Protein 2CUY (pdb70)

Solvent-accessible surface area: 22358 Å² total; per-residue (Å²): 114,1,0,0,1,0,1,5,55,38,8,23,41,2,12,4,6,62,36,2,43,130,67,5,98,17,0,95,100,0,0,46,78,0,44,82,23,14,106,36,0,19,91,34,0,47,63,1,18,34,54,5,0,36,14,10,35,14,5,0,0,0,2,0,0,2,0,26,0,0,5,80,0,0,53,84,36,41,10,106,41,5,39,9,0,0,0,21,11,0,0,2,0,0,0,1,4,11,3,38,3,6,113,3,40,27,0,0,108,6,0,58,49,2,0,86,17,1,54,97,25,14,72,14,1,87,0,0,8,0,0,0,7,132,6,45,62,113,66,0,90,131,4,16,118,76,27,157,27,15,61,27,0,16,21,14,3,58,78,8,3,5,0,0,0,128,19,108,11,0,34,80,0,1,114,94,0,79,157,74,206,9,115,14,12,26,29,77,32,10,1,0,17,4,0,66,22,0,24,66,3,70,133,92,1,35,128,40,0,71,156,16,94,20,177,140,8,164,8,29,0,0,2,1,21,28,7,163,29,25,76,68,25,98,111,3,42,44,1,1,29,79,0,1,24,15,51,0,76,0,20,75,0,0,114,42,0,92,89,136,44,2,138,39,1,0,2,0,1,2,6,2,32,3,43,6,5,0,60,50,8,6,151,174,17,64,10,20,8,0,16,47,31,97,16,8,125,98,0,19,99,39,40,145,142,105,1,0,0,1,0,2,4,57,44,6,32,54,4,2,1,9,65,36,3,38,126,58,12,110,16,0,80,95,5,1,42,102,0,53,78,23,13,105,26,0,17,134,35,0,54,86,2,28,45,18,10,0,40,33,12,41,18,6,0,0,0,1,0,0,3,0,30,2,0,3,67,2,0,43,110,42,32,8,69,84,6,38,13,0,0,0,24,7,0,0,2,0,0,0,2,7,9,0,19,1,7,111,4,47,28,0,0,110,6,0,39,41,2,0,84,21,1,74,89,19,20,80,69,7,97,2,0,31,0,11,0,4,108,11,35,58,101,48,0,89,119,9,17,121,88,21,152,14,12,55,33,1,15,23,18,2,55,74,14,2,15,0,0,0,84,34,81,2,0,26,94,0,0,83,100,0,91,132,82,210,8,78,24,20,4,30,2,14,20,18,0,22,10,0,66,59,0,19,61,2,73,144,105,0,36,123,34,0,71,141,16,61,10,140,141,7,195,15,32,0,0,1,0,19,30,0,114,32,20,71,66,32,140,109,2,63,53,4,1,28,84,0,1,20,15,55,0,78,0,27,69,0,0,115,19,0,89,82,110,45,4,111,30,1,0,3,0,1,3,14,11,33,2,19,2,9,0,53,118,10,8,197,172,21,80,19,24,4,0,17,39,38,78,18,19,115,93,0,12,111,65,12,114,120

Organism: Thermus thermophilus (strain ATCC 27634 / DSM 579 / HB8) (NCBI:txid300852)

InterPro domains:
  IPR001227 Acyl transferase domain superfamily [G3DSA:3.40.366.10] (5-278)
  IPR004410 Malonyl CoA-acyl carrier protein transacylase, FabD-type [TIGR00128] (1-284)
  IPR014043 Acyl transferase domain [PF00698] (5-289)
  IPR014043 Acyl transferase domain [SM00827] (5-300)
  IPR016035 Acyl transferase/acyl hydrolase/lysophospholipase [SSF52151] (1-302)
  IPR016036 Malonyl-CoA ACP transacylase, ACP-binding [SSF55048] (125-190)
  IPR024925 Malonyl CoA-acyl carrier protein transacylase [PIRSF000446] (1-302)
  IPR050858 Malonyl CoA-ACP Transacylase/Polyketide Synthase FabD [PTHR42681] (1-300)

B-factor: mean 34.72, std 13.05, range [11.51, 81.96]

CATH classification: 3.40.366.10 (+1 more: 3.30.70.250)

Foldseek 3Di:
DAEEEFEDAPQADAQFLVQLCVVAPQLVVLVVVLCVLPPPLNVCRHPNVVVNCNQQLNVLLQRLSLQLSLVRRLVVVPHDDHQEYEYFLSRLLSRQCNQVFFPSSLSSVLSSLLSVLQQPLDDQPQKWKKWKAPDAPVVLVVLLPPQPQKDWAEPQAGRTTMMMGTPVSVVSSVVSSVVVVIDMGIDPDRGRWQAVSSVRSLVVSLVSLVPGGTAFGNHFYAQQAVLDTDGDSVVVSVRSSVSRNHHRNNLSVLVVVVVVPHQEYEYTTGHCRSVVSNCRRPPSHYYFYRGHDVSSVVVCVVRDD/DAEEEAEDQPQADAQWLVQCLVVAPQLVVLVVVLCVLPPCLNCCRHVNPPVNCNQQLNVLLQSLSLQLSLLRSLVVVFFDDDQEYEYFLSRLLSRQCNQVFFDSSLSSVLRSLLRVLLVPLDPWQQKWKKKKFPDAPVVLVVLLPPQDFKAWAEDLARGITMMMGTLVRVVSSVVSRVVVVIDMDIGNTDRRWQAQSSLRSLVVSLVSLVPGGTAFGNHFYAQQQVLDTDGDSVVVSVSSSVRRNHHRHNLSNLVVCVVVVHAEYEYGIGHCSSVVSNCNRPPNHYYFYRGHDVSSVVSCVVGGD

Structure (mmCIF, N/CA/C/O backbone):
data_2CUY
#
_entry.id   2CUY
#
_cell.length_a   121.907
_cell.length_b   121.907
_cell.length_c   114.916
_cell.angle_alpha   90.00
_cell.angle_beta   90.00
_cell.angle_gamma   120.00
#
_symmetry.space_group_name_H-M   'P 32 2 1'
#
loop_
_entity.id
_entity.type
_entity.pdbx_description
1 polymer 'Malonyl CoA-[acyl carrier protein] transacylase'
2 water water
#
loop_
_atom_site.group_PDB
_atom_site.id
_atom_site.type_symbol
_atom_site.label_atom_id
_atom_site.label_alt_id
_atom_site.label_comp_id
_atom_site.label_asym_id
_atom_site.label_entity_id
_atom_site.label_seq_id
_atom_site.pdbx_PDB_ins_code
_atom_site.Cartn_x
_atom_site.Cartn_y
_atom_site.Cartn_z
_atom_site.occupancy
_atom_site.B_iso_or_equiv
_atom_site.auth_seq_id
_atom_site.auth_comp_id
_atom_site.auth_asym_id
_atom_site.auth_atom_id
_atom_site.pdbx_PDB_model_num
ATOM 1 N N . MET A 1 1 ? -45.705 27.944 4.589 1.00 31.04 1 MET A N 1
ATOM 2 C CA . MET A 1 1 ? -46.040 27.946 3.142 1.00 29.52 1 MET A CA 1
ATOM 3 C C . MET A 1 1 ? -46.626 26.604 2.721 1.00 27.19 1 MET A C 1
ATOM 4 O O . MET A 1 1 ? -46.369 25.572 3.341 1.00 28.05 1 MET A O 1
ATOM 9 N N . TYR A 1 2 ? -47.404 26.628 1.650 1.00 23.82 2 TYR A N 1
ATOM 10 C CA . TYR A 1 2 ? -48.039 25.421 1.146 1.00 21.61 2 TYR A CA 1
ATOM 11 C C . TYR A 1 2 ? -48.292 25.618 -0.334 1.00 21.51 2 TYR A C 1
ATOM 12 O O . TYR A 1 2 ? -48.184 26.743 -0.850 1.00 17.70 2 TYR A O 1
ATOM 21 N N . ALA A 1 3 ? -48.616 24.518 -1.008 1.00 18.94 3 ALA A N 1
ATOM 22 C CA . ALA A 1 3 ? -48.941 24.534 -2.429 1.00 18.29 3 ALA A CA 1
ATOM 23 C C . ALA A 1 3 ? -50.437 24.297 -2.500 1.00 18.02 3 ALA A C 1
ATOM 24 O O . ALA A 1 3 ? -50.966 23.436 -1.778 1.00 17.47 3 ALA A O 1
ATOM 26 N N . ALA A 1 4 ? -51.126 25.062 -3.340 1.00 16.13 4 ALA A N 1
ATOM 27 C CA . ALA A 1 4 ? -52.572 24.889 -3.492 1.00 17.58 4 ALA A CA 1
ATOM 28 C C . ALA A 1 4 ? -52.835 23.893 -4.630 1.00 17.83 4 ALA A C 1
ATOM 29 O O . ALA A 1 4 ? -52.252 24.020 -5.711 1.00 18.54 4 ALA A O 1
ATOM 31 N N . LEU A 1 5 ? -53.703 22.910 -4.384 1.00 16.80 5 LEU A N 1
ATOM 32 C CA . LEU A 1 5 ? -54.032 21.883 -5.382 1.00 17.63 5 LEU A CA 1
ATOM 33 C C . LEU A 1 5 ? -55.528 21.863 -5.645 1.00 18.23 5 LEU A C 1
ATOM 34 O O . LEU A 1 5 ? -56.321 21.921 -4.704 1.00 17.94 5 LEU A O 1
ATOM 39 N N . PHE A 1 6 ? -55.919 21.774 -6.916 1.00 16.68 6 PHE A N 1
ATOM 40 C CA . PHE A 1 6 ? -57.336 21.757 -7.254 1.00 16.48 6 PHE A CA 1
ATOM 41 C C . PHE A 1 6 ? -57.709 20.489 -8.010 1.00 16.77 6 PHE A C 1
ATOM 42 O O . PHE A 1 6 ? -57.105 20.145 -9.030 1.00 15.99 6 PHE A O 1
ATOM 50 N N . PRO A 1 7 ? -58.725 19.779 -7.508 1.00 18.13 7 PRO A N 1
ATOM 51 C CA . PRO A 1 7 ? -59.222 18.527 -8.079 1.00 19.22 7 PRO A CA 1
ATOM 52 C C . PRO A 1 7 ? -59.814 18.590 -9.482 1.00 21.02 7 PRO A C 1
ATOM 53 O O . PRO A 1 7 ? -60.205 19.659 -9.983 1.00 20.01 7 PRO A O 1
ATOM 57 N N . GLY A 1 8 ? -59.884 17.407 -10.086 1.00 19.35 8 GLY A N 1
ATOM 58 C CA . GLY A 1 8 ? -60.423 17.247 -11.419 1.00 22.68 8 GLY A CA 1
ATOM 59 C C . GLY A 1 8 ? -61.611 16.300 -11.415 1.00 24.34 8 GLY A C 1
ATOM 60 O O . GLY A 1 8 ? -62.222 16.034 -10.371 1.00 22.40 8 GLY A O 1
ATOM 61 N N . GLN A 1 9 ? -61.923 15.762 -12.584 1.00 25.48 9 GLN A N 1
ATOM 62 C CA . GLN A 1 9 ? -63.064 14.877 -12.716 1.00 27.36 9 GLN A CA 1
ATOM 63 C C . GLN A 1 9 ? -63.139 13.702 -11.750 1.00 25.21 9 GLN A C 1
ATOM 64 O O . GLN A 1 9 ? -62.151 13.011 -11.494 1.00 22.42 9 GLN A O 1
ATOM 70 N N . GLY A 1 10 ? -64.335 13.508 -11.209 1.00 25.80 10 GLY A N 1
ATOM 71 C CA . GLY A 1 10 ? -64.575 12.428 -10.268 1.00 27.61 10 GLY A CA 1
ATOM 72 C C . GLY A 1 10 ? -64.600 12.902 -8.823 1.00 28.85 10 GLY A C 1
ATOM 73 O O . GLY A 1 10 ? -65.092 12.196 -7.940 1.00 28.53 10 GLY A O 1
ATOM 74 N N . SER A 1 11 ? -64.081 14.102 -8.575 1.00 26.48 11 SER A N 1
ATOM 75 C CA . SER A 1 11 ? -64.045 14.630 -7.221 1.00 26.84 11 SER A CA 1
ATOM 76 C C . SER A 1 11 ? -65.318 15.361 -6.840 1.00 25.88 11 SER A C 1
ATOM 77 O O . SER A 1 11 ? -65.461 15.803 -5.707 1.00 27.29 11 SER A O 1
ATOM 80 N N . HIS A 1 12 ? -66.240 15.487 -7.788 1.00 26.15 12 HIS A N 1
ATOM 81 C CA . HIS A 1 12 ? -67.505 16.166 -7.535 1.00 26.53 12 HIS A CA 1
ATOM 82 C C . HIS A 1 12 ? -68.412 15.277 -6.674 1.00 27.89 12 HIS A C 1
ATOM 83 O O . HIS A 1 12 ? -68.178 14.070 -6.540 1.00 25.22 12 HIS A O 1
ATOM 90 N N . ARG A 1 13 ? -69.454 15.885 -6.115 1.00 28.58 13 ARG A N 1
ATOM 91 C CA . ARG A 1 13 ? -70.423 15.182 -5.270 1.00 31.52 13 ARG A CA 1
ATOM 92 C C . ARG A 1 13 ? -71.556 16.157 -4.995 1.00 29.93 13 ARG A C 1
ATOM 93 O O . ARG A 1 13 ? -71.323 17.364 -4.882 1.00 28.07 13 ARG A O 1
ATOM 101 N N . VAL A 1 14 ? -72.781 15.651 -4.906 1.00 28.96 14 VAL A N 1
ATOM 102 C CA . VAL A 1 14 ? -73.910 16.528 -4.624 1.00 27.63 14 VAL A CA 1
ATOM 103 C C . VAL A 1 14 ? -73.703 17.071 -3.214 1.00 26.42 14 VAL A C 1
ATOM 104 O O . VAL A 1 14 ? -73.373 16.323 -2.303 1.00 26.60 14 VAL A O 1
ATOM 108 N N . GLY A 1 15 ? -73.887 18.376 -3.055 1.00 26.24 15 GLY A N 1
ATOM 109 C CA . GLY A 1 15 ? -73.685 19.008 -1.768 1.00 26.07 15 GLY A CA 1
ATOM 110 C C . GLY A 1 15 ? -72.371 19.775 -1.746 1.00 26.53 15 GLY A C 1
ATOM 111 O O . GLY A 1 15 ? -72.123 20.571 -0.846 1.00 26.81 15 GLY A O 1
ATOM 112 N N . MET A 1 16 ? -71.524 19.543 -2.745 1.00 24.33 16 MET A N 1
ATOM 113 C CA . MET A 1 16 ? -70.234 20.215 -2.814 1.00 25.31 16 MET A CA 1
ATOM 114 C C . MET A 1 16 ? -70.338 21.738 -2.685 1.00 24.62 16 MET A C 1
ATOM 115 O O . MET A 1 16 ? -71.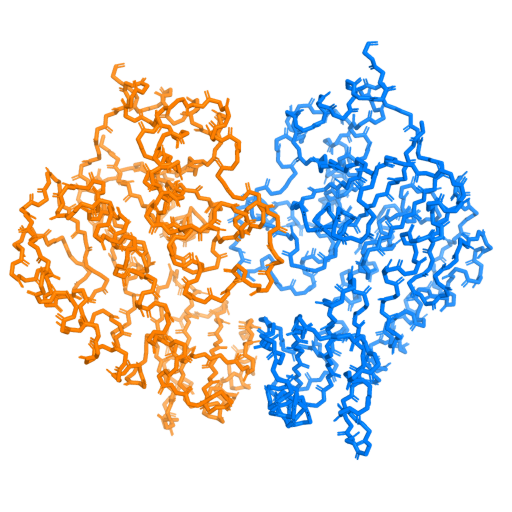151 22.379 -3.352 1.00 25.54 16 MET A O 1
ATOM 120 N N . GLY A 1 17 ? -69.527 22.301 -1.794 1.00 24.38 17 GLY A N 1
ATOM 121 C CA . GLY A 1 17 ? -69.503 23.739 -1.595 1.00 25.45 17 GLY A CA 1
ATOM 122 C C . GLY A 1 17 ? -70.614 24.381 -0.778 1.00 27.02 17 GLY A C 1
ATOM 123 O O . GLY A 1 17 ? -70.514 25.555 -0.414 1.00 28.08 17 GLY A O 1
ATOM 124 N N . ARG A 1 18 ? -71.670 23.635 -0.475 1.00 27.46 18 ARG A N 1
ATOM 125 C CA . ARG A 1 18 ? -72.786 24.200 0.280 1.00 27.60 18 ARG A CA 1
ATOM 126 C C . ARG A 1 18 ? -72.427 24.676 1.695 1.00 26.42 18 ARG A C 1
ATOM 127 O O . ARG A 1 18 ? -72.817 25.768 2.104 1.00 25.98 18 ARG A O 1
ATOM 135 N N . ALA A 1 19 ? -71.701 23.854 2.443 1.00 25.83 19 ALA A N 1
ATOM 136 C CA . ALA A 1 19 ? -71.328 24.211 3.809 1.00 26.42 19 ALA A CA 1
ATOM 137 C C . ALA A 1 19 ? -70.514 25.503 3.818 1.00 25.95 19 ALA A C 1
ATOM 138 O O . ALA A 1 19 ? -70.805 26.415 4.591 1.00 26.28 19 ALA A O 1
ATOM 140 N N . LEU A 1 20 ? -69.499 25.584 2.959 1.00 25.53 20 LEU A N 1
ATOM 141 C CA . LEU A 1 20 ? -68.679 26.794 2.874 1.00 24.94 20 LEU A CA 1
ATOM 142 C C . LEU A 1 20 ? -69.521 27.987 2.446 1.00 24.08 20 LEU A C 1
ATOM 143 O O . LEU A 1 20 ? -69.344 29.101 2.944 1.00 23.76 20 LEU A O 1
ATOM 148 N N . TYR A 1 21 ? -70.437 27.750 1.516 1.00 24.99 21 TYR A N 1
ATOM 149 C CA . TYR A 1 21 ? -71.321 28.800 1.027 1.00 25.49 21 TYR A CA 1
ATOM 150 C C . TYR A 1 21 ? -72.068 29.448 2.196 1.00 27.83 21 TYR A C 1
ATOM 151 O O . TYR A 1 21 ? -72.213 30.673 2.260 1.00 26.76 21 TYR A O 1
ATOM 160 N N . GLU A 1 22 ? -72.532 28.620 3.124 1.00 27.10 22 GLU A N 1
ATOM 161 C CA . GLU A 1 22 ? -73.276 29.122 4.271 1.00 29.64 22 GLU A CA 1
ATOM 162 C C . GLU A 1 22 ? -72.396 29.743 5.360 1.00 28.54 22 GLU A C 1
ATOM 163 O O . GLU A 1 22 ? -72.847 30.607 6.113 1.00 29.62 22 GLU A O 1
ATOM 169 N N . ALA A 1 23 ? -71.135 29.338 5.421 1.00 26.77 23 ALA A N 1
ATOM 170 C CA . ALA A 1 23 ? -70.237 29.846 6.453 1.00 26.60 23 ALA A CA 1
ATOM 171 C C . ALA A 1 23 ? -69.206 30.873 5.998 1.00 27.09 23 ALA A C 1
ATOM 172 O O . ALA A 1 23 ? -68.468 31.415 6.823 1.00 27.94 23 ALA A O 1
ATOM 174 N N . SER A 1 24 ? -69.146 31.146 4.700 1.00 24.87 24 SER A N 1
ATOM 175 C CA . SER A 1 24 ? -68.169 32.099 4.203 1.00 25.08 24 SER A CA 1
ATOM 176 C C . SER A 1 24 ? -68.730 33.072 3.184 1.00 25.46 24 SER A C 1
ATOM 177 O O . SER A 1 24 ? -69.203 32.671 2.122 1.00 25.20 24 SER A O 1
ATOM 180 N N . PRO A 1 25 ? -68.690 34.374 3.503 1.00 25.12 25 PRO A N 1
ATOM 181 C CA . PRO A 1 25 ? -69.186 35.431 2.616 1.00 24.34 25 PRO A CA 1
ATOM 182 C C . PRO A 1 25 ? -68.431 35.410 1.286 1.00 24.62 25 PRO A C 1
ATOM 183 O O . PRO A 1 25 ? -69.006 35.698 0.232 1.00 24.98 25 PRO A O 1
ATOM 187 N N . ALA A 1 26 ? -67.141 35.073 1.351 1.00 23.57 26 ALA A N 1
ATOM 188 C CA . ALA A 1 26 ? -66.296 35.000 0.160 1.00 23.72 26 ALA A CA 1
ATOM 189 C C . ALA A 1 26 ? -66.726 33.833 -0.725 1.00 24.24 26 ALA A C 1
ATOM 190 O O . ALA A 1 26 ? -66.859 33.981 -1.937 1.00 24.42 26 ALA A O 1
ATOM 192 N N . ALA A 1 27 ? -66.931 32.665 -0.127 1.00 22.61 27 ALA A N 1
ATOM 193 C CA . ALA A 1 27 ? -67.360 31.509 -0.905 1.00 23.68 27 ALA A CA 1
ATOM 194 C C . ALA A 1 27 ? -68.733 31.819 -1.510 1.00 23.39 27 ALA A C 1
ATOM 195 O O . ALA A 1 27 ? -69.004 31.507 -2.673 1.00 23.36 27 ALA A O 1
ATOM 197 N N . LYS A 1 28 ? -69.595 32.445 -0.719 1.00 23.65 28 LYS A N 1
ATOM 198 C CA . LYS A 1 28 ? -70.927 32.788 -1.193 1.00 25.27 28 LYS A CA 1
ATOM 199 C C . LYS A 1 28 ? -70.878 33.639 -2.460 1.00 26.44 28 LYS A C 1
ATOM 200 O O . LYS A 1 28 ? -71.640 33.403 -3.405 1.00 24.74 28 LYS A O 1
ATOM 206 N N . GLU A 1 29 ? -69.983 34.628 -2.472 1.00 26.63 29 GLU A N 1
ATOM 207 C CA . GLU A 1 29 ? -69.847 35.516 -3.621 1.00 29.28 29 GLU A CA 1
ATOM 208 C C . GLU A 1 29 ? -69.383 34.760 -4.865 1.00 27.60 29 GLU A C 1
ATOM 209 O O . GLU A 1 29 ? -69.943 34.917 -5.943 1.00 27.65 29 GLU A O 1
ATOM 215 N N . VAL A 1 30 ? -68.345 33.948 -4.710 1.00 25.56 30 VAL A N 1
ATOM 216 C CA . VAL A 1 30 ? -67.824 33.166 -5.826 1.00 24.96 30 VAL A CA 1
ATOM 217 C C . VAL A 1 30 ? -68.945 32.325 -6.440 1.00 25.58 30 VAL A C 1
ATOM 218 O O . VAL A 1 30 ? -69.196 32.385 -7.647 1.00 24.50 30 VAL A O 1
ATOM 222 N N . LEU A 1 31 ? -69.616 31.552 -5.591 1.00 24.30 31 LEU A N 1
ATOM 223 C CA . LEU A 1 31 ? -70.683 30.677 -6.040 1.00 25.25 31 LEU A CA 1
ATOM 224 C C . LEU A 1 31 ? -71.858 31.412 -6.674 1.00 25.75 31 LEU A C 1
ATOM 225 O O . LEU A 1 31 ? -72.425 30.930 -7.656 1.00 25.47 31 LEU A O 1
ATOM 230 N N . ASP A 1 32 ? -72.229 32.570 -6.128 1.00 25.28 32 ASP A N 1
ATOM 231 C CA . ASP A 1 32 ? -73.322 33.334 -6.720 1.00 27.87 32 ASP A CA 1
ATOM 232 C C . ASP A 1 32 ? -72.896 33.788 -8.111 1.00 27.20 32 ASP A C 1
ATOM 233 O O . ASP A 1 32 ? -73.666 33.686 -9.065 1.00 28.37 32 ASP A O 1
ATOM 238 N N . ARG A 1 33 ? -71.665 34.279 -8.224 1.00 26.65 33 ARG A N 1
ATOM 239 C CA . ARG A 1 33 ? -71.139 34.716 -9.521 1.00 26.84 33 ARG A CA 1
ATOM 240 C C . ARG A 1 33 ? -71.219 33.541 -10.499 1.00 26.13 33 ARG A C 1
ATOM 241 O O . ARG A 1 33 ? -71.510 33.722 -11.678 1.00 27.38 33 ARG A O 1
ATOM 249 N N . ALA A 1 34 ? -70.963 32.338 -9.992 1.00 26.68 34 ALA A N 1
ATOM 250 C CA . ALA A 1 34 ? -71.008 31.132 -10.811 1.00 27.23 34 ALA A CA 1
ATOM 251 C C . ALA A 1 34 ? -72.428 30.869 -11.297 1.00 28.27 34 ALA A C 1
ATOM 252 O O . ALA A 1 34 ? -72.636 30.482 -12.455 1.00 26.56 34 ALA A O 1
ATOM 254 N N . GLU A 1 35 ? -73.400 31.080 -10.409 1.00 29.50 35 GLU A N 1
ATOM 255 C CA . GLU A 1 35 ? -74.808 30.878 -10.747 1.00 30.82 35 GLU A CA 1
ATOM 256 C C . GLU A 1 35 ? -75.175 31.827 -11.877 1.00 29.89 35 GLU A C 1
ATOM 257 O O . GLU A 1 35 ? -75.716 31.420 -12.898 1.00 31.72 35 GLU A O 1
ATOM 263 N N . ALA A 1 36 ? -74.888 33.103 -11.665 1.00 29.66 36 ALA A N 1
ATOM 264 C CA . ALA A 1 36 ? -75.178 34.131 -12.649 1.00 31.16 36 ALA A CA 1
ATOM 265 C C . ALA A 1 36 ? -74.569 33.773 -14.006 1.00 32.36 36 ALA A C 1
ATOM 266 O O . ALA A 1 36 ? -75.221 33.923 -15.041 1.00 33.03 36 ALA A O 1
ATOM 268 N N . ALA A 1 37 ? -73.325 33.293 -13.992 1.00 31.85 37 ALA A N 1
ATOM 269 C CA . ALA A 1 37 ? -72.627 32.921 -15.219 1.00 32.05 37 ALA A CA 1
ATOM 270 C C . ALA A 1 37 ? -73.260 31.709 -15.902 1.00 32.23 37 ALA A C 1
ATOM 271 O O . ALA A 1 37 ? -73.485 31.721 -17.111 1.00 32.39 37 ALA A O 1
ATOM 273 N N . LEU A 1 38 ? -73.538 30.666 -15.122 1.00 30.62 38 LEU A N 1
ATOM 274 C CA . LEU A 1 38 ? -74.144 29.445 -15.645 1.00 30.51 38 LEU A CA 1
ATOM 275 C C . LEU A 1 38 ? -75.393 29.089 -14.834 1.00 30.20 38 LEU A C 1
ATOM 276 O O . LEU A 1 38 ? -75.342 28.247 -13.939 1.00 29.92 38 LEU A O 1
ATOM 281 N N . PRO A 1 39 ? -76.534 29.721 -15.144 1.00 31.26 39 PRO A N 1
ATOM 282 C CA . PRO A 1 39 ? -77.780 29.447 -14.419 1.00 31.07 39 PRO A CA 1
ATOM 283 C C . PRO A 1 39 ? -78.072 27.956 -14.260 1.00 31.52 39 PRO A C 1
ATOM 284 O O . PRO A 1 39 ? -77.917 27.176 -15.200 1.00 30.96 39 PRO A O 1
ATOM 288 N N . GLY A 1 40 ? -78.483 27.571 -13.055 1.00 32.40 40 GLY A N 1
ATOM 289 C CA . GLY A 1 40 ? -78.795 26.180 -12.780 1.00 31.61 40 GLY A CA 1
ATOM 290 C C . GLY A 1 40 ? -77.628 25.396 -12.205 1.00 31.75 40 GLY A C 1
ATOM 291 O O . GLY A 1 40 ? -77.799 24.262 -11.758 1.00 31.20 40 GLY A O 1
ATOM 292 N N . LEU A 1 41 ? -76.442 25.998 -12.207 1.00 30.30 41 LEU A N 1
ATOM 293 C CA . LEU A 1 41 ? -75.246 25.330 -11.691 1.00 29.31 41 LEU A CA 1
ATOM 294 C C . LEU A 1 41 ? -75.396 24.868 -10.235 1.00 28.20 41 LEU A C 1
ATOM 295 O O . LEU A 1 41 ? -75.145 23.701 -9.916 1.00 26.89 41 LEU A O 1
ATOM 300 N N . LEU A 1 42 ? -75.794 25.786 -9.356 1.00 27.55 42 LEU A N 1
ATOM 301 C CA . LEU A 1 42 ? -75.948 25.469 -7.937 1.00 28.90 42 LEU A CA 1
ATOM 302 C C . LEU A 1 42 ? -76.940 24.344 -7.664 1.00 28.96 42 LEU A C 1
ATOM 303 O O . LEU A 1 42 ? -76.704 23.498 -6.797 1.00 28.15 42 LEU A O 1
ATOM 308 N N . LYS A 1 43 ? -78.049 24.326 -8.398 1.00 30.14 43 LYS A N 1
ATOM 309 C CA . LYS A 1 43 ? -79.034 23.273 -8.192 1.00 30.36 43 LYS A CA 1
ATOM 310 C C . LYS A 1 43 ? -78.377 21.925 -8.457 1.00 28.95 43 LYS A C 1
ATOM 311 O O . LYS A 1 43 ? -78.530 20.985 -7.677 1.00 28.60 43 LYS A O 1
ATOM 317 N N . LEU A 1 44 ? -77.632 21.839 -9.553 1.00 27.94 44 LEU A N 1
ATOM 318 C CA . LEU A 1 44 ? -76.939 20.605 -9.896 1.00 27.41 44 LEU A CA 1
ATOM 319 C C . LEU A 1 44 ? -75.928 20.231 -8.813 1.00 26.63 44 LEU A C 1
ATOM 320 O O . LEU A 1 44 ? -75.812 19.067 -8.426 1.00 25.65 44 LEU A O 1
ATOM 325 N N . MET A 1 45 ? -75.202 21.227 -8.325 1.00 24.74 45 MET A N 1
ATOM 326 C CA . MET A 1 45 ? -74.188 20.998 -7.306 1.00 26.02 45 MET A CA 1
ATOM 327 C C . MET A 1 45 ? -74.732 20.585 -5.950 1.00 25.97 45 MET A C 1
ATOM 328 O O . MET A 1 45 ? -74.144 19.736 -5.287 1.00 25.35 45 MET A O 1
ATOM 333 N N . TRP A 1 46 ? -75.862 21.166 -5.554 1.00 27.81 46 TRP A N 1
ATOM 334 C CA . TRP A 1 46 ? -76.440 20.887 -4.243 1.00 30.50 46 TRP A CA 1
ATOM 335 C C . TRP A 1 46 ? -77.563 19.860 -4.138 1.00 33.61 46 TRP A C 1
ATOM 336 O O . TRP A 1 46 ? -77.805 19.325 -3.057 1.00 32.80 46 TRP A O 1
ATOM 347 N N . GLU A 1 47 ? -78.257 19.587 -5.238 1.00 36.38 47 GLU A N 1
ATOM 348 C CA . GLU A 1 47 ? -79.261 18.540 -5.028 1.00 39.67 47 GLU A CA 1
ATOM 349 C C . GLU A 1 47 ? -79.340 17.551 -6.199 1.00 39.98 47 GLU A C 1
ATOM 350 O O . GLU A 1 47 ? -80.246 16.734 -6.305 1.00 42.54 47 GLU A O 1
ATOM 356 N N . GLY A 1 48 ? -78.355 17.662 -7.114 1.00 39.30 48 GLY A N 1
ATOM 357 C CA . GLY A 1 48 ? -78.281 16.711 -8.218 1.00 37.69 48 GLY A CA 1
ATOM 358 C C . GLY A 1 48 ? -79.350 16.970 -9.270 1.00 36.60 48 GLY A C 1
ATOM 359 O O . GLY A 1 48 ? -79.704 18.104 -9.581 1.00 36.68 48 GLY A O 1
ATOM 360 N N . PRO A 1 49 ? -79.846 15.874 -9.879 1.00 35.93 49 PRO A N 1
ATOM 361 C CA . PRO A 1 49 ? -79.351 14.526 -9.592 1.00 35.01 49 PRO A CA 1
ATOM 362 C C . PRO A 1 49 ? -77.828 14.333 -9.779 1.00 34.69 49 PRO A C 1
ATOM 363 O O . PRO A 1 49 ? -77.149 14.932 -10.609 1.00 34.47 49 PRO A O 1
ATOM 367 N N . GLU A 1 50 ? -77.270 13.451 -8.940 1.00 34.14 50 GLU A N 1
ATOM 368 C CA . GLU A 1 50 ? -75.827 13.247 -9.005 1.00 34.41 50 GLU A CA 1
ATOM 369 C C . GLU A 1 50 ? -75.365 12.732 -10.378 1.00 33.88 50 GLU A C 1
ATOM 370 O O . GLU A 1 50 ? -74.305 13.085 -10.877 1.00 30.39 50 GLU A O 1
ATOM 376 N N . GLU A 1 51 ? -76.235 12.013 -11.082 1.00 32.55 51 GLU A N 1
ATOM 377 C CA . GLU A 1 51 ? -75.968 11.604 -12.457 1.00 32.77 51 GLU A CA 1
ATOM 378 C C . GLU A 1 51 ? -75.867 12.818 -13.374 1.00 30.31 51 GLU A C 1
ATOM 379 O O . GLU A 1 51 ? -74.977 12.903 -14.218 1.00 30.45 51 GLU A O 1
ATOM 385 N N . ALA A 1 52 ? -76.789 13.756 -13.206 1.00 28.25 52 ALA A N 1
ATOM 386 C CA . ALA A 1 52 ? -76.794 14.960 -14.017 1.00 27.96 52 ALA A CA 1
ATOM 387 C C . ALA A 1 52 ? -75.547 15.809 -13.723 1.00 28.96 52 ALA A C 1
ATOM 388 O O . ALA A 1 52 ? -74.968 16.415 -14.630 1.00 27.70 52 ALA A O 1
ATOM 390 N N . LEU A 1 53 ? -75.144 15.841 -12.455 1.00 27.89 53 LEU A N 1
ATOM 391 C CA . LEU A 1 53 ? -73.973 16.609 -12.041 1.00 27.46 53 LEU A CA 1
ATOM 392 C C . LEU A 1 53 ? -72.734 15.965 -12.638 1.00 26.49 53 LEU A C 1
ATOM 393 O O . LEU A 1 53 ? -71.794 16.653 -13.038 1.00 25.51 53 LEU A O 1
ATOM 398 N N . THR A 1 54 ? -72.757 14.637 -12.697 1.00 25.31 54 THR A N 1
ATOM 399 C CA . THR A 1 54 ? -71.658 13.853 -13.232 1.00 26.36 54 THR A CA 1
ATOM 400 C C . THR A 1 54 ? -71.438 14.079 -14.727 1.00 26.19 54 THR A C 1
ATOM 401 O O . THR A 1 54 ? -70.370 13.759 -15.242 1.00 26.41 54 THR A O 1
ATOM 405 N N . LEU A 1 55 ? -72.437 14.614 -15.428 1.00 26.74 55 LEU A N 1
ATOM 406 C CA . LEU A 1 55 ? -72.205 14.919 -16.838 1.00 27.10 55 LEU A CA 1
ATOM 407 C C . LEU A 1 55 ? -70.979 15.824 -16.950 1.00 28.36 55 LEU A C 1
ATOM 408 O O . LEU A 1 55 ? -70.848 16.829 -16.263 1.00 26.14 55 LEU A O 1
ATOM 413 N N . THR A 1 56 ? -70.044 15.414 -17.828 1.00 28.73 56 THR A N 1
ATOM 414 C CA . THR A 1 56 ? -68.769 16.119 -17.919 1.00 30.02 56 THR A CA 1
ATOM 415 C C . THR A 1 56 ? -68.969 17.636 -17.978 1.00 28.38 56 THR A C 1
ATOM 416 O O . THR A 1 56 ? -68.232 18.410 -17.383 1.00 27.68 56 THR A O 1
ATOM 420 N N . GLU A 1 57 ? -69.972 18.060 -18.770 1.00 28.60 57 GLU A N 1
ATOM 421 C CA . GLU A 1 57 ? -70.145 19.495 -18.988 1.00 29.25 57 GLU A CA 1
ATOM 422 C C . GLU A 1 57 ? -70.703 20.223 -17.760 1.00 28.87 57 GLU A C 1
ATOM 423 O O . GLU A 1 57 ? -70.775 21.445 -17.722 1.00 28.78 57 GLU A O 1
ATOM 429 N N . ASN A 1 58 ? -71.128 19.489 -16.738 1.00 26.03 58 ASN A N 1
ATOM 430 C CA . ASN A 1 58 ? -71.645 20.131 -15.533 1.00 26.90 58 ASN A CA 1
ATOM 431 C C . ASN A 1 58 ? -70.592 19.997 -14.451 1.00 26.00 58 ASN A C 1
ATOM 432 O O . ASN A 1 58 ? -70.278 20.950 -13.732 1.00 25.67 58 ASN A O 1
ATOM 437 N N . GLN A 1 59 ? -70.050 18.791 -14.365 1.00 24.55 59 GLN A N 1
ATOM 438 C CA . GLN A 1 59 ? -69.021 18.440 -13.406 1.00 26.74 59 GLN A CA 1
ATOM 439 C C . GLN A 1 59 ? -67.832 19.409 -13.424 1.00 25.70 59 GLN A C 1
ATOM 440 O O . GLN A 1 59 ? -67.388 19.879 -12.375 1.00 24.27 59 GLN A O 1
ATOM 446 N N . GLN A 1 60 ? -67.316 19.700 -14.613 1.00 25.33 60 GLN A N 1
ATOM 447 C CA . GLN A 1 60 ? -66.155 20.580 -14.721 1.00 24.61 60 GLN A CA 1
ATOM 448 C C . GLN A 1 60 ? -66.373 21.981 -14.157 1.00 22.33 60 GLN A C 1
ATOM 449 O O . GLN A 1 60 ? -65.577 22.448 -13.343 1.00 22.52 60 GLN A O 1
ATOM 455 N N . PRO A 1 61 ? -67.447 22.668 -14.571 1.00 20.48 61 PRO A N 1
ATOM 456 C CA . PRO A 1 61 ? -67.637 24.006 -14.009 1.00 20.52 61 PRO A CA 1
ATOM 457 C C . PRO A 1 61 ? -67.946 23.951 -12.516 1.00 21.85 61 PRO A C 1
ATOM 458 O O . PRO A 1 61 ? -67.588 24.860 -11.765 1.00 19.09 61 PRO A O 1
ATOM 462 N N . ALA A 1 62 ? -68.601 22.874 -12.091 1.00 20.18 62 ALA A N 1
ATOM 463 C CA . ALA A 1 62 ? -68.953 22.704 -10.687 1.00 20.62 62 ALA A CA 1
ATOM 464 C C . ALA A 1 62 ? -67.689 22.643 -9.843 1.00 19.49 62 ALA A C 1
ATOM 465 O O . ALA A 1 62 ? -67.564 23.348 -8.836 1.00 19.92 62 ALA A O 1
ATOM 467 N N . LEU A 1 63 ? -66.747 21.810 -10.268 1.00 18.01 63 LEU A N 1
ATOM 468 C CA . LEU A 1 63 ? -65.485 21.636 -9.544 1.00 18.18 63 LEU A CA 1
ATOM 469 C C . LEU A 1 63 ? -64.656 22.914 -9.494 1.00 17.40 63 LEU A C 1
ATOM 470 O O . LEU A 1 63 ? -64.017 23.216 -8.483 1.00 16.71 63 LEU A O 1
ATOM 475 N N . LEU A 1 64 ? -64.656 23.666 -10.586 1.00 15.36 64 LEU A N 1
ATOM 476 C CA . LEU A 1 64 ? -63.890 24.893 -10.616 1.00 16.75 64 LEU A CA 1
ATOM 477 C C . LEU A 1 64 ? -64.505 25.913 -9.672 1.00 16.60 64 LEU A C 1
ATOM 478 O O . LEU A 1 64 ? -63.790 26.537 -8.886 1.00 18.56 64 LEU A O 1
ATOM 483 N N . ALA A 1 65 ? -65.826 26.075 -9.734 1.00 17.82 65 ALA A N 1
ATOM 484 C CA . ALA A 1 65 ? -66.506 27.029 -8.864 1.00 18.89 65 ALA A CA 1
ATOM 485 C C . ALA A 1 65 ? -66.300 26.675 -7.392 1.00 20.65 65 ALA A C 1
ATOM 486 O O . ALA A 1 65 ? -66.083 27.561 -6.569 1.00 22.48 65 ALA A O 1
ATOM 488 N N . ALA A 1 66 ? -66.367 25.384 -7.068 1.00 20.79 66 ALA A N 1
ATOM 489 C CA . ALA A 1 66 ? -66.185 24.922 -5.692 1.00 21.51 66 ALA A CA 1
ATOM 490 C C . ALA A 1 66 ? -64.742 25.125 -5.240 1.00 20.77 66 ALA A C 1
ATOM 491 O O . ALA A 1 66 ? -64.486 25.563 -4.116 1.00 20.75 66 ALA A O 1
ATOM 493 N N . GLY A 1 67 ? -63.800 24.795 -6.118 1.00 20.01 67 GLY A N 1
ATOM 494 C CA . GLY A 1 67 ? -62.398 24.976 -5.785 1.00 19.01 67 GLY A CA 1
ATOM 495 C C . GLY A 1 67 ? -62.101 26.440 -5.483 1.00 18.79 67 GLY A C 1
ATOM 496 O O . GLY A 1 67 ? -61.560 26.773 -4.429 1.00 18.96 67 GLY A O 1
ATOM 497 N N . TYR A 1 68 ? -62.465 27.330 -6.400 1.00 17.08 68 TYR A N 1
ATOM 498 C CA . TYR A 1 68 ? -62.210 28.755 -6.179 1.00 18.01 68 TYR A CA 1
ATOM 499 C C . TYR A 1 68 ? -62.942 29.275 -4.937 1.00 17.64 68 TYR A C 1
ATOM 500 O O . TYR A 1 68 ? -62.396 30.093 -4.182 1.00 18.02 68 TYR A O 1
ATOM 509 N N . ALA A 1 69 ? -64.169 28.797 -4.721 1.00 18.00 69 ALA A N 1
ATOM 510 C CA . ALA A 1 69 ? -64.945 29.222 -3.561 1.00 18.85 69 ALA A CA 1
ATOM 511 C C . ALA A 1 69 ? -64.214 28.859 -2.274 1.00 19.36 69 ALA A C 1
ATOM 512 O O . ALA A 1 69 ? -64.028 29.703 -1.392 1.00 21.39 69 ALA A O 1
ATOM 514 N N . ALA A 1 70 ? -63.790 27.601 -2.174 1.00 18.16 70 ALA A N 1
ATOM 515 C CA . ALA A 1 70 ? -63.090 27.140 -0.988 1.00 19.72 70 ALA A CA 1
ATOM 516 C C . ALA A 1 70 ? -61.796 27.937 -0.776 1.00 20.65 70 ALA A C 1
ATOM 517 O O . ALA A 1 70 ? -61.441 28.276 0.356 1.00 19.73 70 ALA A O 1
ATOM 519 N N . TYR A 1 71 ? -61.091 28.233 -1.865 1.00 18.27 71 TYR A N 1
ATOM 520 C CA . TYR A 1 71 ? -59.846 28.990 -1.778 1.00 18.74 71 TYR A CA 1
ATOM 521 C C . TYR A 1 71 ? -60.091 30.399 -1.219 1.00 18.68 71 TYR A C 1
ATOM 522 O O . TYR A 1 71 ? -59.395 30.837 -0.307 1.00 19.63 71 TYR A O 1
ATOM 531 N N . ARG A 1 72 ? -61.086 31.095 -1.767 1.00 19.34 72 ARG A N 1
ATOM 532 C CA . ARG A 1 72 ? -61.412 32.439 -1.314 1.00 20.16 72 ARG A CA 1
ATOM 533 C C . ARG A 1 72 ? -61.873 32.412 0.145 1.00 21.12 72 ARG A C 1
ATOM 534 O O . ARG A 1 72 ? -61.563 33.316 0.915 1.00 19.16 72 ARG A O 1
ATOM 542 N N . ALA A 1 73 ? -62.606 31.371 0.525 1.00 19.00 73 ALA A N 1
ATOM 543 C CA . ALA A 1 73 ? -63.070 31.248 1.906 1.00 20.22 73 ALA A CA 1
ATOM 544 C C . ALA A 1 73 ? -61.842 31.168 2.818 1.00 18.95 73 ALA A C 1
ATOM 545 O O . ALA A 1 73 ? -61.805 31.785 3.880 1.00 21.02 73 ALA A O 1
ATOM 547 N N . PHE A 1 74 ? -60.839 30.417 2.377 1.00 19.48 74 PHE A N 1
ATOM 548 C CA . PHE A 1 74 ? -59.588 30.231 3.117 1.00 18.81 74 PHE A CA 1
ATOM 549 C C . PHE A 1 74 ? -58.846 31.569 3.289 1.00 20.20 74 PHE A C 1
ATOM 550 O O . PHE A 1 74 ? -58.372 31.903 4.378 1.00 20.28 74 PHE A O 1
ATOM 558 N N . LEU A 1 75 ? -58.749 32.329 2.204 1.00 20.12 75 LEU A N 1
ATOM 559 C CA . LEU A 1 75 ? -58.087 33.628 2.278 1.00 21.84 75 LEU A CA 1
ATOM 560 C C . LEU A 1 75 ? -58.867 34.542 3.203 1.00 23.36 75 LEU A C 1
ATOM 561 O O . LEU A 1 75 ? -58.316 35.217 4.062 1.00 21.03 75 LEU A O 1
ATOM 566 N N . GLU A 1 76 ? -60.188 34.569 3.049 1.00 22.62 76 GLU A N 1
ATOM 567 C CA . GLU A 1 76 ? -61.052 35.389 3.894 1.00 23.79 76 GLU A CA 1
ATOM 568 C C . GLU A 1 76 ? -60.884 35.084 5.384 1.00 23.87 76 GLU A C 1
ATOM 569 O O . GLU A 1 76 ? -60.892 35.993 6.209 1.00 23.33 76 GLU A O 1
ATOM 575 N N . ALA A 1 77 ? -60.728 33.809 5.728 1.00 23.93 77 ALA A N 1
ATOM 576 C CA . ALA A 1 77 ? -60.549 33.428 7.122 1.00 22.68 77 ALA A CA 1
ATOM 577 C C . ALA A 1 77 ? -59.140 33.750 7.631 1.00 22.97 77 ALA A C 1
ATOM 578 O O . ALA A 1 77 ? -58.802 33.432 8.766 1.00 22.74 77 ALA A O 1
ATOM 580 N N . GLY A 1 78 ? -58.320 34.381 6.794 1.00 24.02 78 GLY A N 1
ATOM 581 C CA . GLY A 1 78 ? -56.974 34.734 7.222 1.00 23.60 78 GLY A CA 1
ATOM 582 C C . GLY A 1 78 ? -55.858 33.867 6.660 1.00 25.11 78 GLY A C 1
ATOM 583 O O . GLY A 1 78 ? -54.689 34.042 7.020 1.00 25.13 78 GLY A O 1
ATOM 584 N N . GLY A 1 79 ? -56.201 32.918 5.792 1.00 24.34 79 GLY A N 1
ATOM 585 C CA . GLY A 1 79 ? -55.165 32.080 5.211 1.00 23.60 79 GLY A CA 1
ATOM 586 C C . GLY A 1 79 ? -54.384 32.893 4.191 1.00 24.19 79 GLY A C 1
ATOM 587 O O . GLY A 1 79 ? -54.902 33.863 3.648 1.00 24.20 79 GLY A O 1
ATOM 588 N N . LYS A 1 80 ? -53.137 32.516 3.938 1.00 25.05 80 LYS A N 1
ATOM 589 C CA . LYS A 1 80 ? -52.312 33.217 2.960 1.00 27.31 80 LYS A CA 1
ATOM 590 C C . LYS A 1 80 ? -52.325 32.499 1.605 1.00 26.49 80 LYS A C 1
ATOM 591 O O . LYS A 1 80 ? -52.626 31.305 1.524 1.00 24.69 80 LYS A O 1
ATOM 597 N N . PRO A 1 81 ? -52.008 33.224 0.521 1.00 26.36 81 PRO A N 1
ATOM 598 C CA . PRO A 1 81 ? -51.994 32.575 -0.789 1.00 24.47 81 PRO A CA 1
ATOM 599 C C . PRO A 1 81 ? -50.894 31.517 -0.801 1.00 22.79 81 PRO A C 1
ATOM 600 O O . PRO A 1 81 ? -50.021 31.506 0.069 1.00 18.82 81 PRO A O 1
ATOM 604 N N . PRO A 1 82 ? -50.929 30.609 -1.787 1.00 19.46 82 PRO A N 1
ATOM 605 C CA . PRO A 1 82 ? -49.927 29.551 -1.887 1.00 19.58 82 PRO A CA 1
ATOM 606 C C . PRO A 1 82 ? -48.628 30.035 -2.516 1.00 20.30 82 PRO A C 1
ATOM 607 O O . PRO A 1 82 ? -48.597 31.045 -3.232 1.00 17.59 82 PRO A O 1
ATOM 611 N N . ALA A 1 83 ? -47.557 29.308 -2.238 1.00 19.60 83 ALA A N 1
ATOM 612 C CA . ALA A 1 83 ? -46.255 29.626 -2.805 1.00 20.21 83 ALA A CA 1
ATOM 613 C C . ALA A 1 83 ? -46.306 29.198 -4.274 1.00 20.32 83 ALA A C 1
ATOM 614 O O . ALA A 1 83 ? -45.750 29.857 -5.153 1.00 19.25 83 ALA A O 1
ATOM 616 N N . LEU A 1 84 ? -46.998 28.087 -4.514 1.00 18.26 84 LEU A N 1
ATOM 617 C CA . LEU A 1 84 ? -47.162 27.504 -5.848 1.00 17.88 84 LEU A CA 1
ATOM 618 C C . LEU A 1 84 ? -48.543 26.845 -5.946 1.00 18.22 84 LEU A C 1
ATOM 619 O O . LEU A 1 84 ? -49.142 26.494 -4.926 1.00 16.85 84 LEU A O 1
ATOM 624 N N . ALA A 1 85 ? -49.026 26.646 -7.173 1.00 17.21 85 ALA A N 1
ATOM 625 C CA . ALA A 1 85 ? -50.327 26.014 -7.381 1.00 16.37 85 ALA A CA 1
ATOM 626 C C . ALA A 1 85 ? -50.333 25.050 -8.570 1.00 17.14 85 ALA A C 1
ATOM 627 O O . ALA A 1 85 ? -49.511 25.155 -9.486 1.00 15.94 85 ALA A O 1
ATOM 629 N N . ALA A 1 86 ? -51.267 24.107 -8.529 1.00 15.72 86 ALA A N 1
ATOM 630 C CA . ALA A 1 86 ? -51.428 23.122 -9.588 1.00 17.45 86 ALA A CA 1
ATOM 631 C C . ALA A 1 86 ? -52.842 22.574 -9.513 1.00 17.39 86 ALA A C 1
ATOM 632 O O . ALA A 1 86 ? -53.526 22.726 -8.495 1.00 16.43 86 ALA A O 1
ATOM 634 N N . GLY A 1 87 ? -53.270 21.943 -10.599 1.00 17.94 87 GLY A N 1
ATOM 635 C CA . GLY A 1 87 ? -54.597 21.369 -10.665 1.00 16.75 87 GLY A CA 1
ATOM 636 C C . GLY A 1 87 ? -54.565 20.159 -11.585 1.00 18.26 87 GLY A C 1
ATOM 637 O O . GLY A 1 87 ? -53.841 20.143 -12.582 1.00 15.23 87 GLY A O 1
ATOM 638 N N . HIS A 1 88 ? -55.352 19.145 -11.240 1.00 18.25 88 HIS A N 1
ATOM 639 C CA . HIS A 1 88 ? -55.413 17.917 -12.012 1.00 19.52 88 HIS A CA 1
ATOM 640 C C . HIS A 1 88 ? -56.427 18.063 -13.157 1.00 20.10 88 HIS A C 1
ATOM 641 O O . HIS A 1 88 ? -57.636 18.120 -12.922 1.00 19.90 88 HIS A O 1
ATOM 648 N N . SER A 1 89 ? -55.916 18.131 -14.392 1.00 20.18 89 SER A N 1
ATOM 649 C CA . SER A 1 89 ? -56.745 18.273 -15.602 1.00 19.34 89 SER A CA 1
ATOM 650 C C . SER A 1 89 ? -57.608 19.538 -15.503 1.00 19.85 89 SER A C 1
ATOM 651 O O . SER A 1 89 ? -57.092 20.652 -15.645 1.00 19.17 89 SER A O 1
ATOM 654 N N . LEU A 1 90 ? -58.911 19.378 -15.273 1.00 17.13 90 LEU A N 1
ATOM 655 C CA . LEU A 1 90 ? -59.797 20.529 -15.119 1.00 17.52 90 LEU A CA 1
ATOM 656 C C . LEU A 1 90 ? -59.252 21.453 -14.015 1.00 18.29 90 LEU A C 1
ATOM 657 O O . LEU A 1 90 ? -59.375 22.679 -14.086 1.00 18.13 90 LEU A O 1
ATOM 662 N N . GLY A 1 91 ? -58.649 20.839 -13.001 1.00 17.08 91 GLY A N 1
ATOM 663 C CA . GLY A 1 91 ? -58.112 21.583 -11.876 1.00 19.40 91 GLY A CA 1
ATOM 664 C C . GLY A 1 91 ? -57.073 22.632 -12.213 1.00 19.96 91 GLY A C 1
ATOM 665 O O . GLY A 1 91 ? -56.901 23.591 -11.455 1.00 17.95 91 GLY A O 1
ATOM 666 N N . GLU A 1 92 ? -56.376 22.456 -13.335 1.00 18.31 92 GLU A N 1
ATOM 667 C CA . GLU A 1 92 ? -55.362 23.419 -13.736 1.00 17.59 92 GLU A CA 1
ATOM 668 C C . GLU A 1 92 ? -56.038 24.756 -14.031 1.00 16.36 92 GLU A C 1
ATOM 669 O O . GLU A 1 92 ? -55.480 25.820 -13.758 1.00 17.04 92 GLU A O 1
ATOM 675 N N . TRP A 1 93 ? -57.239 24.702 -14.587 1.00 15.06 93 TRP A N 1
ATOM 676 C CA . TRP A 1 93 ? -57.974 25.923 -14.883 1.00 16.12 93 TRP A CA 1
ATOM 677 C C . TRP A 1 93 ? -58.339 26.623 -13.585 1.00 16.65 93 TRP A C 1
ATOM 678 O O . TRP A 1 93 ? -58.250 27.842 -13.484 1.00 15.97 93 TRP A O 1
ATOM 689 N N . THR A 1 94 ? -58.738 25.834 -12.590 1.00 17.69 94 THR A N 1
ATOM 690 C CA . THR A 1 94 ? -59.124 26.384 -11.295 1.00 17.64 94 THR A CA 1
ATOM 691 C C . THR A 1 94 ? -57.929 27.085 -10.661 1.00 16.69 94 THR A C 1
ATOM 692 O O . THR A 1 94 ? -58.058 28.161 -10.097 1.00 17.29 94 THR A O 1
ATOM 696 N N . ALA A 1 95 ? -56.766 26.463 -10.757 1.00 16.04 95 ALA A N 1
ATOM 697 C CA . ALA A 1 95 ? -55.557 27.040 -10.201 1.00 16.68 95 ALA A CA 1
ATOM 698 C C . ALA A 1 95 ? -55.331 28.399 -10.870 1.00 17.80 95 ALA A C 1
ATOM 699 O O . ALA A 1 95 ? -54.990 29.384 -10.205 1.00 17.98 95 ALA A O 1
ATOM 701 N N . HIS A 1 96 ? -55.546 28.453 -12.184 1.00 16.91 96 HIS A N 1
ATOM 702 C CA . HIS A 1 96 ? -55.346 29.702 -12.899 1.00 18.01 96 HIS A CA 1
ATOM 703 C C . HIS A 1 96 ? -56.325 30.785 -12.487 1.00 19.18 96 HIS A C 1
ATOM 704 O O . HIS A 1 96 ? -55.960 31.966 -12.465 1.00 17.44 96 HIS A O 1
ATOM 711 N N . VAL A 1 97 ? -57.559 30.398 -12.153 1.00 18.27 97 VAL A N 1
ATOM 712 C CA . VAL A 1 97 ? -58.532 31.381 -11.693 1.00 18.22 97 VAL A CA 1
ATOM 713 C C . VAL A 1 97 ? -58.037 31.880 -10.338 1.00 18.84 97 VAL A C 1
ATOM 714 O O . VAL A 1 97 ? -58.031 33.087 -10.066 1.00 19.90 97 VAL A O 1
ATOM 718 N N . ALA A 1 98 ? -57.602 30.951 -9.490 1.00 17.57 98 ALA A N 1
ATOM 719 C CA . ALA A 1 98 ? -57.085 31.319 -8.172 1.00 18.08 98 ALA A CA 1
ATOM 720 C C . ALA A 1 98 ? -55.923 32.312 -8.267 1.00 19.31 98 ALA A C 1
ATOM 721 O O . ALA A 1 98 ? -55.833 33.264 -7.475 1.00 19.93 98 ALA A O 1
ATOM 723 N N . ALA A 1 99 ? -55.035 32.082 -9.232 1.00 17.90 99 ALA A N 1
ATOM 724 C CA . ALA A 1 99 ? -53.865 32.930 -9.432 1.00 18.25 99 ALA A CA 1
ATOM 725 C C . ALA A 1 99 ? -54.166 34.227 -10.175 1.00 19.92 99 ALA A C 1
ATOM 726 O O . ALA A 1 99 ? -53.278 35.074 -10.324 1.00 21.90 99 ALA A O 1
ATOM 728 N N . GLY A 1 100 ? -55.404 34.376 -10.641 1.00 20.05 100 GLY A N 1
ATOM 729 C CA . GLY A 1 100 ? -55.792 35.583 -11.355 1.00 22.13 100 GLY A CA 1
ATOM 730 C C . GLY A 1 100 ? -55.402 35.604 -12.824 1.00 23.37 100 GLY A C 1
ATOM 731 O O . GLY A 1 100 ? -55.437 36.658 -13.472 1.00 22.89 100 GLY A O 1
ATOM 732 N N . THR A 1 101 ? -55.038 34.447 -13.368 1.00 22.52 101 THR A N 1
ATOM 733 C CA . THR A 1 101 ? -54.720 34.409 -14.797 1.00 23.36 101 THR A CA 1
ATOM 734 C C . THR A 1 101 ? -55.983 34.545 -15.662 1.00 25.14 101 THR A C 1
ATOM 735 O O . THR A 1 101 ? -55.995 35.178 -16.702 1.00 24.10 101 THR A O 1
ATOM 739 N N . LEU A 1 102 ? -57.043 33.868 -15.198 1.00 25.89 102 LEU A N 1
ATOM 740 C CA . LEU A 1 102 ? -58.327 33.857 -15.897 1.00 28.30 102 LEU A CA 1
ATOM 741 C C . LEU A 1 102 ? -59.400 34.473 -15.000 1.00 26.92 102 LEU A C 1
ATOM 742 O O . LEU A 1 102 ? -59.374 34.333 -13.784 1.00 27.03 102 LEU A O 1
ATOM 747 N N . GLU A 1 103 ? -60.369 35.186 -15.609 1.00 25.31 103 GLU A N 1
ATOM 748 C CA . GLU A 1 103 ? -61.502 35.594 -14.787 1.00 26.93 103 GLU A CA 1
ATOM 749 C C . GLU A 1 103 ? -62.387 34.378 -14.487 1.00 25.17 103 GLU A C 1
ATOM 750 O O . GLU A 1 103 ? -62.509 33.459 -15.286 1.00 21.96 103 GLU A O 1
ATOM 756 N N . LEU A 1 104 ? -63.032 34.348 -13.324 1.00 23.49 104 LEU A N 1
ATOM 757 C CA . LEU A 1 104 ? -63.892 33.228 -12.950 1.00 22.84 104 LEU A CA 1
ATOM 758 C C . LEU A 1 104 ? -64.939 32.927 -14.028 1.00 23.10 104 LEU A C 1
ATOM 759 O O . LEU A 1 104 ? -65.029 31.825 -14.553 1.00 21.50 104 LEU A O 1
ATOM 764 N N . GLU A 1 105 ? -65.745 33.926 -14.382 1.00 23.87 105 GLU A N 1
ATOM 765 C CA . GLU A 1 105 ? -66.793 33.766 -15.391 1.00 23.00 105 GLU A CA 1
ATOM 766 C C . GLU A 1 105 ? -66.305 33.193 -16.730 1.00 23.04 105 GLU A C 1
ATOM 767 O O . GLU A 1 105 ? -66.953 32.318 -17.316 1.00 21.02 105 GLU A O 1
ATOM 773 N N . ASP A 1 106 ? -65.175 33.688 -17.222 1.00 22.27 106 ASP A N 1
ATOM 774 C CA . ASP A 1 106 ? -64.640 33.180 -18.478 1.00 23.01 106 ASP A CA 1
ATOM 775 C C . ASP A 1 106 ? -64.231 31.722 -18.311 1.00 22.16 106 ASP A C 1
ATOM 776 O O . ASP A 1 106 ? -64.477 30.893 -19.179 1.00 20.87 106 ASP A O 1
ATOM 781 N N . ALA A 1 107 ? -63.617 31.424 -17.174 1.00 21.19 107 ALA A N 1
ATOM 782 C CA . ALA A 1 107 ? -63.163 30.079 -16.882 1.00 22.27 107 ALA A CA 1
ATOM 783 C C . ALA A 1 107 ? -64.346 29.117 -16.884 1.00 21.28 107 ALA A C 1
ATOM 784 O O . ALA A 1 107 ? -64.309 28.085 -17.554 1.00 21.16 107 ALA A O 1
ATOM 786 N N . LEU A 1 108 ? -65.399 29.461 -16.144 1.00 19.90 108 LEU A N 1
ATOM 787 C CA . LEU A 1 108 ? -66.578 28.609 -16.076 1.00 20.84 108 LEU A CA 1
ATOM 788 C C . LEU A 1 108 ? -67.149 28.354 -17.470 1.00 21.80 108 LEU A C 1
ATOM 789 O O . LEU A 1 108 ? -67.421 27.207 -17.826 1.00 23.11 108 LEU A O 1
ATOM 794 N N . ARG A 1 109 ? -67.320 29.409 -18.267 1.00 22.38 109 ARG A N 1
ATOM 795 C CA . ARG A 1 109 ? -67.854 29.226 -19.619 1.00 23.10 109 ARG A CA 1
ATOM 796 C C . ARG A 1 109 ? -66.956 28.295 -20.436 1.00 22.37 109 ARG A C 1
ATOM 797 O O . ARG A 1 109 ? -67.440 27.395 -21.130 1.00 20.70 109 ARG A O 1
ATOM 805 N N . LEU A 1 110 ? -65.647 28.514 -20.339 1.00 20.86 110 LEU A N 1
ATOM 806 C CA . LEU A 1 110 ? -64.680 27.701 -21.066 1.00 22.48 110 LEU A CA 1
ATOM 807 C C . LEU A 1 110 ? -64.653 26.226 -20.672 1.00 21.92 110 LEU A C 1
ATOM 808 O O . LEU A 1 110 ? -64.550 25.360 -21.542 1.00 22.59 110 LEU A O 1
ATOM 813 N N . VAL A 1 111 ? -64.733 25.926 -19.376 1.00 21.19 111 VAL A N 1
ATOM 814 C CA . VAL A 1 111 ? -64.667 24.523 -18.978 1.00 21.25 111 VAL A CA 1
ATOM 815 C C . VAL A 1 111 ? -65.974 23.793 -19.259 1.00 21.94 111 VAL A C 1
ATOM 816 O O . VAL A 1 111 ? -65.976 22.583 -19.484 1.00 22.00 111 VAL A O 1
ATOM 820 N N . ARG A 1 112 ? -67.089 24.519 -19.265 1.00 22.72 112 ARG A N 1
ATOM 821 C CA . ARG A 1 112 ? -68.348 23.872 -19.608 1.00 22.90 112 ARG A CA 1
ATOM 822 C C . ARG A 1 112 ? -68.185 23.416 -21.062 1.00 23.70 112 ARG A C 1
ATOM 823 O O . ARG A 1 112 ? -68.563 22.300 -21.426 1.00 22.80 112 ARG A O 1
ATOM 831 N N . LEU A 1 113 ? -67.595 24.285 -21.881 1.00 22.70 113 LEU A N 1
ATOM 832 C CA . LEU A 1 113 ? -67.360 23.969 -23.284 1.00 23.11 113 LEU A CA 1
ATOM 833 C C . LEU A 1 113 ? -66.357 22.818 -23.383 1.00 22.86 113 LEU A C 1
ATOM 834 O O . LEU A 1 113 ? -66.585 21.861 -24.122 1.00 22.14 113 LEU A O 1
ATOM 839 N N . ARG A 1 114 ? -65.258 22.910 -22.628 1.00 21.30 114 ARG A N 1
ATOM 840 C CA . ARG A 1 114 ? -64.233 21.863 -22.606 1.00 21.79 114 ARG A CA 1
ATOM 841 C C . ARG A 1 114 ? -64.886 20.504 -22.320 1.00 22.58 114 ARG A C 1
ATOM 842 O O . ARG A 1 114 ? -64.632 19.522 -23.015 1.00 23.04 114 ARG A O 1
ATOM 850 N N . GLY A 1 115 ? -65.726 20.457 -21.292 1.00 23.23 115 GLY A N 1
ATOM 851 C CA . GLY A 1 115 ? -66.395 19.215 -20.942 1.00 24.38 115 GLY A CA 1
ATOM 852 C C . GLY A 1 115 ? -67.275 18.714 -22.077 1.00 23.79 115 GLY A C 1
ATOM 853 O O . GLY A 1 115 ? -67.216 17.540 -22.442 1.00 23.14 115 GLY A O 1
ATOM 854 N N . ARG A 1 116 ? -68.090 19.599 -22.643 1.00 24.06 116 ARG A N 1
ATOM 855 C CA . ARG A 1 116 ? -68.961 19.207 -23.745 1.00 26.53 116 ARG A CA 1
ATOM 856 C C . ARG A 1 116 ? -68.173 18.691 -24.959 1.00 26.98 116 ARG A C 1
ATOM 857 O O . ARG A 1 116 ? -68.487 17.630 -25.494 1.00 27.34 116 ARG A O 1
ATOM 865 N N . TYR A 1 117 ? -67.151 19.426 -25.388 1.00 26.47 117 TYR A N 1
ATOM 866 C CA . TYR A 1 117 ? -66.267 19.048 -26.479 1.00 26.07 117 TYR A CA 1
ATOM 867 C C . TYR A 1 117 ? -65.691 17.653 -26.256 1.00 26.79 117 TYR A C 1
ATOM 868 O O . TYR A 1 117 ? -65.684 16.807 -27.141 1.00 24.87 117 TYR A O 1
ATOM 877 N N . MET A 1 118 ? -65.158 17.513 -25.048 1.00 27.57 118 MET A N 1
ATOM 878 C CA . MET A 1 118 ? -64.500 16.277 -24.658 1.00 28.21 118 MET A CA 1
ATOM 879 C C . MET A 1 118 ? -65.445 15.078 -24.715 1.00 28.53 118 MET A C 1
ATOM 880 O O . MET A 1 118 ? -65.079 14.012 -25.206 1.00 27.37 118 MET A O 1
ATOM 885 N N . GLN A 1 119 ? -66.663 15.258 -24.219 1.00 30.08 119 GLN A N 1
ATOM 886 C CA . GLN A 1 119 ? -67.627 14.168 -24.199 1.00 33.31 119 GLN A CA 1
ATOM 887 C C . GLN A 1 119 ? -68.062 13.733 -25.589 1.00 34.65 119 GLN A C 1
ATOM 888 O O . GLN A 1 119 ? -68.120 12.539 -25.874 1.00 35.43 119 GLN A O 1
ATOM 894 N N . GLU A 1 120 ? -68.354 14.695 -26.460 1.00 35.74 120 GLU A N 1
ATOM 895 C CA . GLU A 1 120 ? -68.793 14.351 -27.805 1.00 37.11 120 GLU A CA 1
ATOM 896 C C . GLU A 1 120 ? -67.671 14.121 -28.811 1.00 36.56 120 GLU A C 1
ATOM 897 O O . GLU A 1 120 ? -67.917 14.086 -30.015 1.00 39.47 120 GLU A O 1
ATOM 903 N N . ALA A 1 121 ? -66.447 13.932 -28.320 1.00 34.85 121 ALA A N 1
ATOM 904 C CA . ALA A 1 121 ? -65.304 13.696 -29.200 1.00 34.78 121 ALA A CA 1
ATOM 905 C C . ALA A 1 121 ? -65.279 12.260 -29.730 1.00 35.47 121 ALA A C 1
ATOM 906 O O . ALA A 1 121 ? -65.019 12.027 -30.909 1.00 35.31 121 ALA A O 1
ATOM 908 N N . VAL A 1 122 ? -65.547 11.304 -28.847 1.00 35.02 122 VAL A N 1
ATOM 909 C CA . VAL A 1 122 ? -65.543 9.892 -29.211 1.00 35.77 122 VAL A CA 1
ATOM 910 C C . VAL A 1 122 ? -66.928 9.269 -29.054 1.00 35.84 122 VAL A C 1
ATOM 911 O O . VAL A 1 122 ? -67.650 9.568 -28.102 1.00 34.77 122 VAL A O 1
ATOM 915 N N . PRO A 1 123 ? -67.319 8.399 -30.001 1.00 36.26 123 PRO A N 1
ATOM 916 C CA . PRO A 1 123 ? -68.627 7.739 -29.946 1.00 36.15 123 PRO A CA 1
ATOM 917 C C . PRO A 1 123 ? -68.719 6.846 -28.712 1.00 36.12 123 PRO A C 1
ATOM 918 O O . PRO A 1 123 ? -67.794 6.087 -28.408 1.00 33.80 123 PRO A O 1
ATOM 922 N N . VAL A 1 124 ? -69.837 6.942 -28.005 1.00 38.36 124 VAL A N 1
ATOM 923 C CA . VAL A 1 124 ? -70.049 6.141 -26.809 1.00 40.30 124 VAL A CA 1
ATOM 924 C C . VAL A 1 124 ? -69.750 4.667 -27.085 1.00 41.16 124 VAL A C 1
ATOM 925 O O . VAL A 1 124 ? -70.313 4.072 -28.005 1.00 41.37 124 VAL A O 1
ATOM 929 N N . GLY A 1 125 ? -68.851 4.087 -26.294 1.00 40.54 125 GLY A N 1
ATOM 930 C CA . GLY A 1 125 ? -68.500 2.689 -26.471 1.00 40.00 125 GLY A CA 1
ATOM 931 C C . GLY A 1 125 ? -67.173 2.468 -27.173 1.00 40.26 125 GLY A C 1
ATOM 932 O O . GLY A 1 125 ? -66.576 1.396 -27.059 1.00 40.51 125 GLY A O 1
ATOM 933 N N . GLU A 1 126 ? -66.697 3.475 -27.896 1.00 38.40 126 GLU A N 1
ATOM 934 C CA . GLU A 1 126 ? -65.435 3.344 -28.612 1.00 37.98 126 GLU A CA 1
ATOM 935 C C . GLU A 1 126 ? -64.223 3.742 -27.777 1.00 36.25 126 GLU A C 1
ATOM 936 O O . GLU A 1 126 ? -63.083 3.573 -28.203 1.00 35.03 126 GLU A O 1
ATOM 942 N N . GLY A 1 127 ? -64.466 4.265 -26.581 1.00 34.90 127 GLY A N 1
ATOM 943 C CA . GLY A 1 127 ? -63.357 4.668 -25.735 1.00 33.01 127 GLY A CA 1
ATOM 944 C C . GLY A 1 127 ? -63.438 4.130 -24.321 1.00 32.49 127 GLY A C 1
ATOM 945 O O . GLY A 1 127 ? -64.495 3.687 -23.867 1.00 31.25 127 GLY A O 1
ATOM 946 N N . ALA A 1 128 ? -62.309 4.166 -23.623 1.00 30.93 128 ALA A N 1
ATOM 947 C CA . ALA A 1 128 ? -62.260 3.697 -22.249 1.00 30.98 128 ALA A CA 1
ATOM 948 C C . ALA A 1 128 ? -60.995 4.172 -21.543 1.00 30.10 128 ALA A C 1
ATOM 949 O O . ALA A 1 128 ? -60.000 4.535 -22.181 1.00 30.42 128 ALA A O 1
ATOM 951 N N . MET A 1 129 ? -61.054 4.171 -20.215 1.00 28.50 129 MET A N 1
ATOM 952 C CA . MET A 1 129 ? -59.930 4.559 -19.376 1.00 27.41 129 MET A CA 1
ATOM 953 C C . MET A 1 129 ? -59.838 3.529 -18.264 1.00 27.14 129 MET A C 1
ATOM 954 O O . MET A 1 129 ? -60.848 2.989 -17.829 1.00 28.47 129 MET A O 1
ATOM 959 N N . ALA A 1 130 ? -58.633 3.261 -17.790 1.00 26.57 130 ALA A N 1
ATOM 960 C CA . ALA A 1 130 ? -58.478 2.282 -16.736 1.00 25.52 130 ALA A CA 1
ATOM 961 C C . ALA A 1 130 ? -57.280 2.616 -15.862 1.00 26.01 130 ALA A C 1
ATOM 962 O O . ALA A 1 130 ? -56.245 3.078 -16.355 1.00 23.86 130 ALA A O 1
ATOM 964 N N . ALA A 1 131 ? -57.436 2.392 -14.561 1.00 24.07 131 ALA A N 1
ATOM 965 C CA . ALA A 1 131 ? -56.368 2.607 -13.605 1.00 24.57 131 ALA A CA 1
ATOM 966 C C . ALA A 1 131 ? -55.576 1.320 -13.338 1.00 24.36 131 ALA A C 1
ATOM 967 O O . ALA A 1 131 ? -56.107 0.244 -13.104 1.00 23.95 131 ALA A O 1
ATOM 969 N N . VAL A 1 132 ? -54.248 1.477 -13.427 1.00 25.06 132 VAL A N 1
ATOM 970 C CA . VAL A 1 132 ? -53.315 0.381 -13.230 1.00 27.80 132 VAL A CA 1
ATOM 971 C C . VAL A 1 132 ? -52.568 0.539 -11.911 1.00 30.12 132 VAL A C 1
ATOM 972 O O . VAL A 1 132 ? -51.824 1.487 -11.698 1.00 31.63 132 VAL A O 1
ATOM 976 N N . LEU A 1 133 ? -52.781 -0.392 -10.949 1.00 30.35 133 LEU A N 1
ATOM 977 C CA . LEU A 1 133 ? -52.102 -0.239 -9.652 1.00 31.34 133 LEU A CA 1
ATOM 978 C C . LEU A 1 133 ? -51.123 -1.379 -9.361 1.00 33.90 133 LEU A C 1
ATOM 979 O O . LEU A 1 133 ? -51.184 -2.467 -9.922 1.00 32.73 133 LEU A O 1
ATOM 984 N N . LYS A 1 134 ? -50.192 -1.127 -8.449 1.00 36.10 134 LYS A N 1
ATOM 985 C CA . LYS A 1 134 ? -49.205 -2.113 -8.033 1.00 38.99 134 LYS A CA 1
ATOM 986 C C . LYS A 1 134 ? -48.206 -2.479 -9.123 1.00 39.06 134 LYS A C 1
ATOM 987 O O . LYS A 1 134 ? -47.591 -3.535 -9.068 1.00 40.62 134 LYS A O 1
ATOM 993 N N . LEU A 1 135 ? -48.034 -1.602 -10.106 1.00 38.75 135 LEU A N 1
ATOM 994 C CA . LEU A 1 135 ? -47.098 -1.869 -11.194 1.00 39.46 135 LEU A CA 1
ATOM 995 C C . LEU A 1 135 ? -46.308 -0.616 -11.561 1.00 39.62 135 LEU A C 1
ATOM 996 O O . LEU A 1 135 ? -46.889 0.403 -11.931 1.00 39.12 135 LEU A O 1
ATOM 1001 N N . PRO A 1 136 ? -44.969 -0.682 -11.473 1.00 40.12 136 PRO A N 1
ATOM 1002 C CA . PRO A 1 136 ? -44.095 0.450 -11.801 1.00 39.83 136 PRO A CA 1
ATOM 1003 C C . PRO A 1 136 ? -44.337 0.945 -13.227 1.00 39.37 136 PRO A C 1
ATOM 1004 O O . PRO A 1 136 ? -44.561 0.148 -14.138 1.00 38.50 136 PRO A O 1
ATOM 1008 N N . LEU A 1 137 ? -44.287 2.261 -13.411 1.00 39.21 137 LEU A N 1
ATOM 1009 C CA . LEU A 1 137 ? -44.507 2.873 -14.719 1.00 39.65 137 LEU A CA 1
ATOM 1010 C C . LEU A 1 137 ? -43.795 2.152 -15.862 1.00 40.69 137 LEU A C 1
ATOM 1011 O O . LEU A 1 137 ? -44.412 1.836 -16.877 1.00 40.82 137 LEU A O 1
ATOM 1016 N N . GLU A 1 138 ? -42.498 1.902 -15.693 1.00 42.20 138 GLU A N 1
ATOM 1017 C CA . GLU A 1 138 ? -41.696 1.235 -16.715 1.00 44.52 138 GLU A CA 1
ATOM 1018 C C . GLU A 1 138 ? -42.288 -0.083 -17.215 1.00 44.43 138 GLU A C 1
ATOM 1019 O O . GLU A 1 138 ? -42.290 -0.350 -18.419 1.00 43.74 138 GLU A O 1
ATOM 1025 N N . GLU A 1 139 ? -42.788 -0.911 -16.304 1.00 44.00 139 GLU A N 1
ATOM 1026 C CA . GLU A 1 139 ? -43.377 -2.173 -16.723 1.00 44.10 139 GLU A CA 1
ATOM 1027 C C . GLU A 1 139 ? -44.650 -1.912 -17.515 1.00 43.20 139 GLU A C 1
ATOM 1028 O O . GLU A 1 139 ? -44.951 -2.622 -18.473 1.00 43.37 139 GLU A O 1
ATOM 1034 N N . ILE A 1 140 ? -45.398 -0.888 -17.118 1.00 42.17 140 ILE A N 1
ATOM 1035 C CA . ILE A 1 140 ? -46.637 -0.553 -17.816 1.00 41.08 140 ILE A CA 1
ATOM 1036 C C . ILE A 1 140 ? -46.323 -0.129 -19.246 1.00 42.32 140 ILE A C 1
ATOM 1037 O O . ILE A 1 140 ? -47.005 -0.529 -20.192 1.00 41.41 140 ILE A O 1
ATOM 1042 N N . GLN A 1 141 ? -45.286 0.685 -19.399 1.00 43.54 141 GLN A N 1
ATOM 1043 C CA . GLN A 1 141 ? -44.889 1.152 -20.717 1.00 46.13 141 GLN A CA 1
ATOM 1044 C C . GLN A 1 141 ? -44.434 -0.018 -21.583 1.00 46.96 141 GLN A C 1
ATOM 1045 O O . GLN A 1 141 ? -44.772 -0.097 -22.763 1.00 47.10 141 GLN A O 1
ATOM 1051 N N . LYS A 1 142 ? -43.680 -0.931 -20.983 1.00 48.73 142 LYS A N 1
ATOM 1052 C CA . LYS A 1 142 ? -43.186 -2.106 -21.691 1.00 51.38 142 LYS A CA 1
ATOM 1053 C C . LYS A 1 142 ? -44.352 -2.954 -22.193 1.00 51.41 142 LYS A C 1
ATOM 1054 O O . LYS A 1 142 ? -44.346 -3.430 -23.329 1.00 51.25 142 LYS A O 1
ATOM 1060 N N . ALA A 1 143 ? -45.358 -3.122 -21.340 1.00 51.57 143 ALA A N 1
ATOM 1061 C CA . ALA A 1 143 ? -46.534 -3.919 -21.668 1.00 51.67 143 ALA A CA 1
ATOM 1062 C C . ALA A 1 143 ? -47.456 -3.270 -22.693 1.00 52.36 143 ALA A C 1
ATOM 1063 O O . ALA A 1 143 ? -48.283 -3.945 -23.303 1.00 52.16 143 ALA A O 1
ATOM 1065 N N . LEU A 1 144 ? -47.323 -1.963 -22.885 1.00 53.04 144 LEU A N 1
ATOM 1066 C CA . LEU A 1 144 ? -48.171 -1.262 -23.842 1.00 54.14 144 LEU A CA 1
ATOM 1067 C C . LEU A 1 144 ? -47.504 -1.103 -25.209 1.00 55.41 144 LEU A C 1
ATOM 1068 O O . LEU A 1 144 ? -48.138 -0.669 -26.174 1.00 54.82 144 LEU A O 1
ATOM 1073 N N . GLU A 1 145 ? -46.227 -1.468 -25.288 1.00 56.72 145 GLU A N 1
ATOM 1074 C CA . GLU A 1 145 ? -45.475 -1.365 -26.534 1.00 58.60 145 GLU A CA 1
ATOM 1075 C C . GLU A 1 145 ? -46.090 -2.226 -27.628 1.00 59.00 145 GLU A C 1
ATOM 1076 O O . GLU A 1 145 ? -46.450 -3.380 -27.397 1.00 58.73 145 GLU A O 1
ATOM 1082 N N . GLY A 1 146 ? -46.199 -1.659 -28.823 1.00 59.65 146 GLY A N 1
ATOM 1083 C CA . GLY A 1 146 ? -46.767 -2.399 -29.933 1.00 59.94 146 GLY A CA 1
ATOM 1084 C C . GLY A 1 146 ? -48.274 -2.281 -29.976 1.00 59.82 146 GLY A C 1
ATOM 1085 O O . GLY A 1 146 ? -48.893 -2.502 -31.016 1.00 60.30 146 GLY A O 1
ATOM 1086 N N . LEU A 1 147 ? -48.871 -1.930 -28.843 1.00 59.56 147 LEU A N 1
ATOM 1087 C CA . LEU A 1 147 ? -50.317 -1.784 -28.774 1.00 58.42 147 LEU A CA 1
ATOM 1088 C C . LEU A 1 147 ? -50.714 -0.446 -29.391 1.00 57.77 147 LEU A C 1
ATOM 1089 O O . LEU A 1 147 ? -50.106 0.585 -29.108 1.00 58.57 147 LEU A O 1
ATOM 1094 N N . GLU A 1 148 ? -51.732 -0.468 -30.242 1.00 56.09 148 GLU A N 1
ATOM 1095 C CA . GLU A 1 148 ? -52.188 0.747 -30.904 1.00 55.35 148 GLU A CA 1
ATOM 1096 C C . GLU A 1 148 ? -53.511 1.251 -30.342 1.00 52.84 148 GLU A C 1
ATOM 1097 O O . GLU A 1 148 ? -54.436 0.473 -30.097 1.00 53.82 148 GLU A O 1
ATOM 1103 N N . GLY A 1 149 ? -53.594 2.560 -30.138 1.00 48.76 149 GLY A N 1
ATOM 1104 C CA . GLY A 1 149 ? -54.814 3.148 -29.623 1.00 44.42 149 GLY A CA 1
ATOM 1105 C C . GLY A 1 149 ? -54.871 3.252 -28.114 1.00 40.49 149 GLY A C 1
ATOM 1106 O O . GLY A 1 149 ? -55.904 3.631 -27.567 1.00 39.75 149 GLY A O 1
ATOM 1107 N N . VAL A 1 150 ? -53.771 2.917 -27.444 1.00 37.94 150 VAL A N 1
ATOM 1108 C CA . VAL A 1 150 ? -53.710 2.987 -25.986 1.00 36.59 150 VAL A CA 1
ATOM 1109 C C . VAL A 1 150 ? -52.488 3.770 -25.508 1.00 35.39 150 VAL A C 1
ATOM 1110 O O . VAL A 1 150 ? -51.373 3.548 -25.981 1.00 33.89 150 VAL A O 1
ATOM 1114 N N . GLU A 1 151 ? -52.703 4.689 -24.572 1.00 34.46 151 GLU A N 1
ATOM 1115 C CA . GLU A 1 151 ? -51.602 5.488 -24.041 1.00 33.38 151 GLU A CA 1
ATOM 1116 C C . GLU A 1 151 ? -51.801 5.942 -22.592 1.00 31.18 151 GLU A C 1
ATOM 1117 O O . GLU A 1 151 ? -52.904 5.870 -22.046 1.00 28.38 151 GLU A O 1
ATOM 1123 N N . ILE A 1 152 ? -50.712 6.388 -21.972 1.00 30.54 152 ILE A N 1
ATOM 1124 C CA . ILE A 1 152 ? -50.738 6.858 -20.592 1.00 30.18 152 ILE A CA 1
ATOM 1125 C C . ILE A 1 152 ? -51.505 8.175 -20.552 1.00 29.13 152 ILE A C 1
ATOM 1126 O O . ILE A 1 152 ? -51.187 9.105 -21.297 1.00 30.46 152 ILE A O 1
ATOM 1131 N N . ALA A 1 153 ? -52.518 8.243 -19.693 1.00 27.38 153 ALA A N 1
ATOM 1132 C CA . ALA A 1 153 ? -53.349 9.431 -19.557 1.00 26.00 153 ALA A CA 1
ATOM 1133 C C . ALA A 1 153 ? -53.061 10.189 -18.257 1.00 26.48 153 ALA A C 1
ATOM 1134 O O . ALA A 1 153 ? -53.055 11.415 -18.209 1.00 26.52 153 ALA A O 1
ATOM 1136 N N . ASN A 1 154 ? -52.873 9.430 -17.156 1.00 25.84 154 ASN A N 1
ATOM 1137 C CA . ASN A 1 154 ? -52.596 10.090 -15.878 1.00 26.61 154 ASN A CA 1
ATOM 1138 C C . ASN A 1 154 ? -51.340 9.471 -15.237 1.00 27.59 154 ASN A C 1
ATOM 1139 O O . ASN A 1 154 ? -51.144 8.257 -15.222 1.00 26.04 154 ASN A O 1
ATOM 1144 N N . LEU A 1 155 ? -50.444 10.347 -14.740 1.00 26.58 155 LEU A N 1
ATOM 1145 C CA . LEU A 1 155 ? -49.392 9.883 -13.847 1.00 25.59 155 LEU A CA 1
ATOM 1146 C C . LEU A 1 155 ? -49.674 10.306 -12.399 1.00 26.24 155 LEU A C 1
ATOM 1147 O O . LEU A 1 155 ? -49.196 11.329 -11.927 1.00 23.21 155 LEU A O 1
ATOM 1152 N N . ASN A 1 156 ? -50.599 9.647 -11.705 1.00 24.18 156 ASN A N 1
ATOM 1153 C CA . ASN A 1 156 ? -51.114 10.128 -10.424 1.00 24.82 156 ASN A CA 1
ATOM 1154 C C . ASN A 1 156 ? -50.302 9.884 -9.161 1.00 26.43 156 ASN A C 1
ATOM 1155 O O . ASN A 1 156 ? -50.316 10.715 -8.251 1.00 25.99 156 ASN A O 1
ATOM 1160 N N . ALA A 1 157 ? -49.608 8.750 -9.102 1.00 27.46 157 ALA A N 1
ATOM 1161 C CA . ALA A 1 157 ? -48.774 8.409 -7.953 1.00 29.14 157 ALA A CA 1
ATOM 1162 C C . ALA A 1 157 ? -47.917 7.214 -8.353 1.00 31.05 157 ALA A C 1
ATOM 1163 O O . ALA A 1 157 ? -48.259 6.489 -9.285 1.00 32.59 157 ALA A O 1
ATOM 1165 N N . PRO A 1 158 ? -46.785 6.998 -7.672 1.00 31.75 158 PRO A N 1
ATOM 1166 C CA . PRO A 1 158 ? -45.998 5.834 -8.089 1.00 33.17 158 PRO A CA 1
ATOM 1167 C C . PRO A 1 158 ? -46.869 4.583 -7.962 1.00 32.69 158 PRO A C 1
ATOM 1168 O O . PRO A 1 158 ? -47.456 4.328 -6.919 1.00 34.20 158 PRO A O 1
ATOM 1172 N N . GLU A 1 159 ? -46.970 3.827 -9.044 1.00 32.24 159 GLU A N 1
ATOM 1173 C CA . GLU A 1 159 ? -47.781 2.619 -9.079 1.00 32.43 159 GLU A CA 1
ATOM 1174 C C . GLU A 1 159 ? -49.272 2.915 -9.002 1.00 30.88 159 GLU A C 1
ATOM 1175 O O . GLU A 1 159 ? -50.058 2.170 -8.412 1.00 30.03 159 GLU A O 1
ATOM 1181 N N . GLN A 1 160 ? -49.641 4.027 -9.627 1.00 29.08 160 GLN A N 1
ATOM 1182 C CA . GLN A 1 160 ? -51.018 4.462 -9.743 1.00 27.66 160 GLN A CA 1
ATOM 1183 C C . GLN A 1 160 ? -51.027 5.247 -11.057 1.00 28.51 160 GLN A C 1
ATOM 1184 O O . GLN A 1 160 ? -50.811 6.469 -11.097 1.00 24.99 160 GLN A O 1
ATOM 1190 N N . THR A 1 161 ? -51.255 4.508 -12.137 1.00 26.51 161 THR A N 1
ATOM 1191 C CA . THR A 1 161 ? -51.241 5.056 -13.482 1.00 25.52 161 THR A CA 1
ATOM 1192 C C . THR A 1 161 ? -52.532 4.789 -14.240 1.00 25.95 161 THR A C 1
ATOM 1193 O O . THR A 1 161 ? -53.081 3.678 -14.190 1.00 25.95 161 THR A O 1
ATOM 1197 N N . VAL A 1 162 ? -53.016 5.802 -14.947 1.00 22.44 162 VAL A N 1
ATOM 1198 C CA . VAL A 1 162 ? -54.233 5.650 -15.720 1.00 22.50 162 VAL A CA 1
ATOM 1199 C C . VAL A 1 162 ? -53.895 5.614 -17.209 1.00 24.20 162 VAL A C 1
ATOM 1200 O O . VAL A 1 162 ? -53.077 6.408 -17.695 1.00 22.48 162 VAL A O 1
ATOM 1204 N N . ILE A 1 163 ? -54.515 4.681 -17.928 1.00 23.78 163 ILE A N 1
ATOM 1205 C CA . ILE A 1 163 ? -54.310 4.569 -19.369 1.00 24.16 163 ILE A CA 1
ATOM 1206 C C . ILE A 1 163 ? -55.653 4.809 -20.036 1.00 24.90 163 ILE A C 1
ATOM 1207 O O . ILE A 1 163 ? -56.690 4.735 -19.380 1.00 24.24 163 ILE A O 1
ATOM 1212 N N . SER A 1 164 ? -55.643 5.107 -21.331 1.00 26.64 164 SER A N 1
ATOM 1213 C CA . SER A 1 164 ? -56.890 5.346 -22.035 1.00 27.69 164 SER A CA 1
ATOM 1214 C C . SER A 1 164 ? -56.724 5.486 -23.544 1.00 27.98 164 SER A C 1
ATOM 1215 O O . SER A 1 164 ? -55.629 5.731 -24.044 1.00 30.31 164 SER A O 1
ATOM 1218 N N . GLY A 1 165 ? -57.835 5.330 -24.255 1.00 28.08 165 GLY A N 1
ATOM 1219 C CA . GLY A 1 165 ? -57.830 5.416 -25.705 1.00 30.21 165 GLY A CA 1
ATOM 1220 C C . GLY A 1 165 ? -58.953 4.548 -26.251 1.00 31.02 165 GLY A C 1
ATOM 1221 O O . GLY A 1 165 ? -60.059 4.561 -25.708 1.00 29.45 165 GLY A O 1
ATOM 1222 N N . ARG A 1 166 ? -58.683 3.794 -27.314 1.00 32.07 166 ARG A N 1
ATOM 1223 C CA . ARG A 1 166 ? -59.695 2.926 -27.881 1.00 33.82 166 ARG A CA 1
ATOM 1224 C C . ARG A 1 166 ? -60.032 1.807 -26.907 1.00 32.51 166 ARG A C 1
ATOM 1225 O O . ARG A 1 166 ? -59.163 1.137 -26.364 1.00 32.15 166 ARG A O 1
ATOM 1233 N N . ARG A 1 167 ? -61.321 1.597 -26.654 1.00 33.43 167 ARG A N 1
ATOM 1234 C CA . ARG A 1 167 ? -61.759 0.570 -25.702 1.00 34.85 167 ARG A CA 1
ATOM 1235 C C . ARG A 1 167 ? -61.061 -0.774 -25.869 1.00 35.50 167 ARG A C 1
ATOM 1236 O O . ARG A 1 167 ? -60.494 -1.311 -24.915 1.00 35.77 167 ARG A O 1
ATOM 1244 N N . GLN A 1 168 ? -61.111 -1.321 -27.079 1.00 36.69 168 GLN A N 1
ATOM 1245 C CA . GLN A 1 168 ? -60.490 -2.611 -27.349 1.00 36.68 168 GLN A CA 1
ATOM 1246 C C . GLN A 1 168 ? -59.005 -2.592 -27.022 1.00 35.46 168 GLN A C 1
ATOM 1247 O O . GLN A 1 168 ? -58.467 -3.557 -26.482 1.00 34.58 168 GLN A O 1
ATOM 1253 N N . ALA A 1 169 ? -58.343 -1.487 -27.345 1.00 33.74 169 ALA A N 1
ATOM 1254 C CA . ALA A 1 169 ? -56.914 -1.359 -27.077 1.00 32.60 169 ALA A CA 1
ATOM 1255 C C . ALA A 1 169 ? -56.655 -1.366 -25.573 1.00 31.61 169 ALA A C 1
ATOM 1256 O O . ALA A 1 169 ? -55.691 -1.974 -25.098 1.00 31.48 169 ALA A O 1
ATOM 1258 N N . VAL A 1 170 ? -57.528 -0.686 -24.834 1.00 30.90 170 VAL A N 1
ATOM 1259 C CA . VAL A 1 170 ? -57.407 -0.600 -23.384 1.00 30.59 170 VAL A CA 1
ATOM 1260 C C . VAL A 1 170 ? -57.682 -1.962 -22.753 1.00 31.39 170 VAL A C 1
ATOM 1261 O O . VAL A 1 170 ? -56.988 -2.377 -21.824 1.00 30.27 170 VAL A O 1
ATOM 1265 N N . GLU A 1 171 ? -58.700 -2.653 -23.255 1.00 32.11 171 GLU A N 1
ATOM 1266 C CA . GLU A 1 171 ? -59.026 -3.977 -22.735 1.00 34.55 171 GLU A CA 1
ATOM 1267 C C . GLU A 1 171 ? -57.818 -4.895 -22.884 1.00 34.20 171 GLU A C 1
ATOM 1268 O O . GLU A 1 171 ? -57.427 -5.593 -21.941 1.00 33.57 171 GLU A O 1
ATOM 1274 N N . GLU A 1 172 ? -57.216 -4.877 -24.070 1.00 35.36 172 GLU A N 1
ATOM 1275 C CA . GLU A 1 172 ? -56.065 -5.729 -24.338 1.00 35.52 172 GLU A CA 1
ATOM 1276 C C . GLU A 1 172 ? -54.885 -5.382 -23.446 1.00 35.02 172 GLU A C 1
ATOM 1277 O O . GLU A 1 172 ? -54.132 -6.264 -23.029 1.00 34.54 172 GLU A O 1
ATOM 1283 N N . ALA A 1 173 ? -54.713 -4.094 -23.158 1.00 34.02 173 ALA A N 1
ATOM 1284 C CA . ALA A 1 173 ? -53.625 -3.678 -22.285 1.00 32.05 173 ALA A CA 1
ATOM 1285 C C . ALA A 1 173 ? -53.933 -4.232 -20.898 1.00 29.94 173 ALA A C 1
ATOM 1286 O O . ALA A 1 173 ? -53.057 -4.764 -20.220 1.00 29.85 173 ALA A O 1
ATOM 1288 N N . ALA A 1 174 ? -55.193 -4.107 -20.492 1.00 31.25 174 ALA A N 1
ATOM 1289 C CA . ALA A 1 174 ? -55.647 -4.594 -19.194 1.00 33.60 174 ALA A CA 1
ATOM 1290 C C . ALA A 1 174 ? -55.270 -6.061 -19.010 1.00 35.04 174 ALA A C 1
ATOM 1291 O O . ALA A 1 174 ? -54.832 -6.470 -17.933 1.00 35.77 174 ALA A O 1
ATOM 1293 N N . GLU A 1 175 ? -55.448 -6.849 -20.068 1.00 37.95 175 GLU A N 1
ATOM 1294 C CA . GLU A 1 175 ? -55.114 -8.270 -20.027 1.00 40.05 175 GLU A CA 1
ATOM 1295 C C . GLU A 1 175 ? -53.618 -8.465 -19.791 1.00 39.64 175 GLU A C 1
ATOM 1296 O O . GLU A 1 175 ? -53.214 -9.265 -18.945 1.00 39.20 175 GLU A O 1
ATOM 1302 N N . ARG A 1 176 ? -52.796 -7.732 -20.536 1.00 40.14 176 ARG A N 1
ATOM 1303 C CA . ARG A 1 176 ? -51.347 -7.837 -20.388 1.00 40.14 176 ARG A CA 1
ATOM 1304 C C . ARG A 1 176 ? -50.882 -7.432 -18.995 1.00 39.28 176 ARG A C 1
ATOM 1305 O O . ARG A 1 176 ? -50.101 -8.137 -18.363 1.00 39.58 176 ARG A O 1
ATOM 1313 N N . LEU A 1 177 ? -51.359 -6.281 -18.528 1.00 38.78 177 LEU A N 1
ATOM 1314 C CA . LEU A 1 177 ? -50.983 -5.762 -17.216 1.00 38.61 177 LEU A CA 1
ATOM 1315 C C . LEU A 1 177 ? -51.445 -6.705 -16.112 1.00 38.70 177 LEU A C 1
ATOM 1316 O O . LEU A 1 177 ? -50.743 -6.915 -15.121 1.00 37.56 177 LEU A O 1
ATOM 1321 N N . LYS A 1 178 ? -52.633 -7.269 -16.296 1.00 40.26 178 LYS A N 1
ATOM 1322 C CA . LYS A 1 178 ? -53.199 -8.203 -15.334 1.00 43.10 178 LYS A CA 1
ATOM 1323 C C . LYS A 1 178 ? -52.226 -9.371 -15.182 1.00 44.22 178 LYS A C 1
ATOM 1324 O O . LYS A 1 178 ? -51.846 -9.742 -14.070 1.00 44.15 178 LYS A O 1
ATOM 1330 N N . GLU A 1 179 ? -51.815 -9.939 -16.313 1.00 46.09 179 GLU A N 1
ATOM 1331 C CA . GLU A 1 179 ? -50.880 -11.056 -16.307 1.00 48.35 179 GLU A CA 1
ATOM 1332 C C . GLU A 1 179 ? -49.582 -10.666 -15.612 1.00 48.11 179 GLU A C 1
ATOM 1333 O O . GLU A 1 179 ? -48.852 -11.523 -15.113 1.00 48.04 179 GLU A O 1
ATOM 1339 N N . ARG A 1 180 ? -49.302 -9.366 -15.578 1.00 47.62 180 ARG A N 1
ATOM 1340 C CA . ARG A 1 180 ? -48.092 -8.863 -14.938 1.00 47.31 180 ARG A CA 1
ATOM 1341 C C . ARG A 1 180 ? -48.284 -8.643 -13.440 1.00 45.95 180 ARG A C 1
ATOM 1342 O O . ARG A 1 180 ? -47.425 -8.065 -12.774 1.00 45.75 180 ARG A O 1
ATOM 1350 N N . ARG A 1 181 ? -49.418 -9.113 -12.924 1.00 45.13 181 ARG A N 1
ATOM 1351 C CA . ARG A 1 181 ? -49.753 -9.004 -11.507 1.00 44.83 181 ARG A CA 1
ATOM 1352 C C . ARG A 1 181 ? -50.217 -7.616 -11.090 1.00 43.23 181 ARG A C 1
ATOM 1353 O O . ARG A 1 181 ? -50.178 -7.271 -9.910 1.00 41.58 181 ARG A O 1
ATOM 1361 N N . ALA A 1 182 ? -50.659 -6.821 -12.055 1.00 42.30 182 ALA A N 1
ATOM 1362 C CA . ALA A 1 182 ? -51.133 -5.479 -11.753 1.00 41.60 182 ALA A CA 1
ATOM 1363 C C . ALA A 1 182 ? -52.625 -5.517 -11.480 1.00 41.16 182 ALA A C 1
ATOM 1364 O O . ALA A 1 182 ? -53.330 -6.392 -11.976 1.00 41.83 182 ALA A O 1
ATOM 1366 N N . ARG A 1 183 ? -53.100 -4.576 -10.673 1.00 40.59 183 ARG A N 1
ATOM 1367 C CA . ARG A 1 183 ? -54.522 -4.487 -10.367 1.00 39.91 183 ARG A CA 1
ATOM 1368 C C . ARG A 1 183 ? -55.090 -3.474 -11.349 1.00 38.53 183 ARG A C 1
ATOM 1369 O O . ARG A 1 183 ? -54.774 -2.289 -11.280 1.00 38.39 183 ARG A O 1
ATOM 1377 N N . VAL A 1 184 ? -55.921 -3.941 -12.270 1.00 35.76 184 VAL A N 1
ATOM 1378 C CA . VAL A 1 184 ? -56.514 -3.051 -13.266 1.00 33.79 184 VAL A CA 1
ATOM 1379 C C . VAL A 1 184 ? -58.017 -2.829 -13.034 1.00 33.47 184 VAL A C 1
ATOM 1380 O O . VAL A 1 184 ? -58.795 -3.752 -12.830 1.00 34.11 184 VAL A O 1
ATOM 1384 N N . VAL A 1 185 ? -58.405 -1.533 -13.035 1.00 31.56 185 VAL A N 1
ATOM 1385 C CA . VAL A 1 185 ? -59.788 -1.152 -12.786 1.00 30.28 185 VAL A CA 1
ATOM 1386 C C . VAL A 1 185 ? -60.277 -0.130 -13.812 1.00 31.54 185 VAL A C 1
ATOM 1387 O O . VAL A 1 185 ? -59.769 0.979 -13.912 1.00 31.00 185 VAL A O 1
ATOM 1391 N N . PHE A 1 186 ? -61.271 -0.514 -14.639 1.00 31.15 186 PHE A N 1
ATOM 1392 C CA . PHE A 1 186 ? -61.815 0.465 -15.573 1.00 31.92 186 PHE A CA 1
ATOM 1393 C C . PHE A 1 186 ? -62.573 1.591 -14.851 1.00 33.77 186 PHE A C 1
ATOM 1394 O O . PHE A 1 186 ? -63.331 1.375 -13.914 1.00 32.14 186 PHE A O 1
ATOM 1402 N N . LEU A 1 187 ? -62.371 2.818 -15.332 1.00 32.68 187 LEU A N 1
ATOM 1403 C CA . LEU A 1 187 ? -63.023 4.005 -14.788 1.00 32.63 187 LEU A CA 1
ATOM 1404 C C . LEU A 1 187 ? -64.433 4.162 -15.368 1.00 32.42 187 LEU A C 1
ATOM 1405 O O . LEU A 1 187 ? -64.696 3.765 -16.498 1.00 30.79 187 LEU A O 1
ATOM 1410 N N . PRO A 1 188 ? -65.352 4.765 -14.598 1.00 32.58 188 PRO 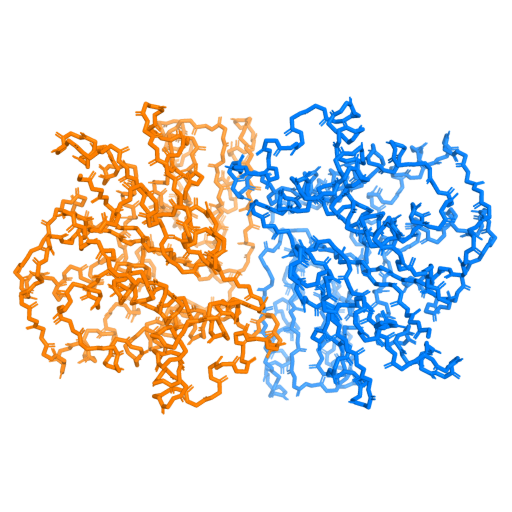A N 1
ATOM 1411 C CA . PRO A 1 188 ? -66.739 4.976 -15.025 1.00 33.03 188 PRO A CA 1
ATOM 1412 C C . PRO A 1 188 ? -66.900 6.063 -16.084 1.00 32.24 188 PRO A C 1
ATOM 1413 O O . PRO A 1 188 ? -67.858 6.829 -16.043 1.00 33.89 188 PRO A O 1
ATOM 1417 N N . VAL A 1 189 ? -65.975 6.133 -17.034 1.00 31.71 189 VAL A N 1
ATOM 1418 C CA . VAL A 1 189 ? -66.068 7.158 -18.063 1.00 30.99 189 VAL A CA 1
ATOM 1419 C C . VAL A 1 189 ? -66.149 6.599 -19.476 1.00 31.21 189 VAL A C 1
ATOM 1420 O O . VAL A 1 189 ? -65.556 5.568 -19.792 1.00 30.02 189 VAL A O 1
ATOM 1424 N N . SER A 1 190 ? -66.887 7.306 -20.324 1.00 32.96 190 SER A N 1
ATOM 1425 C CA . SER A 1 190 ? -67.072 6.920 -21.715 1.00 34.25 190 SER A CA 1
ATOM 1426 C C . SER A 1 190 ? -66.060 7.620 -22.620 1.00 33.87 190 SER A C 1
ATOM 1427 O O . SER A 1 190 ? -65.768 7.181 -23.725 1.00 33.24 190 SER A O 1
ATOM 1430 N N . ALA A 1 191 ? -65.514 8.730 -22.132 1.00 30.93 191 ALA A N 1
ATOM 1431 C CA . ALA A 1 191 ? -64.552 9.502 -22.912 1.00 29.10 191 ALA A CA 1
ATOM 1432 C C . ALA A 1 191 ? -63.111 9.188 -22.533 1.00 27.44 191 ALA A C 1
ATOM 1433 O O . ALA A 1 191 ? -62.750 9.218 -21.357 1.00 28.59 191 ALA A O 1
ATOM 1435 N N . PRO A 1 192 ? -62.272 8.856 -23.527 1.00 25.54 192 PRO A N 1
ATOM 1436 C CA . PRO A 1 192 ? -60.865 8.543 -23.266 1.00 25.63 192 PRO A CA 1
ATOM 1437 C C . PRO A 1 192 ? -60.082 9.840 -23.061 1.00 26.53 192 PRO A C 1
ATOM 1438 O O . PRO A 1 192 ? -59.333 10.276 -23.941 1.00 24.85 192 PRO A O 1
ATOM 1442 N N . PHE A 1 193 ? -60.266 10.448 -21.892 1.00 25.87 193 PHE A N 1
ATOM 1443 C CA . PHE A 1 193 ? -59.597 11.705 -21.563 1.00 25.61 193 PHE A CA 1
ATOM 1444 C C . PHE A 1 193 ? -58.077 11.597 -21.654 1.00 24.15 193 PHE A C 1
ATOM 1445 O O . PHE A 1 193 ? -57.499 10.528 -21.445 1.00 23.25 193 PHE A O 1
ATOM 1453 N N . HIS A 1 194 ? -57.441 12.720 -21.967 1.00 24.24 194 HIS A N 1
ATOM 1454 C CA . HIS A 1 194 ? -55.987 12.799 -22.083 1.00 24.91 194 HIS A CA 1
ATOM 1455 C C . HIS A 1 194 ? -55.354 11.736 -22.972 1.00 26.43 194 HIS A C 1
ATOM 1456 O O . HIS A 1 194 ? -54.388 11.063 -22.594 1.00 27.10 194 HIS A O 1
ATOM 1463 N N . SER A 1 195 ? -55.921 11.602 -24.166 1.00 26.46 195 SER A N 1
ATOM 1464 C CA . SER A 1 195 ? -55.425 10.673 -25.178 1.00 28.23 195 SER A CA 1
ATOM 1465 C C . SER A 1 195 ? -55.580 11.394 -26.512 1.00 27.91 195 SER A C 1
ATOM 1466 O O . SER A 1 195 ? -56.363 12.346 -26.622 1.00 26.87 195 SER A O 1
ATOM 1469 N N . SER A 1 196 ? -54.839 10.945 -27.521 1.00 29.74 196 SER A N 1
ATOM 1470 C CA . SER A 1 196 ? -54.893 11.560 -28.842 1.00 29.68 196 SER A CA 1
ATOM 1471 C C . SER A 1 196 ? -56.303 11.588 -29.415 1.00 29.99 196 SER A C 1
ATOM 1472 O O . SER A 1 196 ? -56.565 12.300 -30.383 1.00 31.01 196 SER A O 1
ATOM 1475 N N . LEU A 1 197 ? -57.216 10.820 -28.826 1.00 29.85 197 LEU A N 1
ATOM 1476 C CA . LEU A 1 197 ? -58.595 10.800 -29.305 1.00 29.57 197 LEU A CA 1
ATOM 1477 C C . LEU A 1 197 ? -59.347 12.063 -28.893 1.00 29.64 197 LEU A C 1
ATOM 1478 O O . LEU A 1 197 ? -60.458 12.317 -29.363 1.00 28.33 197 LEU A O 1
ATOM 1483 N N . MET A 1 198 ? -58.738 12.857 -28.019 1.00 29.02 198 MET A N 1
ATOM 1484 C CA . MET A 1 198 ? -59.354 14.099 -27.562 1.00 28.96 198 MET A CA 1
ATOM 1485 C C . MET A 1 198 ? -59.009 15.261 -28.500 1.00 28.62 198 MET A C 1
ATOM 1486 O O . MET A 1 198 ? -59.510 16.379 -28.338 1.00 28.15 198 MET A O 1
ATOM 1491 N N . ALA A 1 199 ? -58.152 14.982 -29.480 1.00 28.30 199 ALA A N 1
ATOM 1492 C CA . ALA A 1 199 ? -57.723 15.990 -30.449 1.00 29.41 199 ALA A CA 1
ATOM 1493 C C . ALA A 1 199 ? -58.884 16.844 -30.950 1.00 29.05 199 ALA A C 1
ATOM 1494 O O . ALA A 1 199 ? -58.784 18.062 -30.996 1.00 30.08 199 ALA A O 1
ATOM 1496 N N . PRO A 1 200 ? -60.007 16.219 -31.329 1.00 30.18 200 PRO A N 1
ATOM 1497 C CA . PRO A 1 200 ? -61.140 17.014 -31.812 1.00 29.18 200 PRO A CA 1
ATOM 1498 C C . PRO A 1 200 ? -61.570 18.091 -30.810 1.00 28.45 200 PRO A C 1
ATOM 1499 O O . PRO A 1 200 ? -61.871 19.224 -31.183 1.00 26.70 200 PRO A O 1
ATOM 1503 N N . ALA A 1 201 ? -61.593 17.725 -29.533 1.00 27.21 201 ALA A N 1
ATOM 1504 C CA . ALA A 1 201 ? -61.999 18.650 -28.490 1.00 27.30 201 ALA A CA 1
ATOM 1505 C C . ALA A 1 201 ? -61.028 19.819 -28.377 1.00 26.64 201 ALA A C 1
ATOM 1506 O O . ALA A 1 201 ? -61.449 20.962 -28.241 1.00 26.64 201 ALA A O 1
ATOM 1508 N N . ARG A 1 202 ? -59.732 19.525 -28.425 1.00 27.70 202 ARG A N 1
ATOM 1509 C CA . ARG A 1 202 ? -58.716 20.561 -28.312 1.00 29.41 202 ARG A CA 1
ATOM 1510 C C . ARG A 1 202 ? -58.905 21.602 -29.407 1.00 29.51 202 ARG A C 1
ATOM 1511 O O . ARG A 1 202 ? -59.044 22.788 -29.125 1.00 29.10 202 ARG A O 1
ATOM 1519 N N . LYS A 1 203 ? -58.920 21.147 -30.656 1.00 29.30 203 LYS A N 1
ATOM 1520 C CA . LYS A 1 203 ? -59.097 22.045 -31.789 1.00 29.90 203 LYS A CA 1
ATOM 1521 C C . LYS A 1 203 ? -60.283 22.978 -31.589 1.00 28.01 203 LYS A C 1
ATOM 1522 O O . LYS A 1 203 ? -60.177 24.178 -31.815 1.00 27.63 203 LYS A O 1
ATOM 1528 N N . ARG A 1 204 ? -61.412 22.436 -31.151 1.00 27.40 204 ARG A N 1
ATOM 1529 C CA . ARG A 1 204 ? -62.581 23.270 -30.935 1.00 26.57 204 ARG A CA 1
ATOM 1530 C C . ARG A 1 204 ? -62.423 24.243 -29.769 1.00 26.43 204 ARG A C 1
ATOM 1531 O O . ARG A 1 204 ? -62.850 25.399 -29.860 1.00 25.99 204 ARG A O 1
ATOM 1539 N N . LEU A 1 205 ? -61.805 23.798 -28.680 1.00 23.57 205 LEU A N 1
ATOM 1540 C CA . LEU A 1 205 ? -61.644 24.697 -27.544 1.00 24.09 205 LEU A CA 1
ATOM 1541 C C . LEU A 1 205 ? -60.723 25.862 -27.916 1.00 23.00 205 LEU A C 1
ATOM 1542 O O . LEU A 1 205 ? -60.905 26.978 -27.437 1.00 23.67 205 LEU A O 1
ATOM 1547 N N . ALA A 1 206 ? -59.747 25.596 -28.785 1.00 23.43 206 ALA A N 1
ATOM 1548 C CA . ALA A 1 206 ? -58.806 26.619 -29.237 1.00 23.82 206 ALA A CA 1
ATOM 1549 C C . ALA A 1 206 ? -59.528 27.857 -29.778 1.00 23.81 206 ALA A C 1
ATOM 1550 O O . ALA A 1 206 ? -59.088 28.990 -29.561 1.00 25.62 206 ALA A O 1
ATOM 1552 N N . GLU A 1 207 ? -60.631 27.641 -30.484 1.00 23.92 207 GLU A N 1
ATOM 1553 C CA . GLU A 1 207 ? -61.395 28.751 -31.050 1.00 26.66 207 GLU A CA 1
ATOM 1554 C C . GLU A 1 207 ? -62.050 29.610 -29.966 1.00 24.79 207 GLU A C 1
ATOM 1555 O O . GLU A 1 207 ? -62.062 30.834 -30.063 1.00 25.06 207 GLU A O 1
ATOM 1561 N N . ASP A 1 208 ? -62.582 28.966 -28.931 1.00 23.48 208 ASP A N 1
ATOM 1562 C CA . ASP A 1 208 ? -63.211 29.683 -27.823 1.00 23.21 208 ASP A CA 1
ATOM 1563 C C . ASP A 1 208 ? -62.172 30.365 -26.928 1.00 22.82 208 ASP A C 1
ATOM 1564 O O . ASP A 1 208 ? -62.343 31.511 -26.521 1.00 24.77 208 ASP A O 1
ATOM 1569 N N . LEU A 1 209 ? -61.098 29.651 -26.620 1.00 22.17 209 LEU A N 1
ATOM 1570 C CA . LEU A 1 209 ? -60.038 30.177 -25.762 1.00 21.86 209 LEU A CA 1
ATOM 1571 C C . LEU A 1 209 ? -59.374 31.401 -26.390 1.00 21.68 209 LEU A C 1
ATOM 1572 O O . LEU A 1 209 ? -58.894 32.280 -25.678 1.00 21.84 209 LEU A O 1
ATOM 1577 N N . ALA A 1 210 ? -59.342 31.446 -27.720 1.00 21.48 210 ALA A N 1
ATOM 1578 C CA . ALA A 1 210 ? -58.722 32.558 -28.447 1.00 23.72 210 ALA A CA 1
ATOM 1579 C C . ALA A 1 210 ? -59.297 33.932 -28.098 1.00 24.75 210 ALA A C 1
ATOM 1580 O O . ALA A 1 210 ? -58.580 34.932 -28.118 1.00 24.22 210 ALA A O 1
ATOM 1582 N N . GLN A 1 211 ? -60.586 33.985 -27.779 1.00 25.40 211 GLN A N 1
ATOM 1583 C CA . GLN A 1 211 ? -61.226 35.260 -27.457 1.00 26.93 211 GLN A CA 1
ATOM 1584 C C . GLN A 1 211 ? -61.042 35.670 -26.003 1.00 26.95 211 GLN A C 1
ATOM 1585 O O . GLN A 1 211 ? -61.517 36.723 -25.596 1.00 26.45 211 GLN A O 1
ATOM 1591 N N . VAL A 1 212 ? -60.357 34.848 -25.218 1.00 26.01 212 VAL A N 1
ATOM 1592 C CA . VAL A 1 212 ? -60.201 35.158 -23.802 1.00 27.42 212 VAL A CA 1
ATOM 1593 C C . VAL A 1 212 ? -58.877 35.792 -23.400 1.00 27.18 212 VAL A C 1
ATOM 1594 O O . VAL A 1 212 ? -57.804 35.306 -23.751 1.00 26.14 212 VAL A O 1
ATOM 1598 N N . PRO A 1 213 ? -58.945 36.897 -22.648 1.00 27.38 213 PRO A N 1
ATOM 1599 C CA . PRO A 1 213 ? -57.741 37.594 -22.193 1.00 28.68 213 PRO A CA 1
ATOM 1600 C C . PRO A 1 213 ? -57.116 36.874 -20.999 1.00 28.81 213 PRO A C 1
ATOM 1601 O O . PRO A 1 213 ? -57.809 36.523 -20.052 1.00 29.45 213 PRO A O 1
ATOM 1605 N N . LEU A 1 214 ? -55.809 36.643 -21.063 1.00 27.36 214 LEU A N 1
ATOM 1606 C CA . LEU A 1 214 ? -55.086 35.976 -19.986 1.00 27.49 214 LEU A CA 1
ATOM 1607 C C . LEU A 1 214 ? -54.062 36.945 -19.405 1.00 29.20 214 LEU A C 1
ATOM 1608 O O . LEU A 1 214 ? -53.449 37.725 -20.144 1.00 30.34 214 LEU A O 1
ATOM 1613 N N . ARG A 1 215 ? -53.880 36.889 -18.088 1.00 28.37 215 ARG A N 1
ATOM 1614 C CA . ARG A 1 215 ? -52.925 37.748 -17.394 1.00 29.33 215 ARG A CA 1
ATOM 1615 C C . ARG A 1 215 ? -51.863 36.891 -16.723 1.00 27.92 215 ARG A C 1
ATOM 1616 O O . ARG A 1 215 ? -52.002 35.676 -16.620 1.00 26.57 215 ARG A O 1
ATOM 1624 N N . ARG A 1 216 ? -50.801 37.527 -16.257 1.00 27.05 216 ARG A N 1
ATOM 1625 C CA . ARG A 1 216 ? -49.740 36.800 -15.580 1.00 28.64 216 ARG A CA 1
ATOM 1626 C C . ARG A 1 216 ? -50.269 36.359 -14.210 1.00 27.04 216 ARG A C 1
ATOM 1627 O O . ARG A 1 216 ? -50.876 37.148 -13.482 1.00 24.99 216 ARG A O 1
ATOM 1635 N N . PRO A 1 217 ? -50.071 35.082 -13.850 1.00 26.03 217 PRO A N 1
ATOM 1636 C CA . PRO A 1 217 ? -50.567 34.630 -12.544 1.00 24.62 217 PRO A CA 1
ATOM 1637 C C . PRO A 1 217 ? -49.845 35.286 -11.368 1.00 23.85 217 PRO A C 1
ATOM 1638 O O . PRO A 1 217 ? -48.664 35.585 -11.452 1.00 22.60 217 PRO A O 1
ATOM 1642 N N . ARG A 1 218 ? -50.580 35.508 -10.281 1.00 24.56 218 ARG A N 1
ATOM 1643 C CA . ARG A 1 218 ? -50.039 36.103 -9.061 1.00 26.12 218 ARG A CA 1
ATOM 1644 C C . ARG A 1 218 ? -48.936 35.218 -8.475 1.00 25.13 218 ARG A C 1
ATOM 1645 O O . ARG A 1 218 ? -47.995 35.709 -7.858 1.00 24.99 218 ARG A O 1
ATOM 1653 N N . PHE A 1 219 ? -49.075 33.905 -8.642 1.00 21.89 219 PHE A N 1
ATOM 1654 C CA . PHE A 1 219 ? -48.067 32.955 -8.168 1.00 19.80 219 PHE A CA 1
ATOM 1655 C C . PHE A 1 219 ? -47.891 31.897 -9.249 1.00 18.79 219 PHE A C 1
ATOM 1656 O O . PHE A 1 219 ? -48.778 31.689 -10.057 1.00 17.49 219 PHE A O 1
ATOM 1664 N N . PRO A 1 220 ? -46.735 31.225 -9.287 1.00 18.41 220 PRO A N 1
ATOM 1665 C CA . PRO A 1 220 ? -46.518 30.204 -10.317 1.00 19.30 220 PRO A CA 1
ATOM 1666 C C . PRO A 1 220 ? -47.566 29.086 -10.308 1.00 19.92 220 PRO A C 1
ATOM 1667 O O . PRO A 1 220 ? -47.936 28.574 -9.253 1.00 17.28 220 PRO A O 1
ATOM 1671 N N . VAL A 1 221 ? -48.045 28.729 -11.496 1.00 19.37 221 VAL A N 1
ATOM 1672 C CA . VAL A 1 221 ? -49.031 27.670 -11.658 1.00 20.23 221 VAL A CA 1
ATOM 1673 C C . VAL A 1 221 ? -48.431 26.595 -12.566 1.00 19.66 221 VAL A C 1
ATOM 1674 O O . VAL A 1 221 ? -48.006 26.883 -13.688 1.00 18.05 221 VAL A O 1
ATOM 1678 N N . TYR A 1 222 ? -48.389 25.360 -12.079 1.00 17.49 222 TYR A N 1
ATOM 1679 C CA . TYR A 1 222 ? -47.827 24.255 -12.858 1.00 18.77 222 TYR A CA 1
ATOM 1680 C C . TYR A 1 222 ? -48.680 23.832 -14.042 1.00 18.67 222 TYR A C 1
ATOM 1681 O O . TYR A 1 222 ? -49.900 24.018 -14.042 1.00 20.04 222 TYR A O 1
ATOM 1690 N N . SER A 1 223 ? -48.019 23.265 -15.049 1.00 18.58 223 SER A N 1
ATOM 1691 C CA . SER A 1 223 ? -48.691 22.754 -16.241 1.00 19.42 223 SER A CA 1
ATOM 1692 C C . SER A 1 223 ? -48.631 21.227 -16.192 1.00 20.03 223 SER A C 1
ATOM 1693 O O . SER A 1 223 ? -47.568 20.655 -15.944 1.00 18.60 223 SER A O 1
ATOM 1696 N N . ASN A 1 224 ? -49.771 20.579 -16.407 1.00 19.99 224 ASN A N 1
ATOM 1697 C CA . ASN A 1 224 ? -49.829 19.117 -16.404 1.00 19.57 224 ASN A CA 1
ATOM 1698 C C . ASN A 1 224 ? -48.965 18.581 -17.558 1.00 20.73 224 ASN A C 1
ATOM 1699 O O . ASN A 1 224 ? -48.522 17.435 -17.531 1.00 20.53 224 ASN A O 1
ATOM 1704 N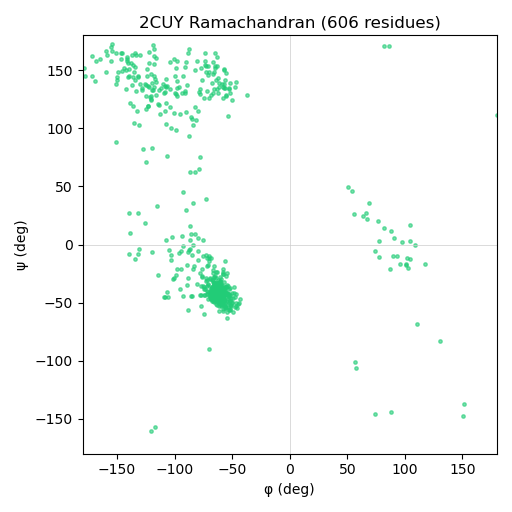 N . VAL A 1 225 ? -48.752 19.413 -18.577 1.00 20.26 225 VAL A N 1
ATOM 1705 C CA . VAL A 1 225 ? -47.958 19.016 -19.742 1.00 20.66 225 VAL A CA 1
ATOM 1706 C C . VAL A 1 225 ? -46.461 19.035 -19.460 1.00 21.52 225 VAL A C 1
ATOM 1707 O O . VAL A 1 225 ? -45.766 18.051 -19.691 1.00 22.26 225 VAL A O 1
ATOM 1711 N N . THR A 1 226 ? -45.963 20.163 -18.959 1.00 21.45 226 THR A N 1
ATOM 1712 C CA . THR A 1 226 ? -44.535 20.294 -18.689 1.00 20.00 226 THR A CA 1
ATOM 1713 C C . THR A 1 226 ? -44.098 19.854 -17.292 1.00 21.23 226 THR A C 1
ATOM 1714 O O . THR A 1 226 ? -42.915 19.626 -17.065 1.00 21.64 226 THR A O 1
ATOM 1718 N N . ALA A 1 227 ? -45.044 19.741 -16.362 1.00 19.12 227 ALA A N 1
ATOM 1719 C CA . ALA A 1 227 ? -44.725 19.380 -14.978 1.00 18.70 227 ALA A CA 1
ATOM 1720 C C . ALA A 1 227 ? -43.853 20.486 -14.376 1.00 18.96 227 ALA A C 1
ATOM 1721 O O . ALA A 1 227 ? -43.099 20.258 -13.435 1.00 18.22 227 ALA A O 1
ATOM 1723 N N . ARG A 1 228 ? -43.969 21.690 -14.927 1.00 20.51 228 ARG A N 1
ATOM 1724 C CA . ARG A 1 228 ? -43.188 22.826 -14.436 1.00 22.69 228 ARG A CA 1
ATOM 1725 C C . ARG A 1 228 ? -44.041 24.078 -14.285 1.00 22.51 228 ARG A C 1
ATOM 1726 O O . ARG A 1 228 ? -45.048 24.247 -14.972 1.00 21.16 228 ARG A O 1
ATOM 1734 N N . PRO A 1 229 ? -43.650 24.977 -13.373 1.00 21.76 229 PRO A N 1
ATOM 1735 C CA . PRO A 1 229 ? -44.435 26.200 -13.195 1.00 22.90 229 PRO A CA 1
ATOM 1736 C C . PRO A 1 229 ? -44.425 27.024 -14.480 1.00 22.91 229 PRO A C 1
ATOM 1737 O O . PRO A 1 229 ? -43.426 27.060 -15.195 1.00 23.69 229 PRO A O 1
ATOM 1741 N N . GLU A 1 230 ? -45.554 27.653 -14.775 1.00 21.92 230 GLU A N 1
ATOM 1742 C CA . GLU A 1 230 ? -45.708 28.474 -15.962 1.00 24.24 230 GLU A CA 1
ATOM 1743 C C . GLU A 1 230 ? -46.290 29.817 -15.540 1.00 26.95 230 GLU A C 1
ATOM 1744 O O . GLU A 1 230 ? -47.194 29.876 -14.696 1.00 27.39 230 GLU A O 1
ATOM 1750 N N . GLU A 1 231 ? -45.769 30.894 -16.117 1.00 26.07 231 GLU A N 1
ATOM 1751 C CA . GLU A 1 231 ? -46.237 32.232 -15.784 1.00 28.70 231 GLU A CA 1
ATOM 1752 C C . GLU A 1 231 ? -46.483 33.122 -17.003 1.00 27.30 231 GLU A C 1
ATOM 1753 O O . GLU A 1 231 ? -47.084 34.188 -16.885 1.00 27.80 231 GLU A O 1
ATOM 1759 N N . ASP A 1 232 ? -46.018 32.700 -18.172 1.00 26.53 232 ASP A N 1
ATOM 1760 C CA . ASP A 1 232 ? -46.236 33.501 -19.379 1.00 26.33 232 ASP A CA 1
ATOM 1761 C C . ASP A 1 232 ? -47.634 33.217 -19.935 1.00 26.52 232 ASP A C 1
ATOM 1762 O O . ASP A 1 232 ? -47.935 32.093 -20.331 1.00 25.39 232 ASP A O 1
ATOM 1767 N N . PRO A 1 233 ? -48.495 34.247 -19.989 1.00 26.27 233 PRO A N 1
ATOM 1768 C CA . PRO A 1 233 ? -49.875 34.150 -20.485 1.00 27.55 233 PRO A CA 1
ATOM 1769 C C . PRO A 1 233 ? -50.116 33.419 -21.804 1.00 26.76 233 PRO A C 1
ATOM 1770 O O . PRO A 1 233 ? -50.978 32.547 -21.869 1.00 26.10 233 PRO A O 1
ATOM 1774 N N . GLU A 1 234 ? -49.378 33.756 -22.855 1.00 26.59 234 GLU A N 1
ATOM 1775 C CA . GLU A 1 234 ? -49.599 33.072 -24.126 1.00 27.36 234 GLU A CA 1
ATOM 1776 C C . GLU A 1 234 ? -49.071 31.641 -24.106 1.00 27.04 234 GLU A C 1
ATOM 1777 O O . GLU A 1 234 ? -49.595 30.769 -24.796 1.00 27.44 234 GLU A O 1
ATOM 1783 N N . ARG A 1 235 ? -48.039 31.391 -23.312 1.00 24.55 235 ARG A N 1
ATOM 1784 C CA . ARG A 1 235 ? -47.513 30.036 -23.218 1.00 24.77 235 ARG A CA 1
ATOM 1785 C C . ARG A 1 235 ? -48.576 29.254 -22.435 1.00 24.29 235 ARG A C 1
ATOM 1786 O O . ARG A 1 235 ? -48.841 28.088 -22.717 1.00 24.02 235 ARG A O 1
ATOM 1794 N N . ILE A 1 236 ? -49.198 29.924 -21.468 1.00 22.66 236 ILE A N 1
ATOM 1795 C CA . ILE A 1 236 ? -50.262 29.321 -20.665 1.00 24.53 236 ILE A CA 1
ATOM 1796 C C . ILE A 1 236 ? -51.423 28.919 -21.576 1.00 23.27 236 ILE A C 1
ATOM 1797 O O . ILE A 1 236 ? -51.981 27.821 -21.457 1.00 22.26 236 ILE A O 1
ATOM 1802 N N . ARG A 1 237 ? -51.791 29.822 -22.482 1.00 21.90 237 ARG A N 1
ATOM 1803 C CA . ARG A 1 237 ? -52.875 29.548 -23.406 1.00 21.38 237 ARG A CA 1
ATOM 1804 C C . ARG A 1 237 ? -52.573 28.301 -24.225 1.00 21.77 237 ARG A C 1
ATOM 1805 O O . ARG A 1 237 ? -53.412 27.428 -24.408 1.00 22.31 237 ARG A O 1
ATOM 1813 N N . ALA A 1 238 ? -51.342 28.210 -24.718 1.00 21.81 238 ALA A N 1
ATOM 1814 C CA . ALA A 1 238 ? -50.934 27.058 -25.515 1.00 20.70 238 ALA A CA 1
ATOM 1815 C C . ALA A 1 238 ? -50.997 25.755 -24.718 1.00 20.58 238 ALA A C 1
ATOM 1816 O O . ALA A 1 238 ? -51.534 24.762 -25.195 1.00 21.52 238 ALA A O 1
ATOM 1818 N N . LEU A 1 239 ? -50.456 25.767 -23.502 1.00 20.58 239 LEU A N 1
ATOM 1819 C CA . LEU A 1 239 ? -50.421 24.580 -22.647 1.00 21.71 239 LEU A CA 1
ATOM 1820 C C . LEU A 1 239 ? -51.790 24.111 -22.156 1.00 21.25 239 LEU A C 1
ATOM 1821 O O . LEU A 1 239 ? -51.999 22.920 -21.925 1.00 24.22 239 LEU A O 1
ATOM 1826 N N . LEU A 1 240 ? -52.718 25.040 -21.984 1.00 22.28 240 LEU A N 1
ATOM 1827 C CA . LEU A 1 240 ? -54.060 24.669 -21.548 1.00 21.75 240 LEU A CA 1
ATOM 1828 C C . LEU A 1 240 ? -54.715 23.847 -22.655 1.00 22.07 240 LEU A C 1
ATOM 1829 O O . LEU A 1 240 ? -55.571 23.006 -22.389 1.00 22.16 240 LEU A O 1
ATOM 1834 N N . LEU A 1 241 ? -54.308 24.087 -23.899 1.00 20.16 241 LEU A N 1
ATOM 1835 C CA . LEU A 1 241 ? -54.878 23.339 -25.019 1.00 20.93 241 LEU A CA 1
ATOM 1836 C C . LEU A 1 241 ? -54.135 22.023 -25.199 1.00 20.65 241 LEU A C 1
ATOM 1837 O O . LEU A 1 241 ? -54.757 20.970 -25.386 1.00 19.44 241 LEU A O 1
ATOM 1842 N N . GLU A 1 242 ? -52.806 22.076 -25.133 1.00 20.65 242 GLU A N 1
ATOM 1843 C CA . GLU A 1 242 ? -52.009 20.869 -25.288 1.00 23.85 242 GLU A CA 1
ATOM 1844 C C . GLU A 1 242 ? -52.331 19.847 -24.189 1.00 23.94 242 GLU A C 1
ATOM 1845 O O . GLU A 1 242 ? -52.293 18.627 -24.420 1.00 23.06 242 GLU A O 1
ATOM 1851 N N . GLN A 1 243 ? -52.645 20.352 -22.998 1.00 22.40 243 GLN A N 1
ATOM 1852 C CA . GLN A 1 243 ? -53.004 19.503 -21.857 1.00 21.37 243 GLN A CA 1
ATOM 1853 C C . GLN A 1 243 ? -54.080 18.471 -22.231 1.00 21.88 243 GLN A C 1
ATOM 1854 O O . GLN A 1 243 ? -54.003 17.303 -21.834 1.00 21.05 243 GLN A O 1
ATOM 1860 N N . ILE A 1 244 ? -55.074 18.916 -22.997 1.00 23.48 244 ILE A N 1
ATOM 1861 C CA . ILE A 1 244 ? -56.196 18.074 -23.409 1.00 25.16 244 ILE A CA 1
ATOM 1862 C C . ILE A 1 244 ? -55.800 16.715 -23.97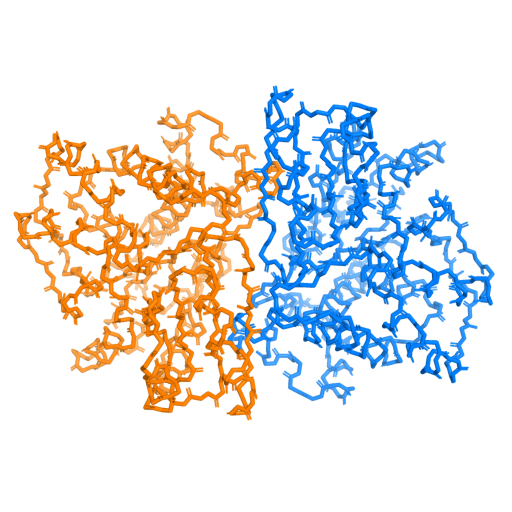9 1.00 26.93 244 ILE A C 1
ATOM 1863 O O . ILE A 1 244 ? -56.438 15.706 -23.672 1.00 27.14 244 ILE A O 1
ATOM 1868 N N . THR A 1 245 ? -54.753 16.680 -24.802 1.00 27.58 245 THR A N 1
ATOM 1869 C CA . THR A 1 245 ? -54.315 15.417 -25.399 1.00 27.67 245 THR A CA 1
ATOM 1870 C C . THR A 1 245 ? -53.009 14.865 -24.833 1.00 27.81 245 THR A C 1
ATOM 1871 O O . THR A 1 245 ? -52.514 13.837 -25.299 1.00 30.25 245 THR A O 1
ATOM 1875 N N . ALA A 1 246 ? -52.459 15.532 -23.826 1.00 25.04 246 ALA A N 1
ATOM 1876 C CA . ALA A 1 246 ? -51.216 15.084 -23.205 1.00 23.52 246 ALA A CA 1
ATOM 1877 C C . ALA A 1 246 ? -51.462 14.415 -21.856 1.00 23.34 246 ALA A C 1
ATOM 1878 O O . ALA A 1 246 ? -52.487 14.645 -21.207 1.00 24.13 246 ALA A O 1
ATOM 1880 N N . PRO A 1 247 ? -50.521 13.569 -21.414 1.00 22.73 247 PRO A N 1
ATOM 1881 C CA . PRO A 1 247 ? -50.715 12.910 -20.122 1.00 23.00 247 PRO A CA 1
ATOM 1882 C C . PRO A 1 247 ? -50.580 13.889 -18.953 1.00 23.54 247 PRO A C 1
ATOM 1883 O O . PRO A 1 247 ? -49.830 14.871 -19.028 1.00 22.69 247 PRO A O 1
ATOM 1887 N N . VAL A 1 248 ? -51.324 13.628 -17.886 1.00 21.01 248 VAL A N 1
ATOM 1888 C CA . VAL A 1 248 ? -51.282 14.478 -16.702 1.00 20.18 248 VAL A CA 1
ATOM 1889 C C . VAL A 1 248 ? -50.099 14.045 -15.833 1.00 20.36 248 VAL A C 1
ATOM 1890 O O . VAL A 1 248 ? -50.164 13.029 -15.149 1.00 21.58 248 VAL A O 1
ATOM 1894 N N . ARG A 1 249 ? -49.014 14.814 -15.870 1.00 20.49 249 ARG A N 1
ATOM 1895 C CA . ARG A 1 249 ? -47.823 14.472 -15.093 1.00 20.98 249 ARG A CA 1
ATOM 1896 C C . ARG A 1 249 ? -47.914 14.912 -13.642 1.00 20.58 249 ARG A C 1
ATOM 1897 O O . ARG A 1 249 ? -47.093 15.709 -13.164 1.00 21.26 249 ARG A O 1
ATOM 1905 N N . TRP A 1 250 ? -48.892 14.359 -12.935 1.00 18.22 250 TRP A N 1
ATOM 1906 C CA . TRP A 1 250 ? -49.117 14.724 -11.547 1.00 18.71 250 TRP A CA 1
ATOM 1907 C C . TRP A 1 250 ? -47.939 14.411 -10.633 1.00 21.00 250 TRP A C 1
ATOM 1908 O O . TRP A 1 250 ? -47.485 15.282 -9.871 1.00 18.63 250 TRP A O 1
ATOM 1919 N N . VAL A 1 251 ? -47.432 13.177 -10.704 1.00 21.35 251 VAL A N 1
ATOM 1920 C CA . VAL A 1 251 ? -46.292 12.786 -9.873 1.00 22.08 251 VAL A CA 1
ATOM 1921 C C . VAL A 1 251 ? -45.092 13.741 -9.980 1.00 21.34 2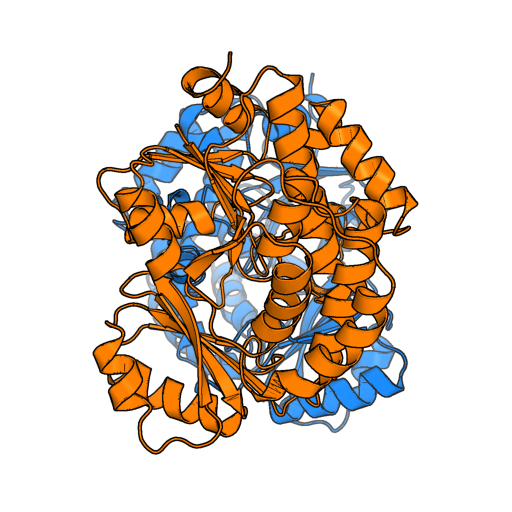51 VAL A C 1
ATOM 1922 O O . VAL A 1 251 ? -44.498 14.120 -8.967 1.00 20.89 251 VAL A O 1
ATOM 1926 N N . GLU A 1 252 ? -44.726 14.118 -11.201 1.00 22.48 252 GLU A N 1
ATOM 1927 C CA . GLU A 1 252 ? -43.587 15.010 -11.400 1.00 23.91 252 GLU A CA 1
ATOM 1928 C C . GLU A 1 252 ? -43.815 16.418 -10.858 1.00 23.90 252 GLU A C 1
ATOM 1929 O O . GLU A 1 252 ? -42.874 17.077 -10.412 1.00 24.17 252 GLU A O 1
ATOM 1935 N N . ILE A 1 253 ? -45.060 16.878 -10.894 1.00 23.75 253 ILE A N 1
ATOM 1936 C CA . ILE A 1 253 ? -45.393 18.198 -10.373 1.00 22.41 253 ILE A CA 1
ATOM 1937 C C . ILE A 1 253 ? -45.172 18.165 -8.857 1.00 22.31 253 ILE A C 1
ATOM 1938 O O . ILE A 1 253 ? -44.507 19.037 -8.293 1.00 20.42 253 ILE A O 1
ATOM 1943 N N . LEU A 1 254 ? -45.718 17.136 -8.211 1.00 19.67 254 LEU A N 1
ATOM 1944 C CA . LEU A 1 254 ? -45.582 16.963 -6.769 1.00 20.54 254 LEU A CA 1
ATOM 1945 C C . LEU A 1 254 ? -44.099 16.931 -6.392 1.00 22.60 254 LEU A C 1
ATOM 1946 O O . LEU A 1 254 ? -43.654 17.683 -5.521 1.00 22.51 254 LEU A O 1
ATOM 1951 N N . ARG A 1 255 ? -43.333 16.072 -7.057 1.00 23.08 255 ARG A N 1
ATOM 1952 C CA . ARG A 1 255 ? -41.907 15.968 -6.788 1.00 26.63 255 ARG A CA 1
ATOM 1953 C C . ARG A 1 255 ? -41.215 17.317 -6.969 1.00 25.70 255 ARG A C 1
ATOM 1954 O O . ARG A 1 255 ? -40.402 17.741 -6.158 1.00 25.86 255 ARG A O 1
ATOM 1962 N N . ASP A 1 256 ? -41.531 18.003 -8.062 1.00 23.54 256 ASP A N 1
ATOM 1963 C CA . ASP A 1 256 ? -40.912 19.301 -8.303 1.00 24.64 256 ASP A CA 1
ATOM 1964 C C . ASP A 1 256 ? -41.252 20.299 -7.195 1.00 24.17 256 ASP A C 1
ATOM 1965 O O . ASP A 1 256 ? -40.391 21.073 -6.761 1.00 23.17 256 ASP A O 1
ATOM 1970 N N . MET A 1 257 ? -42.499 20.284 -6.731 1.00 23.80 257 MET A N 1
ATOM 1971 C CA . MET A 1 257 ? -42.898 21.189 -5.656 1.00 22.80 257 MET A CA 1
ATOM 1972 C C . MET A 1 257 ? -42.077 20.910 -4.396 1.00 25.77 257 MET A C 1
ATOM 1973 O O . MET A 1 257 ? -41.677 21.835 -3.680 1.00 23.95 257 MET A O 1
ATOM 1978 N N . GLU A 1 258 ? -41.824 19.632 -4.129 1.00 26.05 258 GLU A N 1
ATOM 1979 C CA . GLU A 1 258 ? -41.051 19.266 -2.956 1.00 29.45 258 GLU A CA 1
ATOM 1980 C C . GLU A 1 258 ? -39.627 19.796 -3.064 1.00 29.37 258 GLU A C 1
ATOM 1981 O O . GLU A 1 258 ? -39.048 20.256 -2.079 1.00 29.71 258 GLU A O 1
ATOM 1987 N N . ALA A 1 259 ? -39.066 19.717 -4.267 1.00 30.47 259 ALA A N 1
ATOM 1988 C CA . ALA A 1 259 ? -37.713 20.196 -4.519 1.00 31.41 259 ALA A CA 1
ATOM 1989 C C . ALA A 1 259 ? -37.653 21.710 -4.293 1.00 31.24 259 ALA A C 1
ATOM 1990 O O . ALA A 1 259 ? -36.632 22.241 -3.862 1.00 32.97 259 ALA A O 1
ATOM 1992 N N . ARG A 1 260 ? -38.750 22.397 -4.600 1.00 30.98 260 ARG A N 1
ATOM 1993 C CA . ARG A 1 260 ? -38.837 23.843 -4.406 1.00 29.77 260 ARG A CA 1
ATOM 1994 C C . ARG A 1 260 ? -38.927 24.119 -2.900 1.00 29.42 260 ARG A C 1
ATOM 1995 O O . ARG A 1 260 ? -38.802 25.263 -2.461 1.00 31.51 260 ARG A O 1
ATOM 2003 N N . GLY A 1 261 ? -39.154 23.068 -2.114 1.00 28.37 261 GLY A N 1
ATOM 2004 C CA . GLY A 1 261 ? -39.234 23.227 -0.669 1.00 27.48 261 GLY A CA 1
ATOM 2005 C C . GLY A 1 261 ? -40.607 23.075 -0.032 1.00 27.83 261 GLY A C 1
ATOM 2006 O O . GLY A 1 261 ? -40.738 23.173 1.190 1.00 27.45 261 GLY A O 1
ATOM 2007 N N . VAL A 1 262 ? -41.633 22.821 -0.838 1.00 24.51 262 VAL A N 1
ATOM 2008 C CA . VAL A 1 262 ? -42.979 22.687 -0.295 1.00 24.48 262 VAL A CA 1
ATOM 2009 C C . VAL A 1 262 ? -43.176 21.362 0.433 1.00 24.56 262 VAL A C 1
ATOM 2010 O O . VAL A 1 262 ? -42.938 20.299 -0.131 1.00 24.48 262 VAL A O 1
ATOM 2014 N N . LYS A 1 263 ? -43.621 21.437 1.685 1.00 24.99 263 LYS A N 1
ATOM 2015 C CA . LYS A 1 263 ? -43.852 20.239 2.500 1.00 27.21 263 LYS A CA 1
ATOM 2016 C C . LYS A 1 263 ? -45.319 20.139 2.922 1.00 25.93 263 LYS A C 1
ATOM 2017 O O . LYS A 1 263 ? -45.735 19.155 3.532 1.00 24.47 263 LYS A O 1
ATOM 2023 N N . ARG A 1 264 ? -46.099 21.170 2.616 1.00 23.11 264 ARG A N 1
ATOM 2024 C CA . ARG A 1 264 ? -47.511 21.162 2.962 1.00 22.31 264 ARG A CA 1
ATOM 2025 C C . ARG A 1 264 ? -48.355 21.433 1.722 1.00 21.19 264 ARG A C 1
ATOM 2026 O O . ARG A 1 264 ? -48.024 22.301 0.898 1.00 18.70 264 ARG A O 1
ATOM 2034 N N . PHE A 1 265 ? -49.446 20.685 1.593 1.00 18.34 265 PHE A N 1
ATOM 2035 C CA . PHE A 1 265 ? -50.316 20.818 0.438 1.00 19.13 265 PHE A CA 1
ATOM 2036 C C . PHE A 1 265 ? -51.782 20.881 0.837 1.00 20.23 265 PHE A C 1
ATOM 2037 O O . PHE A 1 265 ? -52.247 20.073 1.647 1.00 20.80 265 PHE A O 1
ATOM 2045 N N . LEU A 1 266 ? -52.504 21.855 0.285 1.00 19.09 266 LEU A N 1
ATOM 2046 C CA . LEU A 1 266 ? -53.925 22.008 0.563 1.00 18.38 266 LEU A CA 1
ATOM 2047 C C . LEU A 1 266 ? -54.708 21.785 -0.730 1.00 19.07 266 LEU A C 1
ATOM 2048 O O . LEU A 1 266 ? -54.402 22.388 -1.760 1.00 18.78 266 LEU A O 1
ATOM 2053 N N . GLU A 1 267 ? -55.706 20.904 -0.669 1.00 19.26 267 GLU A N 1
ATOM 2054 C CA . GLU A 1 267 ? -56.558 20.581 -1.817 1.00 20.76 267 GLU A CA 1
ATOM 2055 C C . GLU A 1 267 ? -57.897 21.274 -1.612 1.00 20.84 267 GLU A C 1
ATOM 2056 O O . GLU A 1 267 ? -58.608 20.983 -0.654 1.00 20.88 267 GLU A O 1
ATOM 2062 N N . PHE A 1 268 ? -58.249 22.176 -2.522 1.00 19.63 268 PHE A N 1
ATOM 2063 C CA . PHE A 1 268 ? -59.479 22.952 -2.391 1.00 20.78 268 PHE A CA 1
ATOM 2064 C C . PHE A 1 268 ? -60.696 22.509 -3.193 1.00 22.33 268 PHE A C 1
ATOM 2065 O O . PHE A 1 268 ? -60.569 22.033 -4.318 1.00 22.35 268 PHE A O 1
ATOM 2073 N N . GLY A 1 269 ? -61.883 22.678 -2.614 1.00 22.22 269 GLY A N 1
ATOM 2074 C CA . GLY A 1 269 ? -63.087 22.353 -3.357 1.00 24.83 269 GLY A CA 1
ATOM 2075 C C . GLY A 1 269 ? -63.946 21.169 -2.971 1.00 25.64 269 GLY A C 1
ATOM 2076 O O . GLY A 1 269 ? -65.080 21.351 -2.537 1.00 25.64 269 GLY A O 1
ATOM 2077 N N . SER A 1 270 ? -63.445 19.955 -3.160 1.00 26.38 270 SER A N 1
ATOM 2078 C CA . SER A 1 270 ? -64.249 18.786 -2.809 1.00 27.39 270 SER A CA 1
ATOM 2079 C C . SER A 1 270 ? -63.519 17.492 -3.042 1.00 26.59 270 SER A C 1
ATOM 2080 O O . SER A 1 270 ? -62.753 17.356 -3.995 1.00 26.78 270 SER A O 1
ATOM 2083 N N . GLY A 1 271 ? -63.781 16.527 -2.169 1.00 26.12 271 GLY A N 1
ATOM 2084 C CA . GLY A 1 271 ? -63.115 15.250 -2.275 1.00 24.24 271 GLY A CA 1
ATOM 2085 C C . GLY A 1 271 ? -61.747 15.373 -1.641 1.00 25.68 271 GLY A C 1
ATOM 2086 O O . GLY A 1 271 ? -61.304 16.474 -1.290 1.00 24.93 271 GLY A O 1
ATOM 2087 N N . GLU A 1 272 ? -61.077 14.241 -1.493 1.00 24.21 272 GLU A N 1
ATOM 2088 C CA . GLU A 1 272 ? -59.756 14.194 -0.897 1.00 26.96 272 GLU A CA 1
ATOM 2089 C C . GLU A 1 272 ? -58.842 13.352 -1.782 1.00 25.34 272 GLU A C 1
ATOM 2090 O O . GLU A 1 272 ? -57.867 12.773 -1.315 1.00 28.13 272 GLU A O 1
ATOM 2096 N N . VAL A 1 273 ? -59.153 13.315 -3.074 1.00 23.85 273 VAL A N 1
ATOM 2097 C CA . VAL A 1 273 ? -58.377 12.528 -4.023 1.00 23.79 273 VAL A CA 1
ATOM 2098 C C . VAL A 1 273 ? -56.927 12.965 -4.120 1.00 23.63 273 VAL A C 1
ATOM 2099 O O . VAL A 1 273 ? -56.020 12.164 -3.901 1.00 22.30 273 VAL A O 1
ATOM 2103 N N . LEU A 1 274 ? -56.703 14.235 -4.443 1.00 22.44 274 LEU A N 1
ATOM 2104 C CA . LEU A 1 274 ? -55.348 14.751 -4.561 1.00 22.36 274 LEU A CA 1
ATOM 2105 C C . LEU A 1 274 ? -54.583 14.606 -3.247 1.00 21.48 274 LEU A C 1
ATOM 2106 O O . LEU A 1 274 ? -53.371 14.382 -3.237 1.00 22.48 274 LEU A O 1
ATOM 2111 N N . LYS A 1 275 ? -55.295 14.736 -2.137 1.00 22.52 275 LYS A N 1
ATOM 2112 C CA . LYS A 1 275 ? -54.669 14.593 -0.828 1.00 23.84 275 LYS A CA 1
ATOM 2113 C C . LYS A 1 275 ? -54.059 13.198 -0.736 1.00 23.81 275 LYS A C 1
ATOM 2114 O O . LYS A 1 275 ? -52.935 13.025 -0.245 1.00 23.51 275 LYS A O 1
ATOM 2120 N N . GLY A 1 276 ? -54.817 12.205 -1.205 1.00 24.51 276 GLY A N 1
ATOM 2121 C CA . GLY A 1 276 ? -54.349 10.831 -1.181 1.00 22.94 276 GLY A CA 1
ATOM 2122 C C . GLY A 1 276 ? -53.146 10.638 -2.076 1.00 23.44 276 GLY A C 1
ATOM 2123 O O . GLY A 1 276 ? -52.210 9.913 -1.725 1.00 22.87 276 GLY A O 1
ATOM 2124 N N . LEU A 1 277 ? -53.157 11.283 -3.242 1.00 21.35 277 LEU A N 1
ATOM 2125 C CA . LEU A 1 277 ? -52.028 11.165 -4.158 1.00 21.76 277 LEU A CA 1
ATOM 2126 C C . LEU A 1 277 ? -50.770 11.778 -3.532 1.00 23.16 277 LEU A C 1
ATOM 2127 O O . LEU A 1 277 ? -49.676 11.219 -3.638 1.00 23.06 277 LEU A O 1
ATOM 2132 N N . VAL A 1 278 ? -50.925 12.927 -2.879 1.00 22.87 278 VAL A N 1
ATOM 2133 C CA . VAL A 1 278 ? -49.791 13.589 -2.239 1.00 23.16 278 VAL A CA 1
ATOM 2134 C C . VAL A 1 278 ? -49.074 12.656 -1.244 1.00 24.39 278 VAL A C 1
ATOM 2135 O O . VAL A 1 278 ? -47.874 12.431 -1.346 1.00 24.41 278 VAL A O 1
ATOM 2139 N N . LEU A 1 279 ? -49.827 12.114 -0.295 1.00 25.80 279 LEU A N 1
ATOM 2140 C CA . LEU A 1 279 ? -49.272 11.245 0.737 1.00 29.48 279 LEU A CA 1
ATOM 2141 C C . LEU A 1 279 ? -48.633 9.980 0.180 1.00 32.40 279 LEU A C 1
ATOM 2142 O O . LEU A 1 279 ? -47.596 9.526 0.669 1.00 32.46 279 LEU A O 1
ATOM 2147 N N . ARG A 1 280 ? -49.247 9.427 -0.856 1.00 33.33 280 ARG A N 1
ATOM 2148 C CA . ARG A 1 280 ? -48.750 8.218 -1.487 1.00 36.22 280 ARG A CA 1
ATOM 2149 C C . ARG A 1 280 ? -47.479 8.502 -2.285 1.00 36.26 280 ARG A C 1
ATOM 2150 O O . ARG A 1 280 ? -46.608 7.645 -2.409 1.00 36.34 280 ARG A O 1
ATOM 2158 N N . THR A 1 281 ? -47.372 9.722 -2.803 1.00 35.33 281 THR A N 1
ATOM 2159 C CA . THR A 1 281 ? -46.238 10.172 -3.601 1.00 34.21 281 THR A CA 1
ATOM 2160 C C . THR A 1 281 ? -45.109 10.771 -2.736 1.00 36.07 281 THR A C 1
ATOM 2161 O O . THR A 1 281 ? -43.960 10.360 -2.809 1.00 36.60 281 THR A O 1
ATOM 2165 N N . LEU A 1 282 ? -45.462 11.800 -1.925 1.00 37.16 282 LEU A N 1
ATOM 2166 C CA . LEU A 1 282 ? -44.490 12.358 -0.973 1.00 39.03 282 LEU A CA 1
ATOM 2167 C C . LEU A 1 282 ? -44.922 12.088 0.466 1.00 42.19 282 LEU A C 1
ATOM 2168 O O . LEU A 1 282 ? -45.979 12.507 0.924 1.00 44.59 282 LEU A O 1
ATOM 2173 N N . LYS A 1 283 ? -44.051 11.364 1.190 1.00 44.91 283 LYS A N 1
ATOM 2174 C CA . LYS A 1 283 ? -44.471 10.816 2.473 1.00 48.36 283 LYS A CA 1
ATOM 2175 C C . LYS A 1 283 ? -44.219 11.756 3.653 1.00 48.25 283 LYS A C 1
ATOM 2176 O O . LYS A 1 283 ? -44.959 11.773 4.627 1.00 50.96 283 LYS A O 1
ATOM 2182 N N . GLU A 1 284 ? -43.114 12.527 3.583 1.00 46.41 284 GLU A N 1
ATOM 2183 C CA . GLU A 1 284 ? -42.837 13.443 4.682 1.00 45.38 284 GLU A CA 1
ATOM 2184 C C . GLU A 1 284 ? -43.686 14.717 4.581 1.00 43.07 284 GLU A C 1
ATOM 2185 O O . GLU A 1 284 ? -43.518 15.669 5.331 1.00 44.19 284 GLU A O 1
ATOM 2191 N N . ALA A 1 285 ? -44.595 14.711 3.593 1.00 39.61 285 ALA A N 1
ATOM 2192 C CA . ALA A 1 285 ? -45.455 15.869 3.390 1.00 36.38 285 ALA A CA 1
ATOM 2193 C C . ALA A 1 285 ? -46.730 15.767 4.227 1.00 33.65 285 ALA A C 1
ATOM 2194 O O . ALA A 1 285 ? -47.083 14.717 4.748 1.00 33.58 285 ALA A O 1
ATOM 2196 N N . GLU A 1 286 ? -47.373 16.921 4.326 1.00 30.83 286 GLU A N 1
ATOM 2197 C CA . GLU A 1 286 ? -48.630 17.054 5.043 1.00 30.26 286 GLU A CA 1
ATOM 2198 C C . GLU A 1 286 ? -49.650 17.504 4.003 1.00 28.64 286 GLU A C 1
ATOM 2199 O O . GLU A 1 286 ? -49.376 18.407 3.213 1.00 25.99 286 GLU A O 1
ATOM 2205 N N . ALA A 1 287 ? -50.811 16.859 3.983 1.00 26.92 287 ALA A N 1
ATOM 2206 C CA . ALA A 1 287 ? -51.844 17.202 3.017 1.00 26.13 287 ALA A CA 1
ATOM 2207 C C . ALA A 1 287 ? -53.217 17.242 3.661 1.00 26.87 287 ALA A C 1
ATOM 2208 O O . ALA A 1 287 ? -53.565 16.378 4.474 1.00 26.83 287 ALA A O 1
ATOM 2210 N N . LEU A 1 288 ? -53.993 18.257 3.304 1.00 24.38 288 LEU A N 1
ATOM 2211 C CA . LEU A 1 288 ? -55.335 18.408 3.836 1.00 25.68 288 LEU A CA 1
ATOM 2212 C C . LEU A 1 288 ? -56.271 18.872 2.731 1.00 24.86 288 LEU A C 1
ATOM 2213 O O . LEU A 1 288 ? -55.851 19.542 1.795 1.00 23.30 288 LEU A O 1
ATOM 2218 N N . SER A 1 289 ? -57.540 18.511 2.848 1.00 22.85 289 SER A N 1
ATOM 2219 C CA . SER A 1 289 ? -58.532 18.909 1.866 1.00 24.77 289 SER A CA 1
ATOM 2220 C C . SER A 1 289 ? -59.420 19.976 2.489 1.00 24.33 289 SER A C 1
ATOM 2221 O O . SER A 1 289 ? -60.037 19.741 3.518 1.00 27.06 289 SER A O 1
ATOM 2224 N N . VAL A 1 290 ? -59.479 21.147 1.870 1.00 21.50 290 VAL A N 1
ATOM 2225 C CA . VAL A 1 290 ? -60.312 22.233 2.380 1.00 21.89 290 VAL A CA 1
ATOM 2226 C C . VAL A 1 290 ? -61.606 22.210 1.569 1.00 24.32 290 VAL A C 1
ATOM 2227 O O . VAL A 1 290 ? -61.649 22.717 0.445 1.00 22.00 290 VAL A O 1
ATOM 2231 N N . GLN A 1 291 ? -62.657 21.606 2.129 1.00 25.11 291 GLN A N 1
ATOM 2232 C CA . GLN A 1 291 ? -63.929 21.517 1.419 1.00 26.83 291 GLN A CA 1
ATOM 2233 C C . GLN A 1 291 ? -65.150 21.911 2.232 1.00 26.62 291 GLN A C 1
ATOM 2234 O O . GLN A 1 291 ? -66.248 22.020 1.689 1.00 26.72 291 GLN A O 1
ATOM 2240 N N . ASP A 1 292 ? -64.955 22.133 3.529 1.00 26.75 292 ASP A N 1
ATOM 2241 C CA . ASP A 1 292 ? -66.035 22.548 4.420 1.00 26.99 292 ASP A CA 1
ATOM 2242 C C . ASP A 1 292 ? -65.433 23.296 5.616 1.00 26.15 292 ASP A C 1
ATOM 2243 O O . ASP A 1 292 ? -64.221 23.316 5.787 1.00 25.97 292 ASP A O 1
ATOM 2248 N N . PRO A 1 293 ? -66.273 23.935 6.444 1.00 26.38 293 PRO A N 1
ATOM 2249 C CA . PRO A 1 293 ? -65.784 24.674 7.611 1.00 26.71 293 PRO A CA 1
ATOM 2250 C C . PRO A 1 293 ? -64.763 23.907 8.461 1.00 27.51 293 PRO A C 1
ATOM 2251 O O . PRO A 1 293 ? -63.666 24.399 8.714 1.00 28.66 293 PRO A O 1
ATOM 2255 N N . ASP A 1 294 ? -65.101 22.699 8.891 1.00 27.64 294 ASP A N 1
ATOM 2256 C CA . ASP A 1 294 ? -64.155 21.936 9.702 1.00 28.66 294 ASP A CA 1
ATOM 2257 C C . ASP A 1 294 ? -62.791 21.763 9.037 1.00 27.33 294 ASP A C 1
ATOM 2258 O O . ASP A 1 294 ? -61.758 22.007 9.670 1.00 24.25 294 ASP A O 1
ATOM 2263 N N . SER A 1 295 ? -62.773 21.350 7.769 1.00 25.89 295 SER A N 1
ATOM 2264 C CA . SER A 1 295 ? -61.496 21.170 7.088 1.00 25.22 295 SER A CA 1
ATOM 2265 C C . SER A 1 295 ? -60.811 22.522 6.939 1.00 23.69 295 SER A C 1
ATOM 2266 O O . SER A 1 295 ? -59.597 22.628 7.100 1.00 23.63 295 SER A O 1
ATOM 2269 N N . LEU A 1 296 ? -61.594 23.560 6.654 1.00 25.02 296 LEU A N 1
ATOM 2270 C CA . LEU A 1 296 ? -61.043 24.903 6.513 1.00 23.80 296 LEU A CA 1
ATOM 2271 C C . LEU A 1 296 ? -60.287 25.303 7.783 1.00 24.33 296 LEU A C 1
ATOM 2272 O O . LEU A 1 296 ? -59.115 25.679 7.726 1.00 22.46 296 LEU A O 1
ATOM 2277 N N . ARG A 1 297 ? -60.961 25.220 8.926 1.00 24.69 297 ARG A N 1
ATOM 2278 C CA . ARG A 1 297 ? -60.341 25.589 10.194 1.00 27.22 297 ARG A CA 1
ATOM 2279 C C . ARG A 1 297 ? -59.072 24.777 10.447 1.00 27.55 297 ARG A C 1
ATOM 2280 O O . ARG A 1 297 ? -58.066 25.307 10.903 1.00 27.81 297 ARG A O 1
ATOM 2288 N N . LYS A 1 298 ? -59.120 23.485 10.153 1.00 26.55 298 LYS A N 1
ATOM 2289 C CA . LYS A 1 298 ? -57.957 22.622 10.341 1.00 28.11 298 LYS A CA 1
ATOM 2290 C C . LYS A 1 298 ? -56.762 23.144 9.541 1.00 27.80 298 LYS A C 1
ATOM 2291 O O . LYS A 1 298 ? -55.628 23.173 10.035 1.00 24.16 298 LYS A O 1
ATOM 2297 N N . ALA A 1 299 ? -57.031 23.559 8.305 1.00 27.15 299 ALA A N 1
ATOM 2298 C CA . ALA A 1 299 ? -55.995 24.075 7.422 1.00 29.41 299 ALA A CA 1
ATOM 2299 C C . ALA A 1 299 ? -55.380 25.341 8.002 1.00 30.39 299 ALA A C 1
ATOM 2300 O O . ALA A 1 299 ? -54.167 25.512 7.977 1.00 30.52 299 ALA A O 1
ATOM 2302 N N . LEU A 1 300 ? -56.229 26.227 8.516 1.00 32.42 300 LEU A N 1
ATOM 2303 C CA . LEU A 1 300 ? -55.773 27.477 9.111 1.00 35.52 300 LEU A CA 1
ATOM 2304 C C . LEU A 1 300 ? -54.846 27.197 10.281 1.00 37.73 300 LEU A C 1
ATOM 2305 O O . LEU A 1 300 ? -53.782 27.807 10.401 1.00 37.25 300 LEU A O 1
ATOM 2310 N N . GLU A 1 301 ? -55.254 26.265 11.137 1.00 39.39 301 GLU A N 1
ATOM 2311 C CA . GLU A 1 301 ? -54.466 25.891 12.304 1.00 42.32 301 GLU A CA 1
ATOM 2312 C C . GLU A 1 301 ? -53.041 25.517 11.930 1.00 42.60 301 GLU A C 1
ATOM 2313 O O . GLU A 1 301 ? -52.088 26.065 12.476 1.00 42.23 301 GLU A O 1
ATOM 2319 N N . VAL A 1 302 ? -52.897 24.582 10.998 1.00 44.26 302 VAL A N 1
ATOM 2320 C CA . VAL A 1 302 ? -51.576 24.127 10.580 1.00 46.93 302 VAL A CA 1
ATOM 2321 C C . VAL A 1 302 ? -50.743 25.226 9.921 1.00 49.42 302 VAL A C 1
ATOM 2322 O O . VAL A 1 302 ? -49.514 25.209 9.993 1.00 49.15 302 VAL A O 1
ATOM 2326 N N . GLU A 1 303 ? -51.408 26.181 9.280 1.00 51.85 303 GLU A N 1
ATOM 2327 C CA . GLU A 1 303 ? -50.703 27.275 8.624 1.00 55.80 303 GLU A CA 1
ATOM 2328 C C . GLU A 1 303 ? -50.454 28.442 9.575 1.00 60.38 303 GLU A C 1
ATOM 2329 O O . GLU A 1 303 ? -49.479 29.178 9.423 1.00 61.26 303 GLU A O 1
ATOM 2335 N N . ARG A 1 304 ? -51.332 28.603 10.559 1.00 64.73 304 ARG A N 1
ATOM 2336 C CA . ARG A 1 304 ? -51.201 29.695 11.516 1.00 69.44 304 ARG A CA 1
ATOM 2337 C C . ARG A 1 304 ? -52.323 29.685 12.550 1.00 71.21 304 ARG A C 1
ATOM 2338 O O . ARG A 1 304 ? -53.481 29.951 12.226 1.00 71.74 304 ARG A O 1
ATOM 2346 N N . ALA A 1 305 ? -51.973 29.384 13.796 1.00 73.14 305 ALA A N 1
ATOM 2347 C CA . ALA A 1 305 ? -52.952 29.355 14.874 1.00 74.93 305 ALA A CA 1
ATOM 2348 C C . ALA A 1 305 ? -52.979 30.709 15.591 1.00 75.97 305 ALA A C 1
ATOM 2349 O O . ALA A 1 305 ? -52.216 31.610 15.175 1.00 76.46 305 ALA A O 1
ATOM 2352 N N . MET B 1 1 ? -92.616 10.480 12.047 1.00 47.39 1 MET B N 1
ATOM 2353 C CA . MET B 1 1 ? -92.469 9.298 11.151 1.00 45.96 1 MET B CA 1
ATOM 2354 C C . MET B 1 1 ? -91.540 9.608 9.991 1.00 43.92 1 MET B C 1
ATOM 2355 O O . MET B 1 1 ? -91.837 10.459 9.148 1.00 44.68 1 MET B O 1
ATOM 2360 N N . TYR B 1 2 ? -90.414 8.909 9.948 1.00 39.34 2 TYR B N 1
ATOM 2361 C CA . TYR B 1 2 ? -89.457 9.105 8.878 1.00 34.41 2 TYR B CA 1
ATOM 2362 C C . TYR B 1 2 ? -89.018 7.733 8.384 1.00 32.49 2 TYR B C 1
ATOM 2363 O O . TYR B 1 2 ? -89.261 6.715 9.039 1.00 32.54 2 TYR B O 1
ATOM 2372 N N . ALA B 1 3 ? -88.393 7.708 7.216 1.00 29.69 3 ALA B N 1
ATOM 2373 C CA . ALA B 1 3 ? -87.914 6.466 6.641 1.00 29.03 3 ALA B CA 1
ATOM 2374 C C . ALA B 1 3 ? -86.403 6.537 6.507 1.00 28.25 3 ALA B C 1
ATOM 2375 O O . ALA B 1 3 ? -85.864 7.555 6.077 1.00 28.21 3 ALA B O 1
ATOM 2377 N N . ALA B 1 4 ? -85.719 5.464 6.891 1.00 26.84 4 ALA B N 1
ATOM 2378 C CA . ALA B 1 4 ? -84.273 5.420 6.789 1.00 24.60 4 ALA B CA 1
ATOM 2379 C C . ALA B 1 4 ? -83.921 4.832 5.425 1.00 25.03 4 ALA B C 1
ATOM 2380 O O . ALA B 1 4 ? -84.442 3.788 5.029 1.00 24.71 4 ALA B O 1
ATOM 2382 N N . LEU B 1 5 ? -83.042 5.520 4.713 1.00 23.26 5 LEU B N 1
ATOM 2383 C CA . LEU B 1 5 ? -82.602 5.097 3.397 1.00 22.29 5 LEU B CA 1
ATOM 2384 C C . LEU B 1 5 ? -81.092 4.945 3.447 1.00 22.84 5 LEU B C 1
ATOM 2385 O O . LEU B 1 5 ? -80.396 5.810 3.996 1.00 23.66 5 LEU B O 1
ATOM 2390 N N . PHE B 1 6 ? -80.588 3.855 2.873 1.00 22.29 6 PHE B N 1
ATOM 2391 C CA . PHE B 1 6 ? -79.158 3.593 2.849 1.00 21.34 6 PHE B CA 1
ATOM 2392 C C . PHE B 1 6 ? -78.664 3.485 1.405 1.00 21.59 6 PHE B C 1
ATOM 2393 O O . PHE B 1 6 ? -79.214 2.729 0.606 1.00 22.35 6 PHE B O 1
ATOM 2401 N N . PRO B 1 7 ? -77.612 4.243 1.058 1.00 21.55 7 PRO B N 1
ATOM 2402 C CA . PRO B 1 7 ? -77.026 4.269 -0.286 1.00 22.82 7 PRO B CA 1
ATOM 2403 C C . PRO B 1 7 ? -76.344 2.999 -0.751 1.00 23.39 7 PRO B C 1
ATOM 2404 O O . PRO B 1 7 ? -75.910 2.172 0.055 1.00 23.52 7 PRO B O 1
ATOM 2408 N N . GLY B 1 8 ? -76.255 2.874 -2.069 1.00 24.31 8 GLY B N 1
ATOM 2409 C CA . GLY B 1 8 ? -75.615 1.738 -2.694 1.00 25.21 8 GLY B CA 1
ATOM 2410 C C . GLY B 1 8 ? -74.407 2.200 -3.492 1.00 28.01 8 GLY B C 1
ATOM 2411 O O . GLY B 1 8 ? -73.852 3.274 -3.232 1.00 27.05 8 GLY B O 1
ATOM 2412 N N . GLN B 1 9 ? -74.010 1.399 -4.476 1.00 26.84 9 GLN B N 1
ATOM 2413 C CA . GLN B 1 9 ? -72.854 1.713 -5.309 1.00 28.94 9 GLN B CA 1
ATOM 2414 C C . GLN B 1 9 ? -72.902 3.114 -5.920 1.00 27.85 9 GLN B C 1
ATOM 2415 O O . GLN B 1 9 ? -73.945 3.566 -6.372 1.00 25.02 9 GLN B O 1
ATOM 2421 N N . GLY B 1 10 ? -71.759 3.794 -5.929 1.00 28.60 10 GLY B N 1
ATOM 2422 C CA . GLY B 1 10 ? -71.702 5.133 -6.498 1.00 28.07 10 GLY B CA 1
ATOM 2423 C C . GLY B 1 10 ? -71.734 6.246 -5.464 1.00 28.73 10 GLY B C 1
ATOM 2424 O O . GLY B 1 10 ? -71.368 7.382 -5.755 1.00 28.13 10 GLY B O 1
ATOM 2425 N N . SER B 1 11 ? -72.167 5.930 -4.249 1.00 25.55 11 SER B N 1
ATOM 2426 C CA . SER B 1 11 ? -72.237 6.933 -3.199 1.00 24.44 11 SER B CA 1
ATOM 2427 C C . SER B 1 11 ? -70.976 6.965 -2.339 1.00 22.58 11 SER B C 1
ATOM 2428 O O . SER B 1 11 ? -70.927 7.658 -1.335 1.00 22.81 11 SER B O 1
ATOM 2431 N N . HIS B 1 12 ? -69.964 6.208 -2.740 1.00 21.73 12 HIS B N 1
ATOM 2432 C CA . HIS B 1 12 ? -68.709 6.137 -2.005 1.00 23.87 12 HIS B CA 1
ATOM 2433 C C . HIS B 1 12 ? -67.747 7.239 -2.449 1.00 23.93 12 HIS B C 1
ATOM 2434 O O . HIS B 1 12 ? -67.970 7.901 -3.457 1.00 24.09 12 HIS B O 1
ATOM 2441 N N . ARG B 1 13 ? -66.672 7.416 -1.689 1.00 25.70 13 ARG B N 1
ATOM 2442 C CA . ARG B 1 13 ? -65.653 8.412 -2.025 1.00 26.96 13 ARG B CA 1
ATOM 2443 C C . ARG B 1 13 ? -64.544 8.361 -0.997 1.00 26.24 13 ARG B C 1
ATOM 2444 O O . ARG B 1 13 ? -64.769 7.978 0.148 1.00 24.92 13 ARG B O 1
ATOM 2452 N N . VAL B 1 14 ? -63.339 8.731 -1.409 1.00 28.21 14 VAL B N 1
ATOM 2453 C CA . VAL B 1 14 ? -62.212 8.743 -0.492 1.00 29.27 14 VAL B CA 1
ATOM 2454 C C . VAL B 1 14 ? -62.567 9.761 0.591 1.00 27.90 14 VAL B C 1
ATOM 2455 O O . VAL B 1 14 ? -62.981 10.878 0.277 1.00 27.94 14 VAL B O 1
ATOM 2459 N N . GLY B 1 15 ? -62.426 9.372 1.855 1.00 27.32 15 GLY B N 1
ATOM 2460 C CA . GLY B 1 15 ? -62.769 10.272 2.946 1.00 26.87 15 GLY B CA 1
ATOM 2461 C C . GLY B 1 15 ? -64.121 9.957 3.584 1.00 27.18 15 GLY B C 1
ATOM 2462 O O . GLY B 1 15 ? -64.460 10.486 4.649 1.00 26.55 15 GLY B O 1
ATOM 2463 N N . MET B 1 16 ? -64.896 9.086 2.939 1.00 25.54 16 MET B N 1
ATOM 2464 C CA . MET B 1 16 ? -66.224 8.708 3.432 1.00 22.99 16 MET B CA 1
ATOM 2465 C C . MET B 1 16 ? -66.208 8.230 4.881 1.00 23.24 16 MET B C 1
ATOM 2466 O O . MET B 1 16 ? -65.352 7.434 5.278 1.00 21.37 16 MET B O 1
ATOM 2471 N N . GLY B 1 17 ? -67.154 8.737 5.671 1.00 24.33 17 GLY B N 1
ATOM 2472 C CA . GLY B 1 17 ? -67.261 8.342 7.068 1.00 23.65 17 GLY B CA 1
ATOM 2473 C C . GLY B 1 17 ? -66.223 8.893 8.035 1.00 25.43 17 GLY B C 1
ATOM 2474 O O . GLY B 1 17 ? -66.334 8.678 9.245 1.00 24.13 17 GLY B O 1
ATOM 2475 N N . ARG B 1 18 ? -65.222 9.604 7.529 1.00 25.83 18 ARG B N 1
ATOM 2476 C CA . ARG B 1 18 ? -64.181 10.145 8.405 1.00 28.66 18 ARG B CA 1
ATOM 2477 C C . ARG B 1 18 ? -64.697 11.198 9.390 1.00 28.46 18 ARG B C 1
ATOM 2478 O O . ARG B 1 18 ? -64.374 11.158 10.579 1.00 27.20 18 ARG B O 1
ATOM 2486 N N . ALA B 1 19 ? -65.498 12.135 8.889 1.00 28.39 19 ALA B N 1
ATOM 2487 C CA . ALA B 1 19 ? -66.051 13.201 9.722 1.00 30.02 19 ALA B CA 1
ATOM 2488 C C . ALA B 1 19 ? -66.743 12.650 10.962 1.00 30.50 19 ALA B C 1
ATOM 2489 O O . ALA B 1 19 ? -66.400 13.018 12.085 1.00 31.15 19 ALA B O 1
ATOM 2491 N N . LEU B 1 20 ? -67.716 11.767 10.753 1.00 29.23 20 LEU B N 1
ATOM 2492 C CA . LEU B 1 20 ? -68.450 11.167 11.861 1.00 29.19 20 LEU B CA 1
ATOM 2493 C C . LEU B 1 20 ? -67.545 10.329 12.747 1.00 28.50 20 LEU B C 1
ATOM 2494 O O . LEU B 1 20 ? -67.708 10.303 13.963 1.00 27.08 20 LEU B O 1
ATOM 2499 N N . TYR B 1 21 ? -66.591 9.642 12.131 1.00 29.11 21 TYR B N 1
ATOM 2500 C CA . TYR B 1 21 ? -65.660 8.803 12.868 1.00 30.35 21 TYR B CA 1
ATOM 2501 C C . TYR B 1 21 ? -65.018 9.558 14.034 1.00 32.28 21 TYR B C 1
ATOM 2502 O O . TYR B 1 21 ? -65.033 9.093 15.170 1.00 31.35 21 TYR B O 1
ATOM 2511 N N . GLU B 1 22 ? -64.459 10.731 13.753 1.00 33.55 22 GLU B N 1
ATOM 2512 C CA . GLU B 1 22 ? -63.798 11.500 14.797 1.00 38.10 22 GLU B CA 1
ATOM 2513 C C . GLU B 1 22 ? -64.715 12.391 15.635 1.00 36.53 22 GLU B C 1
ATOM 2514 O O . GLU B 1 22 ? -64.296 12.928 16.658 1.00 37.52 22 GLU B O 1
ATOM 2520 N N . ALA B 1 23 ? -65.967 12.527 15.220 1.00 35.36 23 ALA B N 1
ATOM 2521 C CA . ALA B 1 23 ? -66.908 13.362 15.952 1.00 34.81 23 ALA B CA 1
ATOM 2522 C C . ALA B 1 23 ? -67.853 12.557 16.834 1.00 33.53 23 ALA B C 1
ATOM 2523 O O . ALA B 1 23 ? -68.301 13.040 17.874 1.00 33.59 23 ALA B O 1
ATOM 2525 N N . SER B 1 24 ? -68.143 11.327 16.422 1.00 31.70 24 SER B N 1
ATOM 2526 C CA . SER B 1 24 ? -69.067 10.474 17.158 1.00 31.05 24 SER B CA 1
ATOM 2527 C C . SER B 1 24 ? -68.513 9.113 17.559 1.00 31.58 24 SER B C 1
ATOM 2528 O O . SER B 1 24 ? -68.183 8.284 16.704 1.00 31.73 24 SER B O 1
ATOM 2531 N N . PRO B 1 25 ? -68.415 8.858 18.875 1.00 31.82 25 PRO B N 1
ATOM 2532 C CA . PRO B 1 25 ? -67.901 7.579 19.375 1.00 31.33 25 PRO B CA 1
ATOM 2533 C C . PRO B 1 25 ? -68.719 6.392 18.860 1.00 31.90 25 PRO B C 1
ATOM 2534 O O . PRO B 1 25 ? -68.166 5.333 18.559 1.00 31.67 25 PRO B O 1
ATOM 2538 N N . ALA B 1 26 ? -70.034 6.567 18.760 1.00 30.29 26 ALA B N 1
ATOM 2539 C CA . ALA B 1 26 ? -70.885 5.490 18.265 1.00 30.92 26 ALA B CA 1
ATOM 2540 C C . ALA B 1 26 ? -70.456 5.142 16.845 1.00 31.43 26 ALA B C 1
ATOM 2541 O O . ALA B 1 26 ? -70.268 3.972 16.510 1.00 30.66 26 ALA B O 1
ATOM 2543 N N . ALA B 1 27 ? -70.288 6.166 16.014 1.00 30.00 27 ALA B N 1
ATOM 2544 C CA . ALA B 1 27 ? -69.878 5.947 14.634 1.00 30.03 27 ALA B CA 1
ATOM 2545 C C . ALA B 1 27 ? -68.447 5.409 14.562 1.00 31.08 27 ALA B C 1
ATOM 2546 O O . ALA B 1 27 ? -68.146 4.510 13.772 1.00 29.33 27 ALA B O 1
ATOM 2548 N N . LYS B 1 28 ? -67.571 5.957 15.394 1.00 31.54 28 LYS B N 1
ATOM 2549 C CA . LYS B 1 28 ? -66.172 5.546 15.402 1.00 34.42 28 LYS B CA 1
ATOM 2550 C C . LYS B 1 28 ? -65.984 4.066 15.678 1.00 36.26 28 LYS B C 1
ATOM 2551 O O . LYS B 1 28 ? -65.139 3.414 15.062 1.00 35.37 28 LYS B O 1
ATOM 2557 N N . GLU B 1 29 ? -66.774 3.542 16.605 1.00 37.69 29 GLU B N 1
ATOM 2558 C CA . GLU B 1 29 ? -66.663 2.144 16.976 1.00 39.18 29 GLU B CA 1
ATOM 2559 C C . GLU B 1 29 ? -67.280 1.189 15.963 1.00 37.80 29 GLU B C 1
ATOM 2560 O O . GLU B 1 29 ? -66.855 0.038 15.854 1.00 37.48 29 GLU B O 1
ATOM 2566 N N . VAL B 1 30 ? -68.284 1.648 15.222 1.00 34.03 30 VAL B N 1
ATOM 2567 C CA . VAL B 1 30 ? -68.870 0.789 14.209 1.00 30.00 30 VAL B CA 1
ATOM 2568 C C . VAL B 1 30 ? -67.768 0.546 13.183 1.00 28.43 30 VAL B C 1
ATOM 2569 O O . VAL B 1 30 ? -67.491 -0.601 12.805 1.00 25.72 30 VAL B O 1
ATOM 2573 N N . LEU B 1 31 ? -67.132 1.640 12.761 1.00 26.63 31 LEU B N 1
ATOM 2574 C CA . LEU B 1 31 ? -66.063 1.590 11.771 1.00 28.29 31 LEU B CA 1
ATOM 2575 C C . LEU B 1 31 ? -64.823 0.827 12.238 1.00 29.75 31 LEU B C 1
ATOM 2576 O O . LEU B 1 31 ? -64.137 0.203 11.423 1.00 29.70 31 LEU B O 1
ATOM 2581 N N . ASP B 1 32 ? -64.521 0.879 13.535 1.00 30.31 32 ASP B N 1
ATOM 2582 C CA . ASP B 1 32 ? -63.370 0.145 14.056 1.00 31.80 32 ASP B CA 1
ATOM 2583 C C . ASP B 1 32 ? -63.725 -1.336 14.054 1.00 30.41 32 ASP B C 1
ATOM 2584 O O . ASP B 1 32 ? -62.855 -2.189 13.899 1.00 31.24 32 ASP B O 1
ATOM 2589 N N . ARG B 1 33 ? -65.007 -1.631 14.239 1.00 30.01 33 ARG B N 1
ATOM 2590 C CA . ARG B 1 33 ? -65.491 -3.010 14.217 1.00 30.04 33 ARG B CA 1
ATOM 2591 C C . ARG B 1 33 ? -65.424 -3.501 12.781 1.00 29.09 33 ARG B C 1
ATOM 2592 O O . ARG B 1 33 ? -65.184 -4.680 12.522 1.00 30.06 33 ARG B O 1
ATOM 2600 N N . ALA B 1 34 ? -65.656 -2.579 11.852 1.00 27.73 34 ALA B N 1
ATOM 2601 C CA . ALA B 1 34 ? -65.631 -2.891 10.432 1.00 28.12 34 ALA B CA 1
ATOM 2602 C C . ALA B 1 34 ? -64.200 -3.188 10.019 1.00 28.68 34 ALA B C 1
ATOM 2603 O O . ALA B 1 34 ? -63.945 -4.102 9.237 1.00 26.99 34 ALA B O 1
ATOM 2605 N N . GLU B 1 35 ? -63.269 -2.402 10.550 1.00 29.96 35 GLU B N 1
ATOM 2606 C CA . GLU B 1 35 ? -61.853 -2.581 10.248 1.00 30.18 35 GLU B CA 1
ATOM 2607 C C . GLU B 1 35 ? -61.393 -3.911 10.826 1.00 29.88 35 GLU B C 1
ATOM 2608 O O . GLU B 1 35 ? -60.564 -4.605 10.240 1.00 30.45 35 GLU B O 1
ATOM 2614 N N . ALA B 1 36 ? -61.943 -4.258 11.983 1.00 29.58 36 ALA B N 1
ATOM 2615 C CA . ALA B 1 36 ? -61.597 -5.501 12.654 1.00 29.42 36 ALA B CA 1
ATOM 2616 C C . ALA B 1 36 ? -62.021 -6.708 11.818 1.00 30.93 36 ALA B C 1
ATOM 2617 O O . ALA B 1 36 ? -61.273 -7.681 11.683 1.00 30.94 36 ALA B O 1
ATOM 2619 N N . ALA B 1 37 ? -63.224 -6.640 11.258 1.00 28.90 37 ALA B N 1
ATOM 2620 C CA . ALA B 1 37 ? -63.743 -7.735 10.448 1.00 29.94 37 ALA B CA 1
ATOM 2621 C C . ALA B 1 37 ? -63.071 -7.793 9.079 1.00 29.16 37 ALA B C 1
ATOM 2622 O O . ALA B 1 37 ? -62.779 -8.871 8.571 1.00 30.74 37 ALA B O 1
ATOM 2624 N N . LEU B 1 38 ? -62.812 -6.626 8.497 1.00 28.06 38 LEU B N 1
ATOM 2625 C CA . LEU B 1 38 ? -62.195 -6.540 7.184 1.00 27.18 38 LEU B CA 1
ATOM 2626 C C . LEU B 1 38 ? -60.927 -5.685 7.171 1.00 27.91 38 LEU B C 1
ATOM 2627 O O . LEU B 1 38 ? -60.906 -4.591 6.612 1.00 29.12 38 LEU B O 1
ATOM 2632 N N . PRO B 1 39 ? -59.842 -6.191 7.777 1.00 30.74 39 PRO B N 1
ATOM 2633 C CA . PRO B 1 39 ? -58.562 -5.478 7.840 1.00 30.80 39 PRO B CA 1
ATOM 2634 C C . PRO B 1 39 ? -58.246 -4.692 6.570 1.00 31.70 39 PRO B C 1
ATOM 2635 O O . PRO B 1 39 ? -58.316 -5.231 5.468 1.00 33.54 39 PRO B O 1
ATOM 2639 N N . GLY B 1 40 ? -57.908 -3.416 6.732 1.00 28.99 40 GLY B N 1
ATOM 2640 C CA . GLY B 1 40 ? -57.580 -2.586 5.592 1.00 28.31 40 GLY B CA 1
ATOM 2641 C C . GLY B 1 40 ? -58.711 -1.736 5.041 1.00 28.88 40 GLY B C 1
ATOM 2642 O O . GLY B 1 40 ? -58.465 -0.790 4.290 1.00 27.88 40 GLY B O 1
ATOM 2643 N N . LEU B 1 41 ? -59.949 -2.064 5.407 1.00 28.65 41 LEU B N 1
ATOM 2644 C CA . LEU B 1 41 ? -61.110 -1.326 4.916 1.00 28.99 41 LEU B CA 1
ATOM 2645 C C . LEU B 1 41 ? -60.992 0.185 5.120 1.00 28.40 41 LEU B C 1
ATOM 2646 O O . LEU B 1 41 ? -61.164 0.960 4.184 1.00 27.65 41 LEU B O 1
ATOM 2651 N N . LEU B 1 42 ? -60.690 0.594 6.348 1.00 29.63 42 LEU B N 1
ATOM 2652 C CA . LEU B 1 42 ? -60.570 2.013 6.674 1.00 30.15 42 LEU B CA 1
ATOM 2653 C C . LEU B 1 42 ? -59.540 2.724 5.807 1.00 30.97 42 LEU B C 1
ATOM 2654 O O . LEU B 1 42 ? -59.761 3.856 5.374 1.00 29.69 42 LEU B O 1
ATOM 2659 N N . LYS B 1 43 ? -58.422 2.052 5.544 1.00 31.99 43 LYS B N 1
ATOM 2660 C CA . LYS B 1 43 ? -57.378 2.625 4.703 1.00 34.42 43 LYS B CA 1
ATOM 2661 C C . LYS B 1 43 ? -57.956 2.908 3.318 1.00 33.73 43 LYS B C 1
ATOM 2662 O O . LYS B 1 43 ? -57.766 3.998 2.779 1.00 34.09 43 LYS B O 1
ATOM 2668 N N . LEU B 1 44 ? -58.674 1.939 2.747 1.00 33.30 44 LEU B N 1
ATOM 2669 C CA . LEU B 1 44 ? -59.280 2.129 1.425 1.00 31.09 44 LEU B CA 1
ATOM 2670 C C . LEU B 1 44 ? -60.287 3.268 1.449 1.00 29.15 44 LEU B C 1
ATOM 2671 O O . LEU B 1 44 ? -60.296 4.126 0.563 1.00 27.95 44 LEU B O 1
ATOM 2676 N N . MET B 1 45 ? -61.156 3.255 2.454 1.00 27.28 45 MET B N 1
ATOM 2677 C CA . MET B 1 45 ? -62.178 4.284 2.582 1.00 27.00 45 MET B CA 1
ATOM 2678 C C . MET B 1 45 ? -61.584 5.683 2.719 1.00 28.47 45 MET B C 1
ATOM 2679 O O . MET B 1 45 ? -62.066 6.639 2.104 1.00 27.03 45 MET B O 1
ATOM 2684 N N . TRP B 1 46 ? -60.525 5.806 3.510 1.00 30.99 46 TRP B N 1
ATOM 2685 C CA . TRP B 1 46 ? -59.930 7.123 3.723 1.00 35.83 46 TRP B CA 1
ATOM 2686 C C . TRP B 1 46 ? -58.785 7.549 2.803 1.00 39.00 46 TRP B C 1
ATOM 2687 O O . TRP B 1 46 ? -58.770 8.681 2.319 1.00 39.62 46 TRP B O 1
ATOM 2698 N N . GLU B 1 47 ? -57.838 6.653 2.547 1.00 41.82 47 GLU B N 1
ATOM 2699 C CA . GLU B 1 47 ? -56.702 6.985 1.688 1.00 43.68 47 GLU B CA 1
ATOM 2700 C C . GLU B 1 47 ? -56.842 6.502 0.243 1.00 42.76 47 GLU B C 1
ATOM 2701 O O . GLU B 1 47 ? -56.254 7.082 -0.670 1.00 43.62 47 GLU B O 1
ATOM 2707 N N . GLY B 1 48 ? -57.622 5.448 0.031 1.00 40.45 48 GLY B N 1
ATOM 2708 C CA . GLY B 1 48 ? -57.785 4.924 -1.313 1.00 36.86 48 GLY B CA 1
ATOM 2709 C C . GLY B 1 48 ? -56.695 3.905 -1.589 1.00 34.77 48 GLY B C 1
ATOM 2710 O O . GLY B 1 48 ? -56.314 3.178 -0.680 1.00 34.81 48 GLY B O 1
ATOM 2711 N N . PRO B 1 49 ? -56.164 3.820 -2.821 1.00 33.24 49 PRO B N 1
ATOM 2712 C CA . PRO B 1 49 ? -56.519 4.624 -3.993 1.00 31.55 49 PRO B CA 1
ATOM 2713 C C . PRO B 1 49 ? -57.992 4.545 -4.357 1.00 31.98 49 PRO B C 1
ATOM 2714 O O . PRO B 1 49 ? -58.652 3.532 -4.114 1.00 29.76 49 PRO B O 1
ATOM 2718 N N . GLU B 1 50 ? -58.493 5.626 -4.944 1.00 30.66 50 GLU B N 1
ATOM 2719 C CA . GLU B 1 50 ? -59.891 5.733 -5.329 1.00 33.57 50 GLU B CA 1
ATOM 2720 C C . GLU B 1 50 ? -60.429 4.554 -6.138 1.00 34.02 50 GLU B C 1
ATOM 2721 O O . GLU B 1 50 ? -61.492 4.019 -5.818 1.00 32.85 50 GLU B O 1
ATOM 2727 N N . GLU B 1 51 ? -59.708 4.153 -7.182 1.00 32.59 51 GLU B N 1
ATOM 2728 C CA . GLU B 1 51 ? -60.153 3.047 -8.025 1.00 33.72 51 GLU B CA 1
ATOM 2729 C C . GLU B 1 51 ? -60.261 1.755 -7.233 1.00 32.11 51 GLU B C 1
ATOM 2730 O O . GLU B 1 51 ? -61.125 0.922 -7.503 1.00 33.40 51 GLU B O 1
ATOM 2736 N N . ALA B 1 52 ? -59.371 1.594 -6.263 1.00 30.79 52 ALA B N 1
ATOM 2737 C CA . ALA B 1 52 ? -59.367 0.415 -5.418 1.00 28.92 52 ALA B CA 1
ATOM 2738 C C . ALA B 1 52 ? -60.622 0.402 -4.554 1.00 30.63 52 ALA B C 1
ATOM 2739 O O . ALA B 1 52 ? -61.202 -0.660 -4.305 1.00 30.95 52 ALA B O 1
ATOM 2741 N N . LEU B 1 53 ? -61.032 1.582 -4.089 1.00 28.88 53 LEU B N 1
ATOM 2742 C CA . LEU B 1 53 ? -62.218 1.694 -3.250 1.00 27.49 53 LEU B CA 1
ATOM 2743 C C . LEU B 1 53 ? -63.448 1.447 -4.108 1.00 26.99 53 LEU B C 1
ATOM 2744 O O . LEU B 1 53 ? -64.434 0.874 -3.648 1.00 25.20 53 LEU B O 1
ATOM 2749 N N . THR B 1 54 ? -63.382 1.877 -5.364 1.00 26.38 54 THR B N 1
ATOM 2750 C CA . THR B 1 54 ? -64.492 1.694 -6.285 1.00 26.44 54 THR B CA 1
ATOM 2751 C C . THR B 1 54 ? -64.756 0.213 -6.628 1.00 26.65 54 THR B C 1
ATOM 2752 O O . THR B 1 54 ? -65.875 -0.147 -7.002 1.00 25.85 54 THR B O 1
ATOM 2756 N N . LEU B 1 55 ? -63.738 -0.639 -6.502 1.00 26.12 55 LEU B N 1
ATOM 2757 C CA . LEU B 1 55 ? -63.924 -2.064 -6.770 1.00 27.67 55 LEU B CA 1
ATOM 2758 C C . LEU B 1 55 ? -65.072 -2.532 -5.874 1.00 27.03 55 LEU B C 1
ATOM 2759 O O . LEU B 1 55 ? -65.043 -2.308 -4.660 1.00 26.96 55 LEU B O 1
ATOM 2764 N N . THR B 1 56 ? -66.068 -3.185 -6.470 1.00 24.96 56 THR B N 1
ATOM 2765 C CA . THR B 1 56 ? -67.243 -3.637 -5.729 1.00 24.72 56 THR B CA 1
ATOM 2766 C C . THR B 1 56 ? -66.986 -4.377 -4.428 1.00 22.98 56 THR B C 1
ATOM 2767 O O . THR B 1 56 ? -67.741 -4.204 -3.473 1.00 22.34 56 THR B O 1
ATOM 2771 N N . GLU B 1 57 ? -65.934 -5.193 -4.374 1.00 22.16 57 GLU B N 1
ATOM 2772 C CA . GLU B 1 57 ? -65.652 -5.935 -3.150 1.00 23.94 57 GLU B CA 1
ATOM 2773 C C . GLU B 1 57 ? -65.168 -5.053 -2.000 1.00 23.07 57 GLU B C 1
ATOM 2774 O O . GLU B 1 57 ? -65.094 -5.502 -0.861 1.00 22.20 57 GLU B O 1
ATOM 2780 N N . ASN B 1 58 ? -64.837 -3.800 -2.296 1.00 22.14 58 ASN B N 1
ATOM 2781 C CA . ASN B 1 58 ? -64.387 -2.878 -1.253 1.00 22.18 58 ASN B CA 1
ATOM 2782 C C . ASN B 1 58 ? -65.484 -1.861 -1.041 1.00 20.24 58 ASN B C 1
ATOM 2783 O O . ASN B 1 58 ? -65.867 -1.549 0.084 1.00 23.72 58 ASN B O 1
ATOM 2788 N N . GLN B 1 59 ? -66.003 -1.369 -2.152 1.00 20.35 59 GLN B N 1
ATOM 2789 C CA . GLN B 1 59 ? -67.059 -0.379 -2.159 1.00 21.42 59 GLN B CA 1
ATOM 2790 C C . GLN B 1 59 ? -68.303 -0.782 -1.360 1.00 21.44 59 GLN B C 1
ATOM 2791 O O . GLN B 1 59 ? -68.894 0.042 -0.653 1.00 20.54 59 GLN B O 1
ATOM 2797 N N . GLN B 1 60 ? -68.715 -2.042 -1.480 1.00 18.99 60 GLN B N 1
ATOM 2798 C CA . GLN B 1 60 ? -69.913 -2.476 -0.776 1.00 18.26 60 GLN B CA 1
ATOM 2799 C C . GLN B 1 60 ? -69.721 -2.535 0.744 1.00 15.79 60 GLN B C 1
ATOM 2800 O O . GLN B 1 60 ? -70.559 -2.051 1.492 1.00 18.15 60 GLN B O 1
ATOM 2806 N N . PRO B 1 61 ? -68.620 -3.118 1.219 1.00 17.08 61 PRO B N 1
ATOM 2807 C CA . PRO B 1 61 ? -68.429 -3.165 2.673 1.00 16.33 61 PRO B CA 1
ATOM 2808 C C . PRO B 1 61 ? -68.322 -1.739 3.225 1.00 18.11 61 PRO B C 1
ATOM 2809 O O . PRO B 1 61 ? -68.884 -1.411 4.270 1.00 16.54 61 PRO B O 1
ATOM 2813 N N . ALA B 1 62 ? -67.576 -0.903 2.501 1.00 18.93 62 ALA B N 1
ATOM 2814 C CA . ALA B 1 62 ? -67.353 0.477 2.907 1.00 19.61 62 ALA B CA 1
ATOM 2815 C C . ALA B 1 62 ? -68.666 1.219 3.060 1.00 19.97 62 ALA B C 1
ATOM 2816 O O . ALA B 1 62 ? -68.883 1.917 4.047 1.00 20.10 62 ALA B O 1
ATOM 2818 N N . LEU B 1 63 ? -69.547 1.055 2.080 1.00 21.07 63 LEU B N 1
ATOM 2819 C CA . LEU B 1 63 ? -70.833 1.726 2.104 1.00 20.80 63 LEU B CA 1
ATOM 2820 C C . LEU B 1 63 ? -71.703 1.209 3.231 1.00 21.49 63 LEU B C 1
ATOM 2821 O O . LEU B 1 63 ? -72.423 1.976 3.867 1.00 21.21 63 LEU B O 1
ATOM 2826 N N . LEU B 1 64 ? -71.641 -0.093 3.480 1.00 18.75 64 LEU B N 1
ATOM 2827 C CA . LEU B 1 64 ? -72.450 -0.661 4.539 1.00 20.39 64 LEU B CA 1
ATOM 2828 C C . LEU B 1 64 ? -71.935 -0.147 5.882 1.00 19.49 64 LEU B C 1
ATOM 2829 O O . LEU B 1 64 ? -72.722 0.282 6.722 1.00 19.85 64 LEU B O 1
ATOM 2834 N N . ALA B 1 65 ? -70.613 -0.152 6.061 1.00 18.98 65 ALA B N 1
ATOM 2835 C CA . ALA B 1 65 ? -70.004 0.310 7.303 1.00 18.44 65 ALA B CA 1
ATOM 2836 C C . ALA B 1 65 ? -70.335 1.776 7.602 1.00 18.78 65 ALA B C 1
ATOM 2837 O O . ALA B 1 65 ? -70.714 2.116 8.728 1.00 19.28 65 ALA B O 1
ATOM 2839 N N . ALA B 1 66 ? -70.178 2.641 6.601 1.00 18.92 66 ALA B N 1
ATOM 2840 C CA . ALA B 1 66 ? -70.474 4.064 6.762 1.00 20.91 66 ALA B CA 1
ATOM 2841 C C . ALA B 1 66 ? -71.961 4.257 7.052 1.00 21.22 66 ALA B C 1
ATOM 2842 O O . ALA B 1 66 ? -72.342 5.062 7.907 1.00 21.05 66 ALA B O 1
ATOM 2844 N N . GLY B 1 67 ? -72.795 3.525 6.319 1.00 20.46 67 GLY B N 1
ATOM 2845 C CA . GLY B 1 67 ? -74.233 3.624 6.511 1.00 19.27 67 GLY B CA 1
ATOM 2846 C C . GLY B 1 67 ? -74.647 3.299 7.935 1.00 18.84 67 GLY B C 1
ATOM 2847 O O . GLY B 1 67 ? -75.291 4.107 8.598 1.00 20.02 67 GLY B O 1
ATOM 2848 N N . TYR B 1 68 ? -74.287 2.109 8.402 1.00 18.30 68 TYR B N 1
ATOM 2849 C CA . TYR B 1 68 ? -74.616 1.684 9.762 1.00 17.88 68 TYR B CA 1
ATOM 2850 C C . TYR B 1 68 ? -73.999 2.603 10.818 1.00 17.59 68 TYR B C 1
ATOM 2851 O O . TYR B 1 68 ? -74.614 2.855 11.851 1.00 18.50 68 TYR B O 1
ATOM 2860 N N . ALA B 1 69 ? -72.786 3.094 10.566 1.00 17.56 69 ALA B N 1
ATOM 2861 C CA . ALA B 1 69 ? -72.103 3.986 11.519 1.00 17.57 69 ALA B CA 1
ATOM 2862 C C . ALA B 1 69 ? -72.878 5.288 11.692 1.00 18.22 69 ALA B C 1
ATOM 2863 O O . ALA B 1 69 ? -73.061 5.771 12.815 1.00 18.70 69 ALA B O 1
ATOM 2865 N N . ALA B 1 70 ? -73.322 5.860 10.576 1.00 16.66 70 ALA B N 1
ATOM 2866 C CA . ALA B 1 70 ? -74.088 7.097 10.627 1.00 18.65 70 ALA B CA 1
ATOM 2867 C C . ALA B 1 70 ? -75.394 6.853 11.386 1.00 19.92 70 ALA B C 1
ATOM 2868 O O . ALA B 1 70 ? -75.818 7.672 12.205 1.00 21.94 70 ALA B O 1
ATOM 2870 N N . TYR B 1 71 ? -76.033 5.721 11.110 1.00 20.82 71 TYR B N 1
ATOM 2871 C CA . TYR B 1 71 ? -77.283 5.387 11.783 1.00 20.80 71 TYR B CA 1
ATOM 2872 C C . TYR B 1 71 ? -77.064 5.237 13.300 1.00 21.27 71 TYR B C 1
ATOM 2873 O O . TYR B 1 71 ? -77.848 5.746 14.102 1.00 22.21 71 TYR B O 1
ATOM 2882 N N . ARG B 1 72 ? -76.003 4.535 13.687 1.00 20.31 72 ARG B N 1
ATOM 2883 C CA . ARG B 1 72 ? -75.710 4.340 15.105 1.00 21.46 72 ARG B CA 1
ATOM 2884 C C . ARG B 1 72 ? -75.421 5.693 15.771 1.00 21.73 72 ARG B C 1
ATOM 2885 O O . ARG B 1 72 ? -75.869 5.955 16.885 1.00 20.23 72 ARG B O 1
ATOM 2893 N N . ALA B 1 73 ? -74.678 6.549 15.073 1.00 21.74 73 ALA B N 1
ATOM 2894 C CA . ALA B 1 73 ? -74.349 7.868 15.595 1.00 23.23 73 ALA B CA 1
ATOM 2895 C C . ALA B 1 73 ? -75.644 8.600 15.923 1.00 24.08 73 ALA B C 1
ATOM 2896 O O . ALA B 1 73 ? -75.766 9.238 16.968 1.00 23.83 73 ALA B O 1
ATOM 2898 N N . PHE B 1 74 ? -76.611 8.482 15.019 1.00 23.44 74 PHE B N 1
ATOM 2899 C CA . PHE B 1 74 ? -77.911 9.117 15.161 1.00 24.30 74 PHE B CA 1
ATOM 2900 C C . PHE B 1 74 ? -78.714 8.546 16.339 1.00 25.89 74 PHE B C 1
ATOM 2901 O O . PHE B 1 74 ? -79.303 9.299 17.126 1.00 24.74 74 PHE B O 1
ATOM 2909 N N . LEU B 1 75 ? -78.731 7.226 16.476 1.00 25.41 75 LEU B N 1
ATOM 2910 C CA . LEU B 1 75 ? -79.468 6.617 17.575 1.00 27.22 75 LEU B CA 1
ATOM 2911 C C . LEU B 1 75 ? -78.855 6.923 18.933 1.00 27.94 75 LEU B C 1
ATOM 2912 O O . LEU B 1 75 ? -79.565 7.264 19.876 1.00 28.21 75 LEU B O 1
ATOM 2917 N N . GLU B 1 76 ? -77.540 6.796 19.038 1.00 30.05 76 GLU B N 1
ATOM 2918 C CA . GLU B 1 76 ? -76.866 7.055 20.301 1.00 33.04 76 GLU B CA 1
ATOM 2919 C C . GLU B 1 76 ? -77.100 8.497 20.760 1.00 33.92 76 GLU B C 1
ATOM 2920 O O . GLU B 1 76 ? -77.125 8.775 21.962 1.00 35.41 76 GLU B O 1
ATOM 2926 N N . ALA B 1 77 ? -77.277 9.411 19.809 1.00 32.24 77 ALA B N 1
ATOM 2927 C CA . ALA B 1 77 ? -77.507 10.814 20.148 1.00 32.52 77 ALA B CA 1
ATOM 2928 C C . ALA B 1 77 ? -78.973 11.078 20.502 1.00 32.11 77 ALA B C 1
ATOM 2929 O O . ALA B 1 77 ? -79.392 12.224 20.643 1.00 33.08 77 ALA B O 1
ATOM 2931 N N . GLY B 1 78 ? -79.752 10.015 20.641 1.00 31.13 78 GLY B N 1
ATOM 2932 C CA . GLY B 1 78 ? -81.151 10.183 20.993 1.00 31.08 78 GLY B CA 1
ATOM 2933 C C . GLY B 1 78 ? -82.121 10.139 19.830 1.00 31.33 78 GLY B C 1
ATOM 2934 O O . GLY B 1 78 ? -83.323 10.317 20.019 1.00 32.26 78 GLY B O 1
ATOM 2935 N N . GLY B 1 79 ? -81.612 9.913 18.624 1.00 30.10 79 GLY B N 1
ATOM 2936 C CA . GLY B 1 79 ? -82.489 9.848 17.471 1.00 29.52 79 GLY B CA 1
ATOM 2937 C C . GLY B 1 79 ? -83.425 8.659 17.587 1.00 30.52 79 GLY B C 1
ATOM 2938 O O . GLY B 1 79 ? -83.089 7.651 18.203 1.00 30.35 79 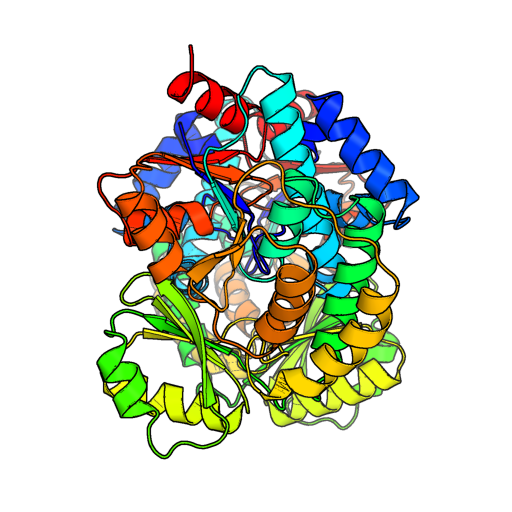GLY B O 1
ATOM 2939 N N . LYS B 1 80 ? -84.603 8.767 16.990 1.00 31.87 80 LYS B N 1
ATOM 2940 C CA . LYS B 1 80 ? -85.567 7.681 17.044 1.00 34.20 80 LYS B CA 1
ATOM 2941 C C . LYS B 1 80 ? -85.448 6.730 15.858 1.00 33.58 80 LYS B C 1
ATOM 2942 O O . LYS B 1 80 ? -85.124 7.145 14.745 1.00 32.92 80 LYS B O 1
ATOM 2948 N N . PRO B 1 81 ? -85.690 5.431 16.087 1.00 33.04 81 PRO B N 1
ATOM 2949 C CA . PRO B 1 81 ? -85.600 4.468 14.987 1.00 32.94 81 PRO B CA 1
ATOM 2950 C C . PRO B 1 81 ? -86.659 4.809 13.939 1.00 31.13 81 PRO B C 1
ATOM 2951 O O . PRO B 1 81 ? -87.679 5.415 14.253 1.00 30.84 81 PRO B O 1
ATOM 2955 N N . PRO B 1 82 ? -86.420 4.439 12.678 1.00 28.24 82 PRO B N 1
ATOM 2956 C CA . PRO B 1 82 ? -87.374 4.732 11.607 1.00 27.71 82 PRO B CA 1
ATOM 2957 C C . PRO B 1 82 ? -88.636 3.869 11.627 1.00 28.05 82 PRO B C 1
ATOM 2958 O O . PRO B 1 82 ? -88.653 2.775 12.199 1.00 26.01 82 PRO B O 1
ATOM 2962 N N . ALA B 1 83 ? -89.688 4.378 10.994 1.00 26.85 83 ALA B N 1
ATOM 2963 C CA . ALA B 1 83 ? -90.945 3.652 10.893 1.00 27.98 83 ALA B CA 1
ATOM 2964 C C . ALA B 1 83 ? -90.734 2.590 9.818 1.00 28.14 83 ALA B C 1
ATOM 2965 O O . ALA B 1 83 ? -91.246 1.474 9.916 1.00 30.25 83 ALA B O 1
ATOM 2967 N N . LEU B 1 84 ? -89.962 2.962 8.799 1.00 28.60 84 LEU B N 1
ATOM 2968 C CA . LEU B 1 84 ? -89.683 2.151 7.628 1.00 28.17 84 LEU B CA 1
ATOM 2969 C C . LEU B 1 84 ? -88.298 2.462 7.084 1.00 27.38 84 LEU B C 1
ATOM 2970 O O . LEU B 1 84 ? -87.791 3.571 7.201 1.00 28.01 84 LEU B O 1
ATOM 2975 N N . ALA B 1 85 ? -87.684 1.409 6.508 1.00 26.80 85 ALA B N 1
ATOM 2976 C CA . ALA B 1 85 ? -86.340 1.545 5.959 1.00 26.71 85 ALA B CA 1
ATOM 2977 C C . ALA B 1 85 ? -86.208 0.872 4.586 1.00 25.80 85 ALA B C 1
ATOM 2978 O O . ALA B 1 85 ? -86.944 -0.035 4.207 1.00 27.20 85 ALA B O 1
ATOM 2980 N N . ALA B 1 86 ? -85.241 1.399 3.815 1.00 24.60 86 ALA B N 1
ATOM 2981 C CA . ALA B 1 86 ? -84.910 0.795 2.535 1.00 24.89 86 ALA B CA 1
ATOM 2982 C C . ALA B 1 86 ? -83.474 1.137 2.142 1.00 26.11 86 ALA B C 1
ATOM 2983 O O . ALA B 1 86 ? -82.870 2.075 2.644 1.00 25.83 86 ALA B O 1
ATOM 2985 N N . GLY B 1 87 ? -82.913 0.297 1.253 1.00 24.71 87 GLY B N 1
ATOM 2986 C CA . GLY B 1 87 ? -81.573 0.564 0.743 1.00 26.34 87 GLY B CA 1
ATOM 2987 C C . GLY B 1 87 ? -81.480 0.262 -0.759 1.00 27.64 87 GLY B C 1
ATOM 2988 O O . GLY B 1 87 ? -82.082 -0.673 -1.270 1.00 27.07 87 GLY B O 1
ATOM 2989 N N . HIS B 1 88 ? -80.694 1.041 -1.490 1.00 27.50 88 HIS B N 1
ATOM 2990 C CA . HIS B 1 88 ? -80.514 0.853 -2.918 1.00 27.77 88 HIS B CA 1
ATOM 2991 C C . HIS B 1 88 ? -79.480 -0.247 -3.174 1.00 28.90 88 HIS B C 1
ATOM 2992 O O . HIS B 1 88 ? -78.279 -0.046 -2.954 1.00 28.77 88 HIS B O 1
ATOM 2999 N N . SER B 1 89 ? -79.962 -1.410 -3.626 1.00 26.73 89 SER B N 1
ATOM 3000 C CA . SER B 1 89 ? -79.110 -2.573 -3.914 1.00 23.74 89 SER B CA 1
ATOM 3001 C C . SER B 1 89 ? -78.306 -2.970 -2.667 1.00 24.07 89 SER B C 1
ATOM 3002 O O . SER B 1 89 ? -78.825 -3.636 -1.764 1.00 25.89 89 SER B O 1
ATOM 3005 N N . LEU B 1 90 ? -77.039 -2.579 -2.618 1.00 21.69 90 LEU B N 1
ATOM 3006 C CA . LEU B 1 90 ? -76.211 -2.876 -1.454 1.00 20.77 90 LEU B CA 1
ATOM 3007 C C . LEU B 1 90 ? -76.861 -2.288 -0.198 1.00 19.74 90 LEU B C 1
ATOM 3008 O O . LEU B 1 90 ? -76.815 -2.882 0.885 1.00 18.35 90 LEU B O 1
ATOM 3013 N N . GLY B 1 91 ? -77.459 -1.112 -0.356 1.00 19.68 91 GLY B N 1
ATOM 3014 C CA . GLY B 1 91 ? -78.096 -0.448 0.767 1.00 19.70 91 GLY B CA 1
ATOM 3015 C C . GLY B 1 91 ? -79.153 -1.263 1.489 1.00 21.21 91 GLY B C 1
ATOM 3016 O O . GLY B 1 91 ? -79.395 -1.043 2.679 1.00 21.08 91 GLY B O 1
ATOM 3017 N N . GLU B 1 92 ? -79.797 -2.192 0.788 1.00 20.13 92 GLU B N 1
ATOM 3018 C CA . GLU B 1 92 ? -80.832 -3.012 1.417 1.00 18.94 92 GLU B CA 1
ATOM 3019 C C . GLU B 1 92 ? -80.211 -3.830 2.543 1.00 17.99 92 GLU B C 1
ATOM 3020 O O . GLU B 1 92 ? -80.822 -4.034 3.588 1.00 18.31 92 GLU B O 1
ATOM 3026 N N . TRP B 1 93 ? -78.993 -4.304 2.320 1.00 17.46 93 TRP B N 1
ATOM 3027 C CA . TRP B 1 93 ? -78.267 -5.061 3.331 1.00 18.90 93 TRP B CA 1
ATOM 3028 C C . TRP B 1 93 ? -78.005 -4.180 4.548 1.00 21.57 93 TRP B C 1
ATOM 3029 O O . TRP B 1 93 ? -78.124 -4.623 5.697 1.00 20.88 93 TRP B O 1
ATOM 3040 N N . THR B 1 94 ? -77.626 -2.929 4.278 1.00 21.24 94 THR B N 1
ATOM 3041 C CA . THR B 1 94 ? -77.324 -1.967 5.326 1.00 20.24 94 THR B CA 1
ATOM 3042 C C . THR B 1 94 ? -78.566 -1.751 6.185 1.00 19.63 94 THR B C 1
ATOM 3043 O O . THR B 1 94 ? -78.489 -1.687 7.415 1.00 18.80 94 THR B O 1
ATOM 3047 N N . ALA B 1 95 ? -79.716 -1.656 5.527 1.00 19.87 95 ALA B N 1
ATOM 3048 C CA . ALA B 1 95 ? -80.979 -1.450 6.221 1.00 20.32 95 ALA B CA 1
ATOM 3049 C C . ALA B 1 95 ? -81.299 -2.650 7.120 1.00 20.66 95 ALA B C 1
ATOM 3050 O O . ALA B 1 95 ? -81.839 -2.502 8.220 1.00 21.64 95 ALA B O 1
ATOM 3052 N N . HIS B 1 96 ? -80.975 -3.846 6.655 1.00 21.64 96 HIS B N 1
ATOM 3053 C CA . HIS B 1 96 ? -81.252 -5.019 7.465 1.00 20.37 96 HIS B CA 1
ATOM 3054 C C . HIS B 1 96 ? -80.355 -5.087 8.693 1.00 20.46 96 HIS B C 1
ATOM 3055 O O . HIS B 1 96 ? -80.758 -5.629 9.718 1.00 21.25 96 HIS B O 1
ATOM 3062 N N . VAL B 1 97 ? -79.147 -4.537 8.598 1.00 18.63 97 VAL B N 1
ATOM 3063 C CA . VAL B 1 97 ? -78.260 -4.537 9.751 1.00 18.56 97 VAL B CA 1
ATOM 3064 C C . VAL B 1 97 ? -78.797 -3.533 10.769 1.00 19.96 97 VAL B C 1
ATOM 3065 O O . VAL B 1 97 ? -78.826 -3.799 11.963 1.00 19.33 97 VAL B O 1
ATOM 3069 N N . ALA B 1 98 ? -79.228 -2.375 10.283 1.00 21.46 98 ALA B N 1
ATOM 3070 C CA . ALA B 1 98 ? -79.770 -1.351 11.156 1.00 22.32 98 ALA B CA 1
ATOM 3071 C C . ALA B 1 98 ? -81.038 -1.901 11.815 1.00 23.73 98 ALA B C 1
ATOM 3072 O O . ALA B 1 98 ? -81.342 -1.584 12.959 1.00 22.95 98 ALA B O 1
ATOM 3074 N N . ALA B 1 99 ? -81.770 -2.732 11.079 1.00 24.54 99 ALA B N 1
ATOM 3075 C CA . ALA B 1 99 ? -83.006 -3.322 11.589 1.00 25.43 99 ALA B CA 1
ATOM 3076 C C . ALA B 1 99 ? -82.753 -4.519 12.508 1.00 25.59 99 ALA B C 1
ATOM 3077 O O . ALA B 1 99 ? -83.669 -4.981 13.190 1.00 25.81 99 ALA B O 1
ATOM 3079 N N . GLY B 1 100 ? -81.525 -5.030 12.517 1.00 24.10 100 GLY B N 1
ATOM 3080 C CA . GLY B 1 100 ? -81.218 -6.164 13.377 1.00 25.64 100 GLY B CA 1
ATOM 3081 C C . GLY B 1 100 ? -81.471 -7.544 12.776 1.00 25.53 100 GLY B C 1
ATOM 3082 O O . GLY B 1 100 ? -81.435 -8.556 13.483 1.00 26.63 100 GLY B O 1
ATOM 3083 N N . THR B 1 101 ? -81.715 -7.595 11.472 1.00 23.91 101 THR B N 1
ATOM 3084 C CA . THR B 1 101 ? -81.966 -8.859 10.793 1.00 24.90 101 THR B CA 1
ATOM 3085 C C . THR B 1 101 ? -80.726 -9.747 10.842 1.00 26.18 101 THR B C 1
ATOM 3086 O O . THR B 1 101 ? -80.824 -10.953 11.061 1.00 26.13 101 THR B O 1
ATOM 3090 N N . LEU B 1 102 ? -79.562 -9.148 10.626 1.00 25.57 102 LEU B N 1
ATOM 3091 C CA . LEU B 1 102 ? -78.307 -9.888 10.697 1.00 25.39 102 LEU B CA 1
ATOM 3092 C C . LEU B 1 102 ? -77.268 -8.981 11.344 1.00 25.39 102 LEU B C 1
ATOM 3093 O O . LEU B 1 102 ? -77.434 -7.762 11.395 1.00 23.99 102 LEU B O 1
ATOM 3098 N N . GLU B 1 103 ? -76.201 -9.584 11.840 1.00 23.99 103 GLU B N 1
ATOM 3099 C CA . GLU B 1 103 ? -75.135 -8.850 12.504 1.00 25.37 103 GLU B CA 1
ATOM 3100 C C . GLU B 1 103 ? -74.194 -8.129 11.537 1.00 24.24 103 GLU B C 1
ATOM 3101 O O . GLU B 1 103 ? -74.000 -8.552 10.388 1.00 22.73 103 GLU B O 1
ATOM 3107 N N . LEU B 1 104 ? -73.610 -7.041 12.028 1.00 22.09 104 LEU B N 1
ATOM 3108 C CA . LEU B 1 104 ? -72.742 -6.242 11.177 1.00 21.01 104 LEU B CA 1
ATOM 3109 C C . LEU B 1 104 ? -71.576 -7.073 10.649 1.00 19.67 104 LEU B C 1
ATOM 3110 O O . LEU B 1 104 ? -71.282 -7.094 9.461 1.00 17.54 104 LEU B O 1
ATOM 3115 N N . GLU B 1 105 ? -70.873 -7.820 11.496 1.00 20.79 105 GLU B N 1
ATOM 3116 C CA . GLU B 1 105 ? -69.766 -8.655 11.042 1.00 22.16 105 GLU B CA 1
ATOM 3117 C C . GLU B 1 105 ? -70.182 -9.599 9.914 1.00 22.78 105 GLU B C 1
ATOM 3118 O O . GLU B 1 105 ? -69.476 -9.710 8.910 1.00 22.95 105 GLU B O 1
ATOM 3124 N N . ASP B 1 106 ? -71.317 -10.278 10.076 1.00 20.63 106 ASP B N 1
ATOM 3125 C CA . ASP B 1 106 ? -71.794 -11.186 9.033 1.00 21.70 106 ASP B CA 1
ATOM 3126 C C . ASP B 1 106 ? -72.070 -10.436 7.738 1.00 19.71 106 ASP B C 1
ATOM 3127 O O . ASP B 1 106 ? -71.636 -10.847 6.656 1.00 19.21 106 ASP B O 1
ATOM 3132 N N . ALA B 1 107 ? -72.805 -9.336 7.851 1.00 18.77 107 ALA B N 1
ATOM 3133 C CA . ALA B 1 107 ? -73.146 -8.529 6.686 1.00 19.03 107 ALA B CA 1
ATOM 3134 C C . ALA B 1 107 ? -71.895 -8.031 5.958 1.00 19.06 107 ALA B C 1
ATOM 3135 O O . ALA B 1 107 ? -71.815 -8.083 4.731 1.00 20.45 107 ALA B O 1
ATOM 3137 N N . LEU B 1 108 ? -70.918 -7.544 6.709 1.00 18.65 108 LEU B N 1
ATOM 3138 C CA . LEU B 1 108 ? -69.695 -7.038 6.094 1.00 20.03 108 LEU B CA 1
ATOM 3139 C C . LEU B 1 108 ? -69.014 -8.122 5.262 1.00 21.10 108 LEU B C 1
ATOM 3140 O O . LEU B 1 108 ? -68.652 -7.888 4.110 1.00 20.14 108 LEU B O 1
ATOM 3145 N N . ARG B 1 109 ? -68.855 -9.312 5.834 1.00 20.82 109 ARG B N 1
ATOM 3146 C CA . ARG B 1 109 ? -68.218 -10.391 5.088 1.00 24.16 109 ARG B CA 1
ATOM 3147 C C . ARG B 1 109 ? -69.070 -10.762 3.874 1.00 22.33 109 ARG B C 1
ATOM 3148 O O . ARG B 1 109 ? -68.553 -10.985 2.785 1.00 22.28 109 ARG B O 1
ATOM 3156 N N . LEU B 1 110 ? -70.383 -10.804 4.073 1.00 22.79 110 LEU B N 1
ATOM 3157 C CA . LEU B 1 110 ? -71.318 -11.173 3.005 1.00 21.39 110 LEU B CA 1
ATOM 3158 C C . LEU B 1 110 ? -71.298 -10.184 1.826 1.00 21.94 110 LEU B C 1
ATOM 3159 O O . LEU B 1 110 ? -71.331 -10.563 0.663 1.00 19.13 110 LEU B O 1
ATOM 3164 N N . VAL B 1 111 ? -71.261 -8.881 2.098 1.00 19.82 111 VAL B N 1
ATOM 3165 C CA . VAL B 1 111 ? -71.263 -7.920 1.001 1.00 18.34 111 VAL B CA 1
ATOM 3166 C C . VAL B 1 111 ? -69.909 -7.805 0.298 1.00 19.24 111 VAL B C 1
ATOM 3167 O O . VAL B 1 111 ? -69.850 -7.383 -0.852 1.00 19.56 111 VAL B O 1
ATOM 3171 N N . ARG B 1 112 ? -68.829 -8.203 0.971 1.00 20.73 112 ARG B N 1
ATOM 3172 C CA . ARG B 1 112 ? -67.521 -8.193 0.321 1.00 23.17 112 ARG B CA 1
ATOM 3173 C C . ARG B 1 112 ? -67.545 -9.313 -0.723 1.00 22.75 112 ARG B C 1
ATOM 3174 O O . ARG B 1 112 ? -67.071 -9.154 -1.849 1.00 22.14 112 ARG B O 1
ATOM 3182 N N . LEU B 1 113 ? -68.094 -10.455 -0.328 1.00 21.52 113 LEU B N 1
ATOM 3183 C CA . LEU B 1 113 ? -68.207 -11.591 -1.235 1.00 22.15 113 LEU B CA 1
ATOM 3184 C C . LEU B 1 113 ? -69.161 -11.192 -2.355 1.00 21.01 113 LEU B C 1
ATOM 3185 O O . LEU B 1 113 ? -68.888 -11.429 -3.528 1.00 20.38 113 LEU B O 1
ATOM 3190 N N . ARG B 1 114 ? -70.277 -10.574 -1.983 1.00 19.92 114 ARG B N 1
ATOM 3191 C CA . ARG B 1 114 ? -71.261 -10.132 -2.965 1.00 20.66 114 ARG B CA 1
ATOM 3192 C C . ARG B 1 114 ? -70.572 -9.262 -4.014 1.00 22.80 114 ARG B C 1
ATOM 3193 O O . ARG B 1 114 ? -70.796 -9.436 -5.219 1.00 24.02 114 ARG B O 1
ATOM 3201 N N . GLY B 1 115 ? -69.715 -8.345 -3.553 1.00 21.50 115 GLY B N 1
ATOM 3202 C CA . GLY B 1 115 ? -69.014 -7.457 -4.467 1.00 21.84 115 GLY B CA 1
ATOM 3203 C C . GLY B 1 115 ? -68.052 -8.188 -5.377 1.00 21.68 115 GLY B C 1
ATOM 3204 O O . GLY B 1 115 ? -68.018 -7.951 -6.585 1.00 21.51 115 GLY B O 1
ATOM 3205 N N . ARG B 1 116 ? -67.260 -9.075 -4.786 1.00 22.92 116 ARG B N 1
ATOM 3206 C CA . ARG B 1 116 ? -66.322 -9.904 -5.531 1.00 25.49 116 ARG B CA 1
ATOM 3207 C C . ARG B 1 116 ? -67.040 -10.805 -6.541 1.00 27.17 116 ARG B C 1
ATOM 3208 O O . ARG B 1 116 ? -66.632 -10.958 -7.687 1.00 28.26 116 ARG B O 1
ATOM 3216 N N . TYR B 1 117 ? -68.122 -11.447 -6.060 1.00 25.45 117 TYR B N 1
ATOM 3217 C CA . TYR B 1 117 ? -68.902 -12.314 -6.935 1.00 26.31 117 TYR B CA 1
ATOM 3218 C C . TYR B 1 117 ? -69.422 -11.559 -8.167 1.00 26.23 117 TYR B C 1
ATOM 3219 O O . TYR B 1 117 ? -69.374 -12.036 -9.295 1.00 26.11 117 TYR B O 1
ATOM 3228 N N . MET B 1 118 ? -69.982 -10.362 -7.907 1.00 26.81 118 MET B N 1
ATOM 3229 C CA . MET B 1 118 ? -70.490 -9.543 -9.009 1.00 28.16 118 MET B CA 1
ATOM 3230 C C . MET B 1 118 ? -69.378 -9.164 -9.986 1.00 30.94 118 MET B C 1
ATOM 3231 O O . MET B 1 118 ? -69.557 -9.134 -11.195 1.00 31.61 118 MET B O 1
ATOM 3236 N N . GLN B 1 119 ? -68.216 -8.882 -9.410 1.00 32.38 119 GLN B N 1
ATOM 3237 C CA . GLN B 1 119 ? -67.033 -8.489 -10.166 1.00 35.08 119 GLN B CA 1
ATOM 3238 C C . GLN B 1 119 ? -66.591 -9.560 -11.160 1.00 35.37 119 GLN B C 1
ATOM 3239 O O . GLN B 1 119 ? -66.165 -9.240 -12.267 1.00 34.39 119 GLN B O 1
ATOM 3245 N N . GLU B 1 120 ? -66.697 -10.827 -10.774 1.00 34.69 120 GLU B N 1
ATOM 3246 C CA . GLU B 1 120 ? -66.283 -11.899 -11.669 1.00 37.01 120 GLU B CA 1
ATOM 3247 C C . GLU B 1 120 ? -67.416 -12.626 -12.385 1.00 36.05 120 GLU B C 1
ATOM 3248 O O . GLU B 1 120 ? -67.183 -13.609 -13.090 1.00 37.24 120 GLU B O 1
ATOM 3254 N N . ALA B 1 121 ? -68.635 -12.121 -12.223 1.00 35.95 121 ALA B N 1
ATOM 3255 C CA . ALA B 1 121 ? -69.804 -12.716 -12.855 1.00 35.86 121 ALA B CA 1
ATOM 3256 C C . ALA B 1 121 ? -69.614 -12.854 -14.360 1.00 37.54 121 ALA B C 1
ATOM 3257 O O . ALA B 1 121 ? -69.607 -13.961 -14.897 1.00 38.35 121 ALA B O 1
ATOM 3259 N N . VAL B 1 122 ? -69.475 -11.712 -15.022 1.00 38.39 122 VAL B N 1
ATOM 3260 C CA . VAL B 1 122 ? -69.298 -11.631 -16.468 1.00 39.78 122 VAL B CA 1
ATOM 3261 C C . VAL B 1 122 ? -67.862 -11.240 -16.796 1.00 41.22 122 VAL B C 1
ATOM 3262 O O . VAL B 1 122 ? -67.258 -10.426 -16.097 1.00 40.81 122 VAL B O 1
ATOM 3266 N N . PRO B 1 123 ? -67.291 -11.820 -17.864 1.00 41.66 123 PRO B N 1
ATOM 3267 C CA . PRO B 1 123 ? -65.914 -11.484 -18.233 1.00 41.27 123 PRO B CA 1
ATOM 3268 C C . PRO B 1 123 ? -65.739 -9.984 -18.483 1.00 40.93 123 PRO B C 1
ATOM 3269 O O . PRO B 1 123 ? -66.589 -9.339 -19.104 1.00 38.19 123 PRO B O 1
ATOM 3273 N N . VAL B 1 124 ? -64.634 -9.439 -17.986 1.00 42.39 124 VAL B N 1
ATOM 3274 C CA . VAL B 1 124 ? -64.336 -8.021 -18.147 1.00 43.75 124 VAL B CA 1
ATOM 3275 C C . VAL B 1 124 ? -64.382 -7.613 -19.611 1.00 44.49 124 VAL B C 1
ATOM 3276 O O . VAL B 1 124 ? -63.522 -8.016 -20.397 1.00 46.41 124 VAL B O 1
ATOM 3280 N N . GLY B 1 125 ? -65.385 -6.819 -19.975 1.00 43.74 125 GLY B N 1
ATOM 3281 C CA . GLY B 1 125 ? -65.502 -6.367 -21.349 1.00 43.53 125 GLY B CA 1
ATOM 3282 C C . GLY B 1 125 ? -66.753 -6.822 -22.075 1.00 43.64 125 GLY B C 1
ATOM 3283 O O . GLY B 1 125 ? -67.110 -6.257 -23.108 1.00 43.24 125 GLY B O 1
ATOM 3284 N N . GLU B 1 126 ? -67.426 -7.837 -21.544 1.00 43.42 126 GLU B N 1
ATOM 3285 C CA . GLU B 1 126 ? -68.637 -8.346 -22.180 1.00 43.50 126 GLU B CA 1
ATOM 3286 C C . GLU B 1 126 ? -69.885 -7.705 -21.600 1.00 41.73 126 GLU B C 1
ATOM 3287 O O . GLU B 1 126 ? -70.998 -7.933 -22.077 1.00 42.21 126 GLU B O 1
ATOM 3293 N N . GLY B 1 127 ? -69.692 -6.897 -20.565 1.00 40.12 127 GLY B N 1
ATOM 3294 C CA . GLY B 1 127 ? -70.809 -6.223 -19.938 1.00 37.21 127 GLY B CA 1
ATOM 3295 C C . GLY B 1 127 ? -70.619 -4.720 -19.909 1.00 35.94 127 GLY B C 1
ATOM 3296 O O . GLY B 1 127 ? -69.493 -4.220 -19.870 1.00 35.98 127 GLY B O 1
ATOM 3297 N N . ALA B 1 128 ? -71.728 -3.996 -19.934 1.00 34.28 128 ALA B N 1
ATOM 3298 C CA . ALA B 1 128 ? -71.689 -2.548 -19.893 1.00 34.27 128 ALA B CA 1
ATOM 3299 C C . ALA B 1 128 ? -72.906 -2.069 -19.128 1.00 33.95 128 ALA B C 1
ATOM 3300 O O . ALA B 1 128 ? -73.852 -2.825 -18.909 1.00 31.94 128 ALA B O 1
ATOM 3302 N N . MET B 1 129 ? -72.870 -0.809 -18.717 1.00 33.64 129 MET B N 1
ATOM 3303 C CA . MET B 1 129 ? -73.960 -0.208 -17.967 1.00 33.89 129 MET B CA 1
ATOM 3304 C C . MET B 1 129 ? -74.083 1.257 -18.353 1.00 33.69 129 MET B C 1
ATOM 3305 O O . MET B 1 129 ? -73.091 1.901 -18.694 1.00 34.73 129 MET B O 1
ATOM 3310 N N . ALA B 1 130 ? -75.300 1.781 -18.301 1.00 32.64 130 ALA B N 1
ATOM 3311 C CA . ALA B 1 130 ? -75.524 3.172 -18.643 1.00 32.53 130 ALA B CA 1
ATOM 3312 C C . ALA B 1 130 ? -76.705 3.765 -17.889 1.00 32.59 130 ALA B C 1
ATOM 3313 O O . ALA B 1 130 ? -77.743 3.122 -17.719 1.00 31.91 130 ALA B O 1
ATOM 3315 N N . ALA B 1 131 ? -76.523 4.991 -17.415 1.00 33.25 131 ALA B N 1
ATOM 3316 C CA . ALA B 1 131 ? -77.588 5.744 -16.789 1.00 33.76 131 ALA B CA 1
ATOM 3317 C C . ALA B 1 131 ? -78.247 6.685 -17.796 1.00 34.45 131 ALA B C 1
ATOM 3318 O O . ALA B 1 131 ? -77.603 7.329 -18.616 1.00 35.35 131 ALA B O 1
ATOM 3320 N N . VAL B 1 132 ? -79.586 6.709 -17.756 1.00 35.30 132 VAL B N 1
ATOM 3321 C CA . VAL B 1 132 ? -80.347 7.456 -18.749 1.00 37.36 132 VAL B CA 1
ATOM 3322 C C . VAL B 1 132 ? -81.265 8.484 -18.085 1.00 37.56 132 VAL B C 1
ATOM 3323 O O . VAL B 1 132 ? -82.126 8.159 -17.280 1.00 38.92 132 VAL B O 1
ATOM 3327 N N . LEU B 1 133 ? -81.032 9.769 -18.420 1.00 37.48 133 LEU B N 1
ATOM 3328 C CA . LEU B 1 133 ? -81.886 10.812 -17.864 1.00 40.05 133 LEU B CA 1
ATOM 3329 C C . LEU B 1 133 ? -82.635 11.585 -18.961 1.00 40.66 133 LEU B C 1
ATOM 3330 O O . LEU B 1 133 ? -82.425 11.400 -20.154 1.00 37.35 133 LEU B O 1
ATOM 3335 N N . LYS B 1 134 ? -83.578 12.437 -18.501 1.00 42.54 134 LYS B N 1
ATOM 3336 C CA . LYS B 1 134 ? -84.342 13.289 -19.415 1.00 46.64 134 LYS B CA 1
ATOM 3337 C C . LYS B 1 134 ? -85.469 12.561 -20.172 1.00 48.10 134 LYS B C 1
ATOM 3338 O O . LYS B 1 134 ? -86.162 13.118 -21.015 1.00 48.90 134 LYS B O 1
ATOM 3344 N N . LEU B 1 135 ? -85.696 11.276 -19.900 1.00 48.40 135 LEU B N 1
ATOM 3345 C CA . LEU B 1 135 ? -86.751 10.525 -20.582 1.00 48.73 135 LEU B CA 1
ATOM 3346 C C . LEU B 1 135 ? -87.608 9.668 -19.657 1.00 49.44 135 LEU B C 1
ATOM 3347 O O . LEU B 1 135 ? -87.107 9.065 -18.705 1.00 49.73 135 LEU B O 1
ATOM 3352 N N . PRO B 1 136 ? -88.920 9.603 -19.929 1.00 50.06 136 PRO B N 1
ATOM 3353 C CA . PRO B 1 136 ? -89.837 8.801 -19.114 1.00 50.03 136 PRO B CA 1
ATOM 3354 C C . PRO B 1 136 ? -89.588 7.319 -19.407 1.00 49.54 136 PRO B C 1
ATOM 3355 O O . PRO B 1 136 ? -89.126 6.967 -20.494 1.00 48.57 136 PRO B O 1
ATOM 3359 N N . LEU B 1 137 ? -89.891 6.460 -18.440 1.00 49.34 137 LEU B N 1
ATOM 3360 C CA . LEU B 1 137 ? -89.674 5.025 -18.597 1.00 49.84 137 LEU B CA 1
ATOM 3361 C C . LEU B 1 137 ? -90.261 4.450 -19.884 1.00 50.65 137 LEU B C 1
ATOM 3362 O O . LEU B 1 137 ? -89.604 3.677 -20.587 1.00 49.84 137 LEU B O 1
ATOM 3367 N N . GLU B 1 138 ? -91.501 4.824 -20.178 1.00 52.24 138 GLU B N 1
ATOM 3368 C CA . GLU B 1 138 ? -92.194 4.356 -21.374 1.00 54.61 138 GLU B CA 1
ATOM 3369 C C . GLU B 1 138 ? -91.323 4.447 -22.626 1.00 54.91 138 GLU B C 1
ATOM 3370 O O . GLU B 1 138 ? -91.156 3.462 -23.347 1.00 55.02 138 GLU B O 1
ATOM 3376 N N . GLU B 1 139 ? -90.765 5.627 -22.877 1.00 55.21 139 GLU B N 1
ATOM 3377 C CA . GLU B 1 139 ? -89.892 5.859 -24.024 1.00 56.20 139 GLU B CA 1
ATOM 3378 C C . GLU B 1 139 ? -88.629 4.982 -24.019 1.00 55.41 139 GLU B C 1
ATOM 3379 O O . GLU B 1 139 ? -88.154 4.533 -25.050 1.00 55.41 139 GLU B O 1
ATOM 3385 N N . ILE B 1 140 ? -88.051 4.771 -22.821 1.00 54.73 140 ILE B N 1
ATOM 3386 C CA . ILE B 1 140 ? -86.865 3.914 -22.771 1.00 53.48 140 ILE B CA 1
ATOM 3387 C C . ILE B 1 140 ? -87.194 2.469 -23.141 1.00 53.28 140 ILE B C 1
ATOM 3388 O O . ILE B 1 140 ? -86.474 1.800 -23.868 1.00 51.97 140 ILE B O 1
ATOM 3393 N N . GLN B 1 141 ? -88.306 1.972 -22.571 1.00 54.18 141 GLN B N 1
ATOM 3394 C CA . GLN B 1 141 ? -88.725 0.617 -22.898 1.00 55.80 141 GLN B CA 1
ATOM 3395 C C . GLN B 1 141 ? -88.929 0.451 -24.407 1.00 56.75 141 GLN B C 1
ATOM 3396 O O . GLN B 1 141 ? -88.442 -0.482 -25.030 1.00 56.70 141 GLN B O 1
ATOM 3402 N N . LYS B 1 142 ? -89.654 1.393 -25.000 1.00 58.19 142 LYS B N 1
ATOM 3403 C CA . LYS B 1 142 ? -89.911 1.368 -26.434 1.00 59.72 142 LYS B CA 1
ATOM 3404 C C . LYS B 1 142 ? -88.595 1.291 -27.195 1.00 60.01 142 LYS B C 1
ATOM 3405 O O . LYS B 1 142 ? -88.360 0.356 -27.959 1.00 60.29 142 LYS B O 1
ATOM 3411 N N . ALA B 1 143 ? -87.733 2.276 -26.969 1.00 60.64 143 ALA B N 1
ATOM 3412 C CA . ALA B 1 143 ? -86.436 2.328 -27.630 1.00 60.64 143 ALA B CA 1
ATOM 3413 C C . ALA B 1 143 ? -85.647 1.041 -27.412 1.00 60.82 143 ALA B C 1
ATOM 3414 O O . ALA B 1 143 ? -84.778 0.696 -28.211 1.00 61.25 143 ALA B O 1
ATOM 3416 N N . LEU B 1 144 ? -85.955 0.334 -26.329 1.00 60.74 144 LEU B N 1
ATOM 3417 C CA . LEU B 1 144 ? -85.205 -0.875 -25.994 1.00 60.54 144 LEU B CA 1
ATOM 3418 C C . LEU B 1 144 ? -85.712 -2.113 -26.748 1.00 60.88 144 LEU B C 1
ATOM 3419 O O . LEU B 1 144 ? -85.050 -3.138 -26.832 1.00 59.80 144 LEU B O 1
ATOM 3424 N N . GLU B 1 145 ? -86.947 -2.007 -27.272 1.00 61.59 145 GLU B N 1
ATOM 3425 C CA . GLU B 1 145 ? -87.565 -3.173 -27.901 1.00 62.85 145 GLU B CA 1
ATOM 3426 C C . GLU B 1 145 ? -86.713 -3.755 -29.033 1.00 62.65 145 GLU B C 1
ATOM 3427 O O . GLU B 1 145 ? -86.156 -3.051 -29.865 1.00 61.89 145 GLU B O 1
ATOM 3433 N N . GLY B 1 146 ? -86.595 -5.098 -29.021 1.00 63.38 146 GLY B N 1
ATOM 3434 C CA . GLY B 1 146 ? -85.880 -5.752 -30.108 1.00 64.44 146 GLY B CA 1
ATOM 3435 C C . GLY B 1 146 ? -84.389 -5.895 -29.802 1.00 65.05 146 GLY B C 1
ATOM 3436 O O . GLY B 1 146 ? -83.628 -6.536 -30.520 1.00 65.30 146 GLY B O 1
ATOM 3437 N N . LEU B 1 147 ? -83.956 -5.237 -28.711 1.00 65.34 147 LEU B N 1
ATOM 3438 C CA . LEU B 1 147 ? -82.544 -5.312 -28.348 1.00 65.61 147 LEU B CA 1
ATOM 3439 C C . LEU B 1 147 ? -82.261 -6.506 -27.429 1.00 65.72 147 LEU B C 1
ATOM 3440 O O . LEU B 1 147 ? -83.006 -6.825 -26.510 1.00 66.35 147 LEU B O 1
ATOM 3445 N N . GLU B 1 148 ? -81.146 -7.196 -27.728 1.00 65.40 148 GLU B N 1
ATOM 3446 C CA . GLU B 1 148 ? -80.916 -8.512 -27.150 1.00 64.59 148 GLU B CA 1
ATOM 3447 C C . GLU B 1 148 ? -80.602 -8.487 -25.648 1.00 62.57 148 GLU B C 1
ATOM 3448 O O . GLU B 1 148 ? -81.472 -8.607 -24.793 1.00 62.95 148 GLU B O 1
ATOM 3454 N N . GLY B 1 149 ? -79.295 -8.376 -25.332 1.00 59.76 149 GLY B N 1
ATOM 3455 C CA . GLY B 1 149 ? -78.880 -8.577 -23.950 1.00 56.13 149 GLY B CA 1
ATOM 3456 C C . GLY B 1 149 ? -78.834 -7.272 -23.155 1.00 52.99 149 GLY B C 1
ATOM 3457 O O . GLY B 1 149 ? -77.880 -6.972 -22.445 1.00 52.82 149 GLY B O 1
ATOM 3458 N N . VAL B 1 150 ? -79.897 -6.466 -23.320 1.00 50.50 150 VAL B N 1
ATOM 3459 C CA . VAL B 1 150 ? -79.972 -5.218 -22.569 1.00 48.76 150 VAL B CA 1
ATOM 3460 C C . VAL B 1 150 ? -81.212 -5.176 -21.673 1.00 47.23 150 VAL B C 1
ATOM 3461 O O . VAL B 1 150 ? -82.319 -5.491 -22.089 1.00 46.89 150 VAL B O 1
ATOM 3465 N N . GLU B 1 151 ? -81.080 -4.789 -20.407 1.00 44.84 151 GLU B N 1
ATOM 3466 C CA . GLU B 1 151 ? -82.224 -4.765 -19.498 1.00 41.57 151 GLU B CA 1
ATOM 3467 C C . GLU B 1 151 ? -82.307 -3.525 -18.619 1.00 39.79 151 GLU B C 1
ATOM 3468 O O . GLU B 1 151 ? -81.329 -2.794 -18.453 1.00 39.04 151 GLU B O 1
ATOM 3474 N N . ILE B 1 152 ? -83.492 -3.306 -18.057 1.00 37.76 152 ILE B N 1
ATOM 3475 C CA . ILE B 1 152 ? -83.734 -2.195 -17.146 1.00 37.56 152 ILE B CA 1
ATOM 3476 C C . ILE B 1 152 ? -83.175 -2.663 -15.800 1.00 35.86 152 ILE B C 1
ATOM 3477 O O . ILE B 1 152 ? -83.689 -3.618 -15.219 1.00 35.62 152 ILE B O 1
ATOM 3482 N N . ALA B 1 153 ? -82.124 -2.001 -15.316 1.00 33.65 153 ALA B N 1
ATOM 3483 C CA . ALA B 1 153 ? -81.496 -2.370 -14.046 1.00 31.35 153 ALA B CA 1
ATOM 3484 C C . ALA B 1 153 ? -81.990 -1.568 -12.841 1.00 31.96 153 ALA B C 1
ATOM 3485 O O . ALA B 1 153 ? -82.130 -2.119 -11.746 1.00 30.88 153 ALA B O 1
ATOM 3487 N N . ASN B 1 154 ? -82.237 -0.272 -13.028 1.00 31.03 154 ASN B N 1
ATOM 3488 C CA . ASN B 1 154 ? -82.732 0.565 -11.936 1.00 30.93 154 ASN B CA 1
ATOM 3489 C C . ASN B 1 154 ? -83.865 1.495 -12.357 1.00 30.36 154 ASN B C 1
ATOM 3490 O O . ASN B 1 154 ? -83.877 2.009 -13.475 1.00 29.97 154 ASN B O 1
ATOM 3495 N N . LEU B 1 155 ? -84.809 1.701 -11.445 1.00 29.98 155 LEU B N 1
ATOM 3496 C CA . LEU B 1 155 ? -85.906 2.644 -11.631 1.00 31.26 155 LEU B CA 1
ATOM 3497 C C . LEU B 1 155 ? -85.645 3.591 -10.456 1.00 30.91 155 LEU B C 1
ATOM 3498 O O . LEU B 1 155 ? -86.235 3.453 -9.385 1.00 32.13 155 LEU B O 1
ATOM 3503 N N . ASN B 1 156 ? -84.736 4.539 -10.661 1.00 31.01 156 ASN B N 1
ATOM 3504 C CA . ASN B 1 156 ? -84.348 5.475 -9.605 1.00 30.45 156 ASN B CA 1
ATOM 3505 C C . ASN B 1 156 ? -85.229 6.706 -9.463 1.00 31.15 156 ASN B C 1
ATOM 3506 O O . ASN B 1 156 ? -85.580 7.096 -8.350 1.00 31.36 156 ASN B O 1
ATOM 3511 N N . ALA B 1 157 ? -85.577 7.321 -10.586 1.00 32.46 157 ALA B N 1
ATOM 3512 C CA . ALA B 1 157 ? -86.430 8.502 -10.571 1.00 33.71 157 ALA B CA 1
ATOM 3513 C C . ALA B 1 157 ? -87.309 8.456 -11.817 1.00 33.33 157 ALA B C 1
ATOM 3514 O O . ALA B 1 157 ? -87.036 7.695 -12.742 1.00 33.78 157 ALA B O 1
ATOM 3516 N N . PRO B 1 158 ? -88.372 9.272 -11.858 1.00 34.81 158 PRO B N 1
ATOM 3517 C CA . PRO B 1 158 ? -89.256 9.272 -13.029 1.00 36.67 158 PRO B CA 1
ATOM 3518 C C . PRO B 1 158 ? -88.444 9.352 -14.319 1.00 38.19 158 PRO B C 1
ATOM 3519 O O . PRO B 1 158 ? -88.699 8.605 -15.264 1.00 40.79 158 PRO B O 1
ATOM 3523 N N . GLU B 1 159 ? -87.452 10.235 -14.359 1.00 38.33 159 GLU B N 1
ATOM 3524 C CA . GLU B 1 159 ? -86.631 10.341 -15.556 1.00 39.88 159 GLU B CA 1
ATOM 3525 C C . GLU B 1 159 ? -85.176 9.956 -15.326 1.00 39.16 159 GLU B C 1
ATOM 3526 O O . GLU B 1 159 ? -84.258 10.507 -15.940 1.00 39.70 159 GLU B O 1
ATOM 3532 N N . GLN B 1 160 ? -84.974 8.998 -14.430 1.00 37.11 160 GLN B N 1
ATOM 3533 C CA . GLN B 1 160 ? -83.644 8.494 -14.139 1.00 35.86 160 GLN B CA 1
ATOM 3534 C C . GLN B 1 160 ? -83.747 6.981 -14.094 1.00 34.54 160 GLN B C 1
ATOM 3535 O O . GLN B 1 160 ? -84.264 6.403 -13.135 1.00 33.83 160 GLN B O 1
ATOM 3541 N N . THR B 1 161 ? -83.255 6.344 -15.146 1.00 31.92 161 THR B N 1
ATOM 3542 C CA . THR B 1 161 ? -83.307 4.897 -15.249 1.00 29.88 161 THR B CA 1
ATOM 3543 C C . THR B 1 161 ? -81.951 4.353 -15.647 1.00 29.59 161 THR B C 1
ATOM 3544 O O . THR B 1 161 ? -81.216 4.986 -16.412 1.00 30.62 161 THR B O 1
ATOM 3548 N N . VAL B 1 162 ? -81.615 3.184 -15.116 1.00 26.72 162 VAL B N 1
ATOM 3549 C CA . VAL B 1 162 ? -80.355 2.553 -15.434 1.00 26.49 162 VAL B CA 1
ATOM 3550 C C . VAL B 1 162 ? -80.594 1.270 -16.212 1.00 28.19 162 VAL B C 1
ATOM 3551 O O . VAL B 1 162 ? -81.442 0.454 -15.847 1.00 27.34 162 VAL B O 1
ATOM 3555 N N . ILE B 1 163 ? -79.846 1.107 -17.296 1.00 28.92 163 ILE B N 1
ATOM 3556 C CA . ILE B 1 163 ? -79.954 -0.082 -18.121 1.00 30.37 163 ILE B CA 1
ATOM 3557 C C . ILE B 1 163 ? -78.606 -0.774 -18.075 1.00 30.29 163 ILE B C 1
ATOM 3558 O O . ILE B 1 163 ? -77.585 -0.134 -17.810 1.00 29.57 163 ILE B O 1
ATOM 3563 N N . SER B 1 164 ? -78.602 -2.078 -18.316 1.00 29.19 164 SER B N 1
ATOM 3564 C CA . SER B 1 164 ? -77.363 -2.846 -18.288 1.00 30.28 164 SER B CA 1
ATOM 3565 C C . SER B 1 164 ? -77.517 -4.147 -19.065 1.00 30.14 164 SER B C 1
ATOM 3566 O O . SER B 1 164 ? -78.629 -4.549 -19.389 1.00 30.08 164 SER B O 1
ATOM 3569 N N . GLY B 1 165 ? -76.399 -4.801 -19.357 1.00 30.52 165 GLY B N 1
ATOM 3570 C CA . GLY B 1 165 ? -76.449 -6.054 -20.087 1.00 33.43 165 GLY B CA 1
ATOM 3571 C C . GLY B 1 165 ? -75.210 -6.286 -20.925 1.00 34.90 165 GLY B C 1
ATOM 3572 O O . GLY B 1 165 ? -74.112 -5.873 -20.544 1.00 35.33 165 GLY B O 1
ATOM 3573 N N . ARG B 1 166 ? -75.380 -6.961 -22.060 1.00 36.53 166 ARG B N 1
ATOM 3574 C CA . ARG B 1 166 ? -74.266 -7.234 -22.964 1.00 38.56 166 ARG B CA 1
ATOM 3575 C C . ARG B 1 166 ? -73.716 -5.894 -23.440 1.00 37.12 166 ARG B C 1
ATOM 3576 O O . ARG B 1 166 ? -74.485 -4.980 -23.734 1.00 34.92 166 ARG B O 1
ATOM 3584 N N . ARG B 1 167 ? -72.393 -5.777 -23.516 1.00 37.53 167 ARG B N 1
ATOM 3585 C CA . ARG B 1 167 ? -71.762 -4.522 -23.938 1.00 38.74 167 ARG B CA 1
ATOM 3586 C C . ARG B 1 167 ? -72.296 -3.967 -25.258 1.00 39.50 167 ARG B C 1
ATOM 3587 O O . ARG B 1 167 ? -72.747 -2.821 -25.326 1.00 38.68 167 ARG B O 1
ATOM 3595 N N . GLN B 1 168 ? -72.244 -4.783 -26.306 1.00 40.48 168 GLN B N 1
ATOM 3596 C CA . GLN B 1 168 ? -72.709 -4.364 -27.623 1.00 41.76 168 GLN B CA 1
ATOM 3597 C C . GLN B 1 168 ? -74.172 -3.944 -27.590 1.00 41.09 168 GLN B C 1
ATOM 3598 O O . GLN B 1 168 ? -74.565 -2.977 -28.243 1.00 41.40 168 GLN B O 1
ATOM 3604 N N . ALA B 1 169 ? -74.976 -4.664 -26.816 1.00 40.82 169 ALA B N 1
ATOM 3605 C CA . ALA B 1 169 ? -76.398 -4.356 -26.714 1.00 39.51 169 ALA B CA 1
ATOM 3606 C C . ALA B 1 169 ? -76.628 -3.020 -26.017 1.00 39.27 169 ALA B C 1
ATOM 3607 O O . ALA B 1 169 ? -77.388 -2.185 -26.498 1.00 39.21 169 ALA B O 1
ATOM 3609 N N . VAL B 1 170 ? -75.969 -2.823 -24.880 1.00 40.33 170 VAL B N 1
ATOM 3610 C CA . VAL B 1 170 ? -76.109 -1.579 -24.124 1.00 40.57 170 VAL B CA 1
ATOM 3611 C C . VAL B 1 170 ? -75.762 -0.365 -24.994 1.00 41.48 170 VAL B C 1
ATOM 3612 O O . VAL B 1 170 ? -76.453 0.657 -24.957 1.00 39.55 170 VAL B O 1
ATOM 3616 N N . GLU B 1 171 ? -74.689 -0.488 -25.771 1.00 43.43 171 GLU B N 1
ATOM 3617 C CA . GLU B 1 171 ? -74.245 0.589 -26.656 1.00 46.52 171 GLU B CA 1
ATOM 3618 C C . GLU B 1 171 ? -75.329 1.015 -27.640 1.00 47.19 171 GLU B C 1
ATOM 3619 O O . GLU B 1 171 ? -75.658 2.198 -27.744 1.00 47.76 171 GLU B O 1
ATOM 3625 N N . GLU B 1 172 ? -75.874 0.044 -28.368 1.00 48.28 172 GLU B N 1
ATOM 3626 C CA . GLU B 1 172 ? -76.909 0.325 -29.357 1.00 49.11 172 GLU B CA 1
ATOM 3627 C C . GLU B 1 172 ? -78.068 1.080 -28.723 1.00 48.19 172 GLU B C 1
ATOM 3628 O O . GLU B 1 172 ? -78.597 2.030 -29.303 1.00 47.99 172 GLU B O 1
ATOM 3634 N N . ALA B 1 173 ? -78.455 0.655 -27.525 1.00 47.72 173 ALA B N 1
ATOM 3635 C CA . ALA B 1 173 ? -79.548 1.295 -26.810 1.00 46.50 173 ALA B CA 1
ATOM 3636 C C . ALA B 1 173 ? -79.158 2.728 -26.471 1.00 45.67 173 ALA B C 1
ATOM 3637 O O . ALA B 1 173 ? -79.976 3.646 -26.565 1.00 44.66 173 ALA B O 1
ATOM 3639 N N . ALA B 1 174 ? -77.900 2.914 -26.080 1.00 45.25 174 ALA B N 1
ATOM 3640 C CA . ALA B 1 174 ? -77.406 4.239 -25.730 1.00 46.55 174 ALA B CA 1
ATOM 3641 C C . ALA B 1 174 ? -77.555 5.167 -26.932 1.00 47.27 174 ALA B C 1
ATOM 3642 O O . ALA B 1 174 ? -78.130 6.251 -26.829 1.00 46.99 174 ALA B O 1
ATOM 3644 N N . GLU B 1 175 ? -77.040 4.725 -28.073 1.00 48.84 175 GLU B N 1
ATOM 3645 C CA . GLU B 1 175 ? -77.111 5.505 -29.303 1.00 50.72 175 GLU B CA 1
ATOM 3646 C C . GLU B 1 175 ? -78.561 5.855 -29.632 1.00 50.27 175 GLU B C 1
ATOM 3647 O O . GLU B 1 175 ? -78.853 6.974 -30.055 1.00 50.25 175 GLU B O 1
ATOM 3653 N N . ARG B 1 176 ? -79.465 4.901 -29.425 1.00 49.92 176 ARG B N 1
ATOM 3654 C CA . ARG B 1 176 ? -80.884 5.119 -29.700 1.00 49.47 176 ARG B CA 1
ATOM 3655 C C . ARG B 1 176 ? -81.492 6.123 -28.738 1.00 49.43 176 ARG B C 1
ATOM 3656 O O . ARG B 1 176 ? -82.340 6.926 -29.120 1.00 48.93 176 ARG B O 1
ATOM 3664 N N . LEU B 1 177 ? -81.073 6.049 -27.479 1.00 48.76 177 LEU B N 1
ATOM 3665 C CA . LEU B 1 177 ? -81.582 6.943 -26.452 1.00 48.01 177 LEU B CA 1
ATOM 3666 C C . LEU B 1 177 ? -81.094 8.366 -26.683 1.00 48.21 177 LEU B C 1
ATOM 3667 O O . LEU B 1 177 ? -81.863 9.317 -26.573 1.00 46.38 177 LEU B O 1
ATOM 3672 N N . LYS B 1 178 ? -79.811 8.511 -26.998 1.00 50.47 178 LYS B N 1
ATOM 3673 C CA . LYS B 1 178 ? -79.252 9.833 -27.255 1.00 53.54 178 LYS B CA 1
ATOM 3674 C C . LYS B 1 178 ? -80.072 10.439 -28.390 1.00 55.35 178 LYS B C 1
ATOM 3675 O O . LYS B 1 178 ? -80.531 11.580 -28.303 1.00 55.77 178 LYS B O 1
ATOM 3681 N N . GLU B 1 179 ? -80.268 9.649 -29.441 1.00 56.97 179 GLU B N 1
ATOM 3682 C CA . GLU B 1 179 ? -81.047 10.078 -30.593 1.00 58.98 179 GLU B CA 1
ATOM 3683 C C . GLU B 1 179 ? -82.419 10.527 -30.119 1.00 58.99 179 GLU B C 1
ATOM 3684 O O . GLU B 1 179 ? -82.989 11.481 -30.647 1.00 58.86 179 GLU B O 1
ATOM 3690 N N . ARG B 1 180 ? -82.944 9.838 -29.113 1.00 59.28 180 ARG B N 1
ATOM 3691 C CA . ARG B 1 180 ? -84.250 10.179 -28.577 1.00 60.06 180 ARG B CA 1
ATOM 3692 C C . ARG B 1 180 ? -84.156 11.293 -27.544 1.00 59.87 180 ARG B C 1
ATOM 3693 O O . ARG B 1 180 ? -84.887 11.293 -26.556 1.00 60.66 180 ARG B O 1
ATOM 3701 N N . ARG B 1 181 ? -83.242 12.230 -27.785 1.00 59.73 181 ARG B N 1
ATOM 3702 C CA . ARG B 1 181 ? -83.020 13.393 -26.925 1.00 60.04 181 ARG B CA 1
ATOM 3703 C C . ARG B 1 181 ? -82.709 13.084 -25.462 1.00 58.64 181 ARG B C 1
ATOM 3704 O O . ARG B 1 181 ? -82.968 13.907 -24.584 1.00 58.36 181 ARG B O 1
ATOM 3712 N N . ALA B 1 182 ? -82.146 11.913 -25.194 1.00 56.57 182 ALA B N 1
ATOM 3713 C CA . ALA B 1 182 ? -81.827 11.547 -23.818 1.00 55.65 182 ALA B CA 1
ATOM 3714 C C . ALA B 1 182 ? -80.364 11.781 -23.469 1.00 54.28 182 ALA B C 1
ATOM 3715 O O . ALA B 1 182 ? -79.487 11.735 -24.331 1.00 54.37 182 ALA B O 1
ATOM 3717 N N . ARG B 1 183 ? -80.119 12.032 -22.188 1.00 52.73 183 ARG B N 1
ATOM 3718 C CA . ARG B 1 183 ? -78.776 12.266 -21.674 1.00 50.67 183 ARG B CA 1
ATOM 3719 C C . ARG B 1 183 ? -78.292 10.938 -21.088 1.00 49.08 183 ARG B C 1
ATOM 3720 O O . ARG B 1 183 ? -79.070 10.222 -20.461 1.00 47.59 183 ARG B O 1
ATOM 3728 N N . VAL B 1 184 ? -77.018 10.604 -21.275 1.00 47.65 184 VAL B N 1
ATOM 3729 C CA . VAL B 1 184 ? -76.522 9.332 -20.757 1.00 46.47 184 VAL B CA 1
ATOM 3730 C C . VAL B 1 184 ? -75.111 9.295 -20.170 1.00 45.49 184 VAL B C 1
ATOM 3731 O O . VAL B 1 184 ? -74.163 9.813 -20.762 1.00 44.33 184 VAL B O 1
ATOM 3735 N N . VAL B 1 185 ? -74.991 8.670 -18.999 1.00 43.03 185 VAL B N 1
ATOM 3736 C CA . VAL B 1 185 ? -73.702 8.483 -18.339 1.00 41.28 185 VAL B CA 1
ATOM 3737 C C . VAL B 1 185 ? -73.403 7.017 -18.642 1.00 39.84 185 VAL B C 1
ATOM 3738 O O . VAL B 1 185 ? -73.929 6.110 -17.999 1.00 39.65 185 VAL B O 1
ATOM 3742 N N . PHE B 1 186 ? -72.560 6.797 -19.638 1.00 39.25 186 PHE B N 1
ATOM 3743 C CA . PHE B 1 186 ? -72.230 5.454 -20.096 1.00 37.73 186 PHE B CA 1
ATOM 3744 C C . PHE B 1 186 ? -70.919 4.886 -19.558 1.00 37.27 186 PHE B C 1
ATOM 3745 O O . PHE B 1 186 ? -69.874 5.535 -19.617 1.00 37.00 186 PHE B O 1
ATOM 3753 N N . LEU B 1 187 ? -70.985 3.671 -19.019 1.00 36.06 187 LEU B N 1
ATOM 3754 C CA . LEU B 1 187 ? -69.795 3.000 -18.509 1.00 35.46 187 LEU B CA 1
ATOM 3755 C C . LEU B 1 187 ? -69.509 1.906 -19.532 1.00 36.76 187 LEU B C 1
ATOM 3756 O O . LEU B 1 187 ? -70.183 0.872 -19.555 1.00 37.41 187 LEU B O 1
ATOM 3761 N N . PRO B 1 188 ? -68.503 2.120 -20.395 1.00 36.94 188 PRO B N 1
ATOM 3762 C CA . PRO B 1 188 ? -68.136 1.153 -21.435 1.00 36.51 188 PRO B CA 1
ATOM 3763 C C . PRO B 1 188 ? -67.699 -0.229 -20.958 1.00 37.26 188 PRO B C 1
ATOM 3764 O O . PRO B 1 188 ? -67.914 -1.224 -21.654 1.00 37.87 188 PRO B O 1
ATOM 3768 N N . VAL B 1 189 ? -67.080 -0.289 -19.783 1.00 34.95 189 VAL B N 1
ATOM 3769 C CA . VAL B 1 189 ? -66.628 -1.554 -19.231 1.00 33.95 189 VAL B CA 1
ATOM 3770 C C . VAL B 1 189 ? -67.095 -1.676 -17.787 1.00 34.78 189 VAL B C 1
ATOM 3771 O O . VAL B 1 189 ? -66.514 -1.073 -16.882 1.00 32.27 189 VAL B O 1
ATOM 3775 N N . SER B 1 190 ? -68.143 -2.466 -17.575 1.00 34.06 190 SER B N 1
ATOM 3776 C CA . SER B 1 190 ? -68.683 -2.648 -16.239 1.00 34.10 190 SER B CA 1
ATOM 3777 C C . SER B 1 190 ? -69.521 -3.903 -16.093 1.00 33.25 190 SER B C 1
ATOM 3778 O O . SER B 1 190 ? -70.169 -4.346 -17.039 1.00 31.93 190 SER B O 1
ATOM 3781 N N . ALA B 1 191 ? -69.501 -4.474 -14.895 1.00 32.08 191 ALA B N 1
ATOM 3782 C CA . ALA B 1 191 ? -70.307 -5.642 -14.625 1.00 30.60 191 ALA B CA 1
ATOM 3783 C C . ALA B 1 191 ? -71.722 -5.153 -14.905 1.00 29.54 191 ALA B C 1
ATOM 3784 O O . ALA B 1 191 ? -72.071 -4.022 -14.561 1.00 28.52 191 ALA B O 1
ATOM 3786 N N . PRO B 1 192 ? -72.545 -5.977 -15.568 1.00 29.07 192 PRO B N 1
ATOM 3787 C CA . PRO B 1 192 ? -73.926 -5.603 -15.886 1.00 28.30 192 PRO B CA 1
ATOM 3788 C C . PRO B 1 192 ? -74.846 -5.758 -14.677 1.00 29.54 192 PRO B C 1
ATOM 3789 O O . PRO B 1 192 ? -75.772 -6.571 -14.690 1.00 28.77 192 PRO B O 1
ATOM 3793 N N . PHE B 1 193 ? -74.591 -4.959 -13.643 1.00 28.31 193 PHE B N 1
ATOM 3794 C CA . PHE B 1 193 ? -75.366 -5.002 -12.410 1.00 26.62 193 PHE B CA 1
ATOM 3795 C C . PHE B 1 193 ? -76.876 -5.033 -12.592 1.00 26.16 193 PHE B C 1
ATOM 3796 O O . PHE B 1 193 ? -77.441 -4.345 -13.446 1.00 27.25 193 PHE B O 1
ATOM 3804 N N . HIS B 1 194 ? -77.523 -5.846 -11.765 1.00 24.29 194 HIS B N 1
ATOM 3805 C CA . HIS B 1 194 ? -78.967 -6.005 -11.779 1.00 24.88 194 HIS B CA 1
ATOM 3806 C C . HIS B 1 194 ? -79.561 -6.376 -13.140 1.00 25.13 194 HIS B C 1
ATOM 3807 O O . HIS B 1 194 ? -80.547 -5.796 -13.583 1.00 25.89 194 HIS B O 1
ATOM 3814 N N . SER B 1 195 ? -78.938 -7.349 -13.794 1.00 26.41 195 SER B N 1
ATOM 3815 C CA . SER B 1 195 ? -79.419 -7.868 -15.073 1.00 27.76 195 SER B CA 1
ATOM 3816 C C . SER B 1 195 ? -79.356 -9.385 -14.904 1.00 28.70 195 SER B C 1
ATOM 3817 O O . SER B 1 195 ? -78.689 -9.881 -13.993 1.00 27.33 195 SER B O 1
ATOM 3820 N N . SER B 1 196 ? -80.045 -10.121 -15.772 1.00 29.72 196 SER B N 1
ATOM 3821 C CA . SER B 1 196 ? -80.043 -11.575 -15.678 1.00 29.21 196 SER B CA 1
ATOM 3822 C C . SER B 1 196 ? -78.616 -12.111 -15.761 1.00 28.40 196 SER B C 1
ATOM 3823 O O . SER B 1 196 ? -78.334 -13.219 -15.313 1.00 28.31 196 SER B O 1
ATOM 3826 N N . LEU B 1 197 ? -77.709 -11.311 -16.319 1.00 28.54 197 LEU B N 1
ATOM 3827 C CA . LEU B 1 197 ? -76.320 -11.732 -16.470 1.00 27.51 197 LEU B CA 1
ATOM 3828 C C . LEU B 1 197 ? -75.558 -11.858 -15.154 1.00 27.08 197 LEU B C 1
ATOM 3829 O O . LEU B 1 197 ? -74.457 -12.407 -15.120 1.00 27.54 197 LEU B O 1
ATOM 3834 N N . MET B 1 198 ? -76.142 -11.353 -14.071 1.00 27.26 198 MET B N 1
ATOM 3835 C CA . MET B 1 198 ? -75.500 -11.432 -12.756 1.00 27.16 198 MET B CA 1
ATOM 3836 C C . MET B 1 198 ? -75.831 -12.753 -12.044 1.00 27.26 198 MET B C 1
ATOM 3837 O O . MET B 1 198 ? -75.429 -12.979 -10.897 1.00 24.68 198 MET B O 1
ATOM 3842 N N . ALA B 1 199 ? -76.558 -13.626 -12.736 1.00 27.57 199 ALA B N 1
ATOM 3843 C CA . ALA B 1 199 ? -76.967 -14.911 -12.175 1.00 26.32 199 ALA B CA 1
ATOM 3844 C C . ALA B 1 199 ? -75.867 -15.666 -11.439 1.00 25.90 199 ALA B C 1
ATOM 3845 O O . ALA B 1 199 ? -76.063 -16.096 -10.309 1.00 26.43 199 ALA B O 1
ATOM 3847 N N . PRO B 1 200 ? -74.697 -15.849 -12.066 1.00 25.44 200 PRO B N 1
ATOM 3848 C CA . PRO B 1 200 ? -73.656 -16.580 -11.339 1.00 26.29 200 PRO B CA 1
ATOM 3849 C C . PRO B 1 200 ? -73.241 -15.965 -9.997 1.00 27.00 200 PRO B C 1
ATOM 3850 O O . PRO B 1 200 ? -72.760 -16.669 -9.110 1.00 23.12 200 PRO B O 1
ATOM 3854 N N . ALA B 1 201 ? -73.424 -14.658 -9.839 1.00 26.35 201 ALA B N 1
ATOM 3855 C CA . ALA B 1 201 ? -73.065 -14.016 -8.573 1.00 26.83 201 ALA B CA 1
ATOM 3856 C C . ALA B 1 201 ? -74.108 -14.410 -7.536 1.00 27.21 201 ALA B C 1
ATOM 3857 O O . ALA B 1 201 ? -73.790 -14.630 -6.369 1.00 26.60 201 ALA B O 1
ATOM 3859 N N . ARG B 1 202 ? -75.357 -14.485 -7.985 1.00 27.84 202 ARG B N 1
ATOM 3860 C CA . ARG B 1 202 ? -76.479 -14.859 -7.135 1.00 29.97 202 ARG B CA 1
ATOM 3861 C C . ARG B 1 202 ? -76.308 -16.285 -6.628 1.00 29.39 202 ARG B C 1
ATOM 3862 O O . ARG B 1 202 ? -76.381 -16.544 -5.432 1.00 28.56 202 ARG B O 1
ATOM 3870 N N . LYS B 1 203 ? -76.070 -17.208 -7.550 1.00 30.21 203 LYS B N 1
ATOM 3871 C CA . LYS B 1 203 ? -75.902 -18.612 -7.196 1.00 31.30 203 LYS B CA 1
ATOM 3872 C C . LYS B 1 203 ? -74.768 -18.828 -6.207 1.00 29.92 203 LYS B C 1
ATOM 3873 O O . LYS B 1 203 ? -74.853 -19.689 -5.339 1.00 31.89 203 LYS B O 1
ATOM 3879 N N . ARG B 1 204 ? -73.704 -18.049 -6.330 1.00 28.92 204 ARG B N 1
ATOM 3880 C CA . ARG B 1 204 ? -72.582 -18.208 -5.418 1.00 28.65 204 ARG B CA 1
ATOM 3881 C C . ARG B 1 204 ? -72.835 -17.674 -4.016 1.00 26.16 204 ARG B C 1
ATOM 3882 O O . ARG B 1 204 ? -72.481 -18.324 -3.040 1.00 26.81 204 ARG B O 1
ATOM 3890 N N . LEU B 1 205 ? -73.440 -16.493 -3.922 1.00 25.18 205 LEU B N 1
ATOM 3891 C CA . LEU B 1 205 ? -73.729 -15.889 -2.625 1.00 24.67 205 LEU B CA 1
ATOM 3892 C C . LEU B 1 205 ? -74.734 -16.743 -1.853 1.00 24.37 205 LEU B C 1
ATOM 3893 O O . LEU B 1 205 ? -74.751 -16.727 -0.629 1.00 23.85 205 LEU B O 1
ATOM 3898 N N . ALA B 1 206 ? -75.568 -17.486 -2.575 1.00 25.37 206 ALA B N 1
ATOM 3899 C CA . ALA B 1 206 ? -76.578 -18.335 -1.941 1.00 25.78 206 ALA B CA 1
ATOM 3900 C C . ALA B 1 206 ? -75.977 -19.288 -0.909 1.00 26.67 206 ALA B C 1
ATOM 3901 O O . ALA B 1 206 ? -76.596 -19.569 0.120 1.00 27.96 206 ALA B O 1
ATOM 3903 N N . GLU B 1 207 ? -74.776 -19.795 -1.163 1.00 26.81 207 GLU B N 1
ATOM 3904 C CA . GLU B 1 207 ? -74.182 -20.702 -0.189 1.00 29.05 207 GLU B CA 1
ATOM 3905 C C . GLU B 1 207 ? -73.747 -19.980 1.084 1.00 29.04 207 GLU B C 1
ATOM 3906 O O . GLU B 1 207 ? -74.013 -20.443 2.198 1.00 29.63 207 GLU B O 1
ATOM 3912 N N . ASP B 1 208 ? -73.065 -18.851 0.913 1.00 25.83 208 ASP B N 1
ATOM 3913 C CA . ASP B 1 208 ? -72.589 -18.081 2.048 1.00 24.41 208 ASP B CA 1
ATOM 3914 C C . ASP B 1 208 ? -73.754 -17.593 2.900 1.00 23.15 208 ASP B C 1
ATOM 3915 O O . ASP B 1 208 ? -73.711 -17.676 4.123 1.00 23.03 208 ASP B O 1
ATOM 3920 N N . LEU B 1 209 ? -74.801 -17.097 2.252 1.00 23.66 209 LEU B N 1
ATOM 3921 C CA . LEU B 1 209 ? -75.974 -16.605 2.969 1.00 24.04 209 LEU B CA 1
ATOM 3922 C C . LEU B 1 209 ? -76.709 -17.738 3.695 1.00 23.32 209 LEU B C 1
ATOM 3923 O O . LEU B 1 209 ? -77.377 -17.509 4.704 1.00 23.75 209 LEU B O 1
ATOM 3928 N N . ALA B 1 210 ? -76.600 -18.951 3.163 1.00 22.40 210 ALA B N 1
ATOM 3929 C CA . ALA B 1 210 ? -77.268 -20.110 3.758 1.00 23.38 210 ALA B CA 1
ATOM 3930 C C . ALA B 1 210 ? -76.716 -20.408 5.145 1.00 24.27 210 ALA B C 1
ATOM 3931 O O . ALA B 1 210 ? -77.396 -21.006 5.981 1.00 26.24 210 ALA B O 1
ATOM 3933 N N . GLN B 1 211 ? -75.488 -19.964 5.392 1.00 23.80 211 GLN B N 1
ATOM 3934 C CA . GLN B 1 211 ? -74.830 -20.222 6.663 1.00 25.01 211 GLN B CA 1
ATOM 3935 C C . GLN B 1 211 ? -75.025 -19.137 7.704 1.00 25.47 211 GLN B C 1
ATOM 3936 O O . GLN B 1 211 ? -74.547 -19.256 8.830 1.00 26.12 211 GLN B O 1
ATOM 3942 N N . VAL B 1 212 ? -75.732 -18.080 7.339 1.00 26.66 212 VAL B N 1
ATOM 3943 C CA . VAL B 1 212 ? -75.934 -16.989 8.275 1.00 28.26 212 VAL B CA 1
ATOM 3944 C C . VAL B 1 212 ? -77.321 -16.953 8.888 1.00 28.97 212 VAL B C 1
ATOM 3945 O O . VAL B 1 212 ? -78.327 -17.084 8.190 1.00 28.89 212 VAL B O 1
ATOM 3949 N N . PRO B 1 213 ? -77.391 -16.777 10.213 1.00 28.42 213 PRO B N 1
ATOM 3950 C CA . PRO B 1 213 ? -78.696 -16.722 10.862 1.00 30.17 213 PRO B CA 1
ATOM 3951 C C . PRO B 1 213 ? -79.315 -15.356 10.576 1.00 30.32 213 PRO B C 1
ATOM 3952 O O . PRO B 1 213 ? -78.610 -14.344 10.526 1.00 30.99 213 PRO B O 1
ATOM 3956 N N . LEU B 1 214 ? -80.621 -15.335 10.355 1.00 28.48 214 LEU B N 1
ATOM 3957 C CA . LEU B 1 214 ? -81.331 -14.093 10.096 1.00 29.01 214 LEU B CA 1
ATOM 3958 C C . LEU B 1 214 ? -82.444 -13.990 11.119 1.00 30.54 214 LEU B C 1
ATOM 3959 O O . LEU B 1 214 ? -83.019 -15.001 11.517 1.00 31.03 214 LEU B O 1
ATOM 3964 N N . ARG B 1 215 ? -82.733 -12.773 11.564 1.00 29.22 215 ARG B N 1
ATOM 3965 C CA . ARG B 1 215 ? -83.786 -12.567 12.541 1.00 29.72 215 ARG B CA 1
ATOM 3966 C C . ARG B 1 215 ? -84.839 -11.605 12.004 1.00 29.76 215 ARG B C 1
ATOM 3967 O O . ARG B 1 215 ? -84.623 -10.933 10.994 1.00 28.85 215 ARG B O 1
ATOM 3975 N N . ARG B 1 216 ? -85.989 -11.558 12.667 1.00 29.44 216 ARG B N 1
ATOM 3976 C CA . ARG B 1 216 ? -87.057 -10.666 12.249 1.00 29.97 216 ARG B CA 1
ATOM 3977 C C . ARG B 1 216 ? -86.605 -9.235 12.513 1.00 28.51 216 ARG B C 1
ATOM 3978 O O . ARG B 1 216 ? -86.159 -8.909 13.611 1.00 26.69 216 ARG B O 1
ATOM 3986 N N . PRO B 1 217 ? -86.697 -8.367 11.496 1.00 28.30 217 PRO B N 1
ATOM 3987 C CA . PRO B 1 217 ? -86.293 -6.964 11.623 1.00 28.93 217 PRO B CA 1
ATOM 3988 C C . PRO B 1 217 ? -87.148 -6.195 12.627 1.00 30.04 217 PRO B C 1
ATOM 3989 O O . PRO B 1 217 ? -88.360 -6.403 12.703 1.00 30.18 217 PRO B O 1
ATOM 3993 N N . ARG B 1 218 ? -86.510 -5.312 13.394 1.00 29.89 218 ARG B N 1
ATOM 3994 C CA . ARG B 1 218 ? -87.215 -4.512 14.395 1.00 30.50 218 ARG B CA 1
ATOM 3995 C C . ARG B 1 218 ? -88.188 -3.524 13.744 1.00 29.56 218 ARG B C 1
ATOM 3996 O O . ARG B 1 218 ? -89.121 -3.041 14.379 1.00 28.06 218 ARG B O 1
ATOM 4004 N N . PHE B 1 219 ? -87.949 -3.213 12.477 1.00 29.11 219 PHE B N 1
ATOM 4005 C CA . PHE B 1 219 ? -88.836 -2.340 11.721 1.00 28.88 219 PHE B CA 1
ATOM 4006 C C . PHE B 1 219 ? -88.863 -2.889 10.296 1.00 28.54 219 PHE B C 1
ATOM 4007 O O . PHE B 1 219 ? -87.908 -3.533 9.855 1.00 28.01 219 PHE B O 1
ATOM 4015 N N . PRO B 1 220 ? -89.970 -2.673 9.569 1.00 28.55 220 PRO B N 1
ATOM 4016 C CA . PRO B 1 220 ? -90.101 -3.169 8.194 1.00 28.13 220 PRO B CA 1
ATOM 4017 C C . PRO B 1 220 ? -89.000 -2.691 7.255 1.00 26.99 220 PRO B C 1
ATOM 4018 O O . PRO B 1 220 ? -88.659 -1.522 7.251 1.00 25.03 220 PRO B O 1
ATOM 4022 N N . VAL B 1 221 ? -88.458 -3.602 6.457 1.00 25.89 221 VAL B N 1
ATOM 4023 C CA . VAL B 1 221 ? -87.403 -3.268 5.508 1.00 23.87 221 VAL B CA 1
ATOM 4024 C C . VAL B 1 221 ? -87.842 -3.658 4.102 1.00 24.68 221 VAL B C 1
ATOM 4025 O O . VAL B 1 221 ? -88.090 -4.838 3.828 1.00 24.22 221 VAL B O 1
ATOM 4029 N N . TYR B 1 222 ? -87.930 -2.669 3.217 1.00 23.79 222 TYR B N 1
ATOM 4030 C CA . TYR B 1 222 ? -88.336 -2.904 1.838 1.00 24.53 222 TYR B CA 1
ATOM 4031 C C . TYR B 1 222 ? -87.352 -3.771 1.060 1.00 24.94 222 TYR B C 1
ATOM 4032 O O . TYR B 1 222 ? -86.155 -3.824 1.366 1.00 24.68 222 TYR B O 1
ATOM 4041 N N . SER B 1 223 ? -87.884 -4.448 0.050 1.00 25.84 223 SER B N 1
ATOM 4042 C CA . SER B 1 223 ? -87.107 -5.295 -0.847 1.00 26.55 223 SER B CA 1
ATOM 4043 C C . SER B 1 223 ? -87.142 -4.576 -2.187 1.00 27.34 223 SER B C 1
ATOM 4044 O O . SER B 1 223 ? -88.203 -4.114 -2.608 1.00 25.77 223 SER B O 1
ATOM 4047 N N . ASN B 1 224 ? -85.996 -4.464 -2.852 1.00 26.59 224 ASN B N 1
ATOM 4048 C CA . ASN B 1 224 ? -85.956 -3.808 -4.153 1.00 25.95 224 ASN B CA 1
ATOM 4049 C C . ASN B 1 224 ? -86.650 -4.717 -5.173 1.00 26.51 224 ASN B C 1
ATOM 4050 O O . ASN B 1 224 ? -87.018 -4.276 -6.259 1.00 24.96 224 ASN B O 1
ATOM 4055 N N . VAL B 1 225 ? -86.811 -5.989 -4.817 1.00 26.62 225 VAL B N 1
ATOM 4056 C CA . VAL B 1 225 ? -87.464 -6.961 -5.697 1.00 27.79 225 VAL B CA 1
ATOM 4057 C C . VAL B 1 225 ? -88.974 -6.727 -5.724 1.00 28.74 225 VAL B C 1
ATOM 4058 O O . VAL B 1 225 ? -89.551 -6.447 -6.768 1.00 29.84 225 VAL B O 1
ATOM 4062 N N . THR B 1 226 ? -89.599 -6.819 -4.558 1.00 29.62 226 THR B N 1
ATOM 4063 C CA . THR B 1 226 ? -91.042 -6.651 -4.428 1.00 30.08 226 THR B CA 1
ATOM 4064 C C . THR B 1 226 ? -91.528 -5.210 -4.316 1.00 31.55 226 THR B C 1
ATOM 4065 O O . THR B 1 226 ? -92.699 -4.924 -4.581 1.00 29.99 226 THR B O 1
ATOM 4069 N N . ALA B 1 227 ? -90.638 -4.308 -3.918 1.00 30.46 227 ALA B N 1
ATOM 4070 C CA . ALA B 1 227 ? -90.991 -2.907 -3.749 1.00 30.39 227 ALA B CA 1
ATOM 4071 C C . ALA B 1 227 ? -91.974 -2.784 -2.597 1.00 31.93 227 ALA B C 1
ATOM 4072 O O . ALA B 1 227 ? -92.787 -1.862 -2.550 1.00 33.48 227 ALA B O 1
ATOM 4074 N N . ARG B 1 228 ? -91.892 -3.727 -1.666 1.00 33.28 228 ARG B N 1
ATOM 4075 C CA . ARG B 1 228 ? -92.761 -3.739 -0.494 1.00 34.04 228 ARG B CA 1
ATOM 4076 C C . ARG B 1 228 ? -91.972 -4.174 0.734 1.00 35.07 228 ARG B C 1
ATOM 4077 O O . ARG B 1 228 ? -90.929 -4.819 0.621 1.00 32.99 228 ARG B O 1
ATOM 4085 N N . PRO B 1 229 ? -92.455 -3.815 1.931 1.00 36.04 229 PRO B N 1
ATOM 4086 C CA . PRO B 1 229 ? -91.741 -4.205 3.146 1.00 36.49 229 PRO B CA 1
ATOM 4087 C C . PRO B 1 229 ? -91.740 -5.712 3.371 1.00 37.95 229 PRO B C 1
ATOM 4088 O O . PRO B 1 229 ? -92.670 -6.412 2.979 1.00 37.27 229 PRO B O 1
ATOM 4092 N N . GLU B 1 230 ? -90.672 -6.203 3.988 1.00 38.68 230 GLU B N 1
ATOM 4093 C CA . GLU B 1 230 ? -90.527 -7.622 4.280 1.00 39.64 230 GLU B CA 1
ATOM 4094 C C . GLU B 1 230 ? -90.098 -7.770 5.739 1.00 40.62 230 GLU B C 1
ATOM 4095 O O . GLU B 1 230 ? -89.339 -6.943 6.259 1.00 41.01 230 GLU B O 1
ATOM 4101 N N . GLU B 1 231 ? -90.586 -8.814 6.402 1.00 39.13 231 GLU B N 1
ATOM 4102 C CA . GLU B 1 231 ? -90.239 -9.034 7.799 1.00 37.92 231 GLU B CA 1
ATOM 4103 C C . GLU B 1 231 ? -89.981 -10.493 8.132 1.00 35.87 231 GLU B C 1
ATOM 4104 O O . GLU B 1 231 ? -89.536 -10.805 9.235 1.00 35.47 231 GLU B O 1
ATOM 4110 N N . ASP B 1 232 ? -90.258 -11.385 7.186 1.00 35.26 232 ASP B N 1
ATOM 4111 C CA . ASP B 1 232 ? -90.028 -12.809 7.407 1.00 34.32 232 ASP B CA 1
ATOM 4112 C C . ASP B 1 232 ? -88.613 -13.184 6.974 1.00 33.04 232 ASP B C 1
ATOM 4113 O O . ASP B 1 232 ? -88.276 -13.125 5.793 1.00 33.05 232 ASP B O 1
ATOM 4118 N N . PRO B 1 233 ? -87.766 -13.587 7.931 1.00 32.10 233 PRO B N 1
ATOM 4119 C CA . PRO B 1 233 ? -86.388 -13.965 7.615 1.00 31.47 233 PRO B CA 1
ATOM 4120 C C . PRO B 1 233 ? -86.198 -14.987 6.496 1.00 31.39 233 PRO B C 1
ATOM 4121 O O . PRO B 1 233 ? -85.253 -14.871 5.714 1.00 29.96 233 PRO B O 1
ATOM 4125 N N . GLU B 1 234 ? -87.083 -15.978 6.397 1.00 30.34 234 GLU B N 1
ATOM 4126 C CA . GLU B 1 234 ? -86.927 -16.971 5.340 1.00 29.93 234 GLU B CA 1
ATOM 4127 C C . GLU B 1 234 ? -87.123 -16.311 3.985 1.00 27.73 234 GLU B C 1
ATOM 4128 O O . GLU B 1 234 ? -86.411 -16.607 3.030 1.00 26.13 234 GLU B O 1
ATOM 4134 N N . ARG B 1 235 ? -88.098 -15.414 3.908 1.00 28.03 235 ARG B N 1
ATOM 4135 C CA . ARG B 1 235 ? -88.390 -14.706 2.667 1.00 29.47 235 ARG B CA 1
ATOM 4136 C C . ARG B 1 235 ? -87.276 -13.695 2.360 1.00 27.34 235 ARG B C 1
ATOM 4137 O O . ARG B 1 235 ? -86.859 -13.534 1.213 1.00 28.34 235 ARG B O 1
ATOM 4145 N N . ILE B 1 236 ? -86.805 -13.015 3.396 1.00 26.07 236 ILE B N 1
ATOM 4146 C CA . ILE B 1 236 ? -85.742 -12.030 3.246 1.00 25.58 236 ILE B CA 1
ATOM 4147 C C . ILE B 1 236 ? -84.498 -12.649 2.619 1.00 24.19 236 ILE B C 1
ATOM 4148 O O . ILE B 1 236 ? -83.928 -12.096 1.674 1.00 22.95 236 ILE B O 1
ATOM 4153 N N . ARG B 1 237 ? -84.081 -13.802 3.135 1.00 24.10 237 ARG B N 1
ATOM 4154 C CA . ARG B 1 237 ? -82.934 -14.506 2.597 1.00 25.11 237 ARG B CA 1
ATOM 4155 C C . ARG B 1 237 ? -83.108 -14.730 1.102 1.00 25.82 237 ARG B C 1
ATOM 4156 O O . ARG B 1 237 ? -82.232 -14.439 0.298 1.00 24.16 237 ARG B O 1
ATOM 4164 N N . ALA B 1 238 ? -84.272 -15.255 0.739 1.00 23.99 238 ALA B N 1
ATOM 4165 C CA . ALA B 1 238 ? -84.554 -15.525 -0.666 1.00 23.67 238 ALA B CA 1
ATOM 4166 C C . ALA B 1 238 ? -84.536 -14.227 -1.478 1.00 22.60 238 ALA B C 1
ATOM 4167 O O . ALA B 1 238 ? -83.910 -14.148 -2.534 1.00 22.09 238 ALA B O 1
ATOM 4169 N N . LEU B 1 239 ? -85.223 -13.210 -0.969 1.00 23.04 239 LEU B N 1
ATOM 4170 C CA . LEU B 1 239 ? -85.308 -11.924 -1.647 1.00 24.22 239 LEU B CA 1
ATOM 4171 C C . LEU B 1 239 ? -83.958 -11.221 -1.819 1.00 24.33 239 LEU B C 1
ATOM 4172 O O . LEU B 1 239 ? -83.743 -10.524 -2.811 1.00 24.50 239 LEU B O 1
ATOM 4177 N N . LEU B 1 240 ? -83.051 -11.397 -0.861 1.00 24.12 240 LEU B N 1
ATOM 4178 C CA . LEU B 1 240 ? -81.735 -10.772 -0.960 1.00 23.55 240 LEU B CA 1
ATOM 4179 C C . LEU B 1 240 ? -80.940 -11.357 -2.130 1.00 24.64 240 LEU B C 1
ATOM 4180 O O . LEU B 1 240 ? -80.156 -10.659 -2.776 1.00 22.95 240 LEU B O 1
ATOM 4185 N N . LEU B 1 241 ? -81.147 -12.639 -2.410 1.00 24.17 241 LEU B N 1
ATOM 4186 C CA . LEU B 1 241 ? -80.447 -13.291 -3.513 1.00 24.43 241 LEU B CA 1
ATOM 4187 C C . LEU B 1 241 ? -81.102 -12.910 -4.840 1.00 25.76 241 LEU B C 1
ATOM 4188 O O . LEU B 1 241 ? -80.418 -12.593 -5.818 1.00 25.03 241 LEU B O 1
ATOM 4193 N N . GLU B 1 242 ? -82.432 -12.927 -4.860 1.00 27.82 242 GLU B N 1
ATOM 4194 C CA . GLU B 1 242 ? -83.189 -12.587 -6.063 1.00 30.01 242 GLU B CA 1
ATOM 4195 C C . GLU B 1 242 ? -82.877 -11.155 -6.499 1.00 29.60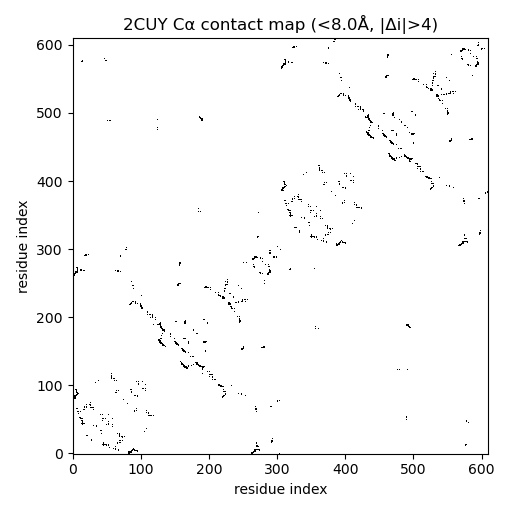 242 GLU B C 1
ATOM 4196 O O . GLU B 1 242 ? -82.889 -10.841 -7.688 1.00 28.77 242 GLU B O 1
ATOM 4202 N N . GLN B 1 243 ? -82.598 -10.296 -5.524 1.00 27.94 243 GLN B N 1
ATOM 4203 C CA . GLN B 1 243 ? -82.289 -8.893 -5.789 1.00 26.74 243 GLN B CA 1
ATOM 4204 C C . GLN B 1 243 ? -81.124 -8.709 -6.762 1.00 24.61 243 GLN B C 1
ATOM 4205 O O . GLN B 1 243 ? -81.138 -7.798 -7.588 1.00 26.33 243 GLN B O 1
ATOM 4211 N N . ILE B 1 244 ? -80.127 -9.579 -6.659 1.00 23.38 244 ILE B N 1
ATOM 4212 C CA . ILE B 1 244 ? -78.921 -9.444 -7.486 1.00 24.88 244 ILE B CA 1
ATOM 4213 C C . ILE B 1 244 ? -79.225 -9.418 -8.996 1.00 27.53 244 ILE B C 1
ATOM 4214 O O . ILE B 1 244 ? -78.613 -8.691 -9.767 1.00 26.41 244 ILE B O 1
ATOM 4219 N N . THR B 1 245 ? -80.209 -10.179 -9.467 1.00 27.83 245 THR B N 1
ATOM 4220 C CA . THR B 1 245 ? -80.555 -10.178 -10.883 1.00 27.99 245 THR B CA 1
ATOM 4221 C C . THR B 1 245 ? -81.812 -9.396 -11.213 1.00 29.79 245 THR B C 1
ATOM 4222 O O . THR B 1 245 ? -82.109 -9.177 -12.383 1.00 33.27 245 THR B O 1
ATOM 4226 N N . ALA B 1 246 ? -82.550 -8.974 -10.190 1.00 29.31 246 ALA B N 1
ATOM 4227 C CA . ALA B 1 246 ? -83.784 -8.224 -10.404 1.00 28.95 246 ALA B CA 1
ATOM 4228 C C . ALA B 1 246 ? -83.540 -6.722 -10.460 1.00 30.10 246 ALA B C 1
ATOM 4229 O O . ALA B 1 246 ? -82.542 -6.224 -9.931 1.00 28.96 246 ALA B O 1
ATOM 4231 N N . PRO B 1 247 ? -84.457 -5.982 -11.106 1.00 29.72 247 PRO B N 1
ATOM 4232 C CA . PRO B 1 247 ? -84.359 -4.526 -11.235 1.00 29.70 247 PRO B CA 1
ATOM 4233 C C . PRO B 1 247 ? -84.615 -3.888 -9.880 1.00 29.34 247 PRO B C 1
ATOM 4234 O O . PRO B 1 247 ? -85.419 -4.387 -9.092 1.00 27.51 247 PRO B O 1
ATOM 4238 N N . VAL B 1 248 ? -83.931 -2.786 -9.609 1.00 28.79 248 VAL B N 1
ATOM 4239 C CA . VAL B 1 248 ? -84.129 -2.083 -8.353 1.00 27.65 248 VAL B CA 1
ATOM 4240 C C . VAL B 1 248 ? -85.323 -1.150 -8.526 1.00 28.50 248 VAL B C 1
ATOM 4241 O O . VAL B 1 248 ? -85.236 -0.137 -9.224 1.00 31.02 248 VAL B O 1
ATOM 4245 N N . ARG B 1 249 ? -86.440 -1.490 -7.894 1.00 28.57 249 ARG B N 1
ATOM 4246 C CA . ARG B 1 249 ? -87.637 -0.671 -7.999 1.00 29.27 249 ARG B CA 1
ATOM 4247 C C . ARG B 1 249 ? -87.654 0.442 -6.961 1.00 28.31 249 ARG B C 1
ATOM 4248 O O . ARG B 1 249 ? -88.544 0.512 -6.114 1.00 27.50 249 ARG B O 1
ATOM 4256 N N . TRP B 1 250 ? -86.668 1.329 -7.048 1.00 28.96 250 TRP B N 1
ATOM 4257 C CA . TRP B 1 250 ? -86.563 2.433 -6.106 1.00 28.79 250 TRP B CA 1
ATOM 4258 C C . TRP B 1 250 ? -87.772 3.367 -6.164 1.00 29.74 250 TRP B C 1
ATOM 4259 O O . TRP B 1 250 ? -88.364 3.680 -5.132 1.00 29.46 250 TRP B O 1
ATOM 4270 N N . VAL B 1 251 ? -88.136 3.813 -7.366 1.00 31.54 251 VAL B N 1
ATOM 4271 C CA . VAL B 1 251 ? -89.286 4.705 -7.525 1.00 32.28 251 VAL B CA 1
ATOM 4272 C C . VAL B 1 251 ? -90.521 4.159 -6.806 1.00 32.81 251 VAL B C 1
ATOM 4273 O O . VAL B 1 251 ? -91.168 4.874 -6.038 1.00 33.11 251 VAL B O 1
ATOM 4277 N N . GLU B 1 252 ? -90.845 2.892 -7.048 1.00 33.28 252 GLU B N 1
ATOM 4278 C CA . GLU B 1 252 ? -92.007 2.287 -6.407 1.00 33.01 252 GLU B CA 1
ATOM 4279 C C . GLU B 1 252 ? -91.893 2.297 -4.890 1.00 31.98 252 GLU B C 1
ATOM 4280 O O . GLU B 1 252 ? -92.856 2.612 -4.193 1.00 32.26 252 GLU B O 1
ATOM 4286 N N . ILE B 1 253 ? -90.716 1.965 -4.375 1.00 30.77 253 ILE B N 1
ATOM 4287 C CA . ILE B 1 253 ? -90.523 1.963 -2.932 1.00 28.92 253 ILE B CA 1
ATOM 4288 C C . ILE B 1 253 ? -90.864 3.335 -2.339 1.00 29.40 253 ILE B C 1
ATOM 4289 O O . ILE B 1 253 ? -91.641 3.431 -1.389 1.00 28.01 253 ILE B O 1
ATOM 4294 N N . LEU B 1 254 ? -90.289 4.391 -2.908 1.00 30.55 254 LEU B N 1
ATOM 4295 C CA . LEU B 1 254 ? -90.531 5.750 -2.431 1.00 31.84 254 LEU B CA 1
ATOM 4296 C C . LEU B 1 254 ? -92.013 6.092 -2.450 1.00 33.53 254 LEU B C 1
ATOM 4297 O O . LEU B 1 254 ? -92.531 6.688 -1.503 1.00 33.18 254 LEU B O 1
ATOM 4302 N N . ARG B 1 255 ? -92.688 5.715 -3.534 1.00 34.96 255 ARG B N 1
ATOM 4303 C CA . ARG B 1 255 ? -94.116 5.978 -3.684 1.00 37.82 255 ARG B CA 1
ATOM 4304 C C . ARG B 1 255 ? -9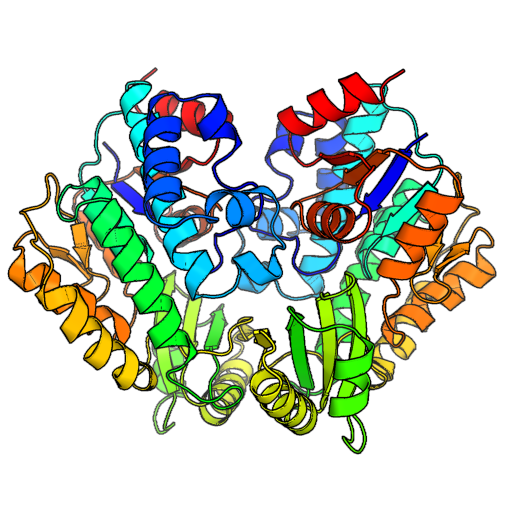4.913 5.300 -2.578 1.00 37.76 255 ARG B C 1
ATOM 4305 O O . ARG B 1 255 ? -95.791 5.908 -1.969 1.00 38.60 255 ARG B O 1
ATOM 4313 N N . ASP B 1 256 ? -94.609 4.033 -2.326 1.00 37.70 256 ASP B N 1
ATOM 4314 C CA . ASP B 1 256 ? -95.316 3.288 -1.296 1.00 38.52 256 ASP B CA 1
ATOM 4315 C C . ASP B 1 256 ? -95.099 3.915 0.076 1.00 39.39 256 ASP B C 1
ATOM 4316 O O . ASP B 1 256 ? -96.022 3.984 0.889 1.00 39.66 256 ASP B O 1
ATOM 4321 N N . MET B 1 257 ? -93.876 4.368 0.336 1.00 40.04 257 MET B N 1
ATOM 4322 C CA . MET B 1 257 ? -93.538 5.019 1.582 1.00 40.98 257 MET B CA 1
ATOM 4323 C C . MET B 1 257 ? -94.413 6.244 1.775 1.00 41.71 257 MET B C 1
ATOM 4324 O O . MET B 1 257 ? -94.950 6.494 2.846 1.00 41.58 257 MET B O 1
ATOM 4329 N N . GLU B 1 258 ? -94.500 7.010 0.694 1.00 43.67 258 GLU B N 1
ATOM 4330 C CA . GLU B 1 258 ? -95.287 8.232 0.674 1.00 45.61 258 GLU B CA 1
ATOM 4331 C C . GLU B 1 258 ? -96.710 7.833 1.057 1.00 45.45 258 GLU B C 1
ATOM 4332 O O . GLU B 1 258 ? -97.338 8.460 1.908 1.00 45.45 258 GLU B O 1
ATOM 4338 N N . ALA B 1 259 ? -97.196 6.760 0.439 1.00 45.85 259 ALA B N 1
ATOM 4339 C CA . ALA B 1 259 ? -98.536 6.249 0.707 1.00 46.02 259 ALA B CA 1
ATOM 4340 C C . ALA B 1 259 ? -98.697 5.754 2.147 1.00 46.45 259 ALA B C 1
ATOM 4341 O O . ALA B 1 259 ? -99.785 5.845 2.718 1.00 46.94 259 ALA B O 1
ATOM 4343 N N . ARG B 1 260 ? -97.629 5.213 2.729 1.00 45.70 260 ARG B N 1
ATOM 4344 C CA . ARG B 1 260 ? -97.691 4.734 4.109 1.00 45.55 260 ARG B CA 1
ATOM 4345 C C . ARG B 1 260 ? -97.802 5.931 5.046 1.00 45.03 260 ARG B C 1
ATOM 4346 O O . ARG B 1 260 ? -98.113 5.781 6.226 1.00 45.35 260 ARG B O 1
ATOM 4354 N N . GLY B 1 261 ? -97.536 7.120 4.516 1.00 43.92 261 GLY B N 1
ATOM 4355 C CA . GLY B 1 261 ? -97.620 8.322 5.324 1.00 43.66 261 GLY B CA 1
ATOM 4356 C C . GLY B 1 261 ? -96.276 8.888 5.744 1.00 43.81 261 GLY B C 1
ATOM 4357 O O . GLY B 1 261 ? -96.204 9.701 6.665 1.00 43.45 261 GLY B O 1
ATOM 4358 N N . VAL B 1 262 ? -95.209 8.463 5.073 1.00 43.29 262 VAL B N 1
ATOM 4359 C CA . VAL B 1 262 ? -93.870 8.951 5.387 1.00 42.95 262 VAL B CA 1
ATOM 4360 C C . VAL B 1 262 ? -93.682 10.338 4.785 1.00 43.00 262 VAL B C 1
ATOM 4361 O O . VAL B 1 262 ? -93.946 10.554 3.602 1.00 42.65 262 VAL B O 1
ATOM 4365 N N . LYS B 1 263 ? -93.220 11.274 5.606 1.00 43.85 263 LYS B N 1
ATOM 4366 C CA . LYS B 1 263 ? -93.022 12.645 5.158 1.00 45.92 263 LYS B CA 1
ATOM 4367 C C . LYS B 1 263 ? -91.559 13.060 5.148 1.00 45.02 263 LYS B C 1
ATOM 4368 O O . LYS B 1 263 ? -91.163 13.945 4.387 1.00 45.48 263 LYS B O 1
ATOM 4374 N N . ARG B 1 264 ? -90.757 12.419 5.991 1.00 42.38 264 ARG B N 1
ATOM 4375 C CA . ARG B 1 264 ? -89.342 12.747 6.081 1.00 39.43 264 ARG B CA 1
ATOM 4376 C C . ARG B 1 264 ? -88.477 11.541 5.740 1.00 37.20 264 ARG B C 1
ATOM 4377 O O . ARG B 1 264 ? -88.776 10.416 6.145 1.00 35.52 264 ARG B O 1
ATOM 4385 N N . PHE B 1 265 ? -87.403 11.781 4.996 1.00 33.91 265 PHE B N 1
ATOM 4386 C CA . PHE B 1 265 ? -86.493 10.715 4.613 1.00 33.31 265 PHE B CA 1
ATOM 4387 C C . PHE B 1 265 ? -85.069 11.055 5.041 1.00 33.14 265 PHE B C 1
ATOM 4388 O O . PHE B 1 265 ? -84.557 12.136 4.736 1.00 32.46 265 PHE B O 1
ATOM 4396 N N . LEU B 1 266 ? -84.441 10.127 5.757 1.00 30.68 266 LEU B N 1
ATOM 4397 C CA . LEU B 1 266 ? -83.070 10.303 6.225 1.00 29.24 266 LEU B CA 1
ATOM 4398 C C . LEU B 1 266 ? -82.177 9.275 5.542 1.00 28.05 266 LEU B C 1
ATOM 4399 O O . LEU B 1 266 ? -82.413 8.074 5.659 1.00 26.88 266 LEU B O 1
ATOM 4404 N N . GLU B 1 267 ? -81.171 9.759 4.813 1.00 26.93 267 GLU B N 1
ATOM 4405 C CA . GLU B 1 267 ? -80.216 8.918 4.087 1.00 26.83 267 GLU B CA 1
ATOM 4406 C C . GLU B 1 267 ? -78.917 8.824 4.900 1.00 26.65 267 GLU B C 1
ATOM 4407 O O . GLU B 1 267 ? -78.197 9.814 5.053 1.00 27.67 267 GLU B O 1
ATOM 4413 N N . PHE B 1 268 ? -78.612 7.634 5.408 1.00 25.45 268 PHE B N 1
ATOM 4414 C CA . PHE B 1 268 ? -77.427 7.445 6.247 1.00 25.47 268 PHE B CA 1
ATOM 4415 C C . PHE B 1 268 ? -76.175 6.891 5.577 1.00 26.48 268 PHE B C 1
ATOM 4416 O O . PHE B 1 268 ? -76.241 5.917 4.830 1.00 25.74 268 PHE B O 1
ATOM 4424 N N . GLY B 1 269 ? -75.025 7.497 5.862 1.00 25.63 269 GLY B N 1
ATOM 4425 C CA . GLY B 1 269 ? -73.795 6.961 5.302 1.00 29.05 269 GLY B CA 1
ATOM 4426 C C . GLY B 1 269 ? -72.838 7.894 4.596 1.00 29.78 269 GLY B C 1
ATOM 4427 O O . GLY B 1 269 ? -71.843 8.338 5.174 1.00 31.56 269 GLY B O 1
ATOM 4428 N N . SER B 1 270 ? -73.113 8.167 3.330 1.00 29.36 270 SER B N 1
ATOM 4429 C CA . SER B 1 270 ? -72.248 9.045 2.563 1.00 30.13 270 SER B CA 1
ATOM 4430 C C . SER B 1 270 ? -72.898 9.406 1.251 1.00 30.04 270 SER B C 1
ATOM 4431 O O . SER B 1 270 ? -73.535 8.568 0.613 1.00 28.17 270 SER B O 1
ATOM 4434 N N . GLY B 1 271 ? -72.732 10.664 0.856 1.00 29.90 271 GLY B N 1
ATOM 4435 C CA . GLY B 1 271 ? -73.306 11.130 -0.387 1.00 28.59 271 GLY B CA 1
ATOM 4436 C C . GLY B 1 271 ? -74.730 11.577 -0.157 1.00 29.08 271 GLY B C 1
ATOM 4437 O O . GLY B 1 271 ? -75.290 11.381 0.925 1.00 28.34 271 GLY B O 1
ATOM 4438 N N . GLU B 1 272 ? -75.315 12.199 -1.171 1.00 28.98 272 GLU B N 1
ATOM 4439 C CA . GLU B 1 272 ? -76.684 12.665 -1.070 1.00 30.13 272 GLU B CA 1
ATOM 4440 C C . GLU B 1 272 ? -77.484 12.098 -2.245 1.00 30.03 272 GLU B C 1
ATOM 4441 O O . GLU B 1 272 ? -78.561 12.594 -2.570 1.00 31.54 272 GLU B O 1
ATOM 4447 N N . VAL B 1 273 ? -76.947 11.047 -2.864 1.00 29.92 273 VAL B N 1
ATOM 4448 C CA . VAL B 1 273 ? -77.590 10.409 -4.010 1.00 30.16 273 VAL B CA 1
ATOM 4449 C C . VAL B 1 273 ? -79.067 10.077 -3.800 1.00 30.60 273 VAL B C 1
ATOM 4450 O O . VAL B 1 273 ? -79.921 10.534 -4.563 1.00 31.12 273 VAL B O 1
ATOM 4454 N N . LEU B 1 274 ? -79.374 9.276 -2.780 1.00 29.60 274 LEU B N 1
ATOM 4455 C CA . LEU B 1 274 ? -80.762 8.903 -2.527 1.00 29.52 274 LEU B CA 1
ATOM 4456 C C . LEU B 1 274 ? -81.618 10.124 -2.245 1.00 30.45 274 LEU B C 1
ATOM 4457 O O . LEU B 1 274 ? -82.800 10.155 -2.604 1.00 30.05 274 LEU B O 1
ATOM 4462 N N . LYS B 1 275 ? -81.028 11.126 -1.595 1.00 30.69 275 LYS B N 1
ATOM 4463 C CA . LYS B 1 275 ? -81.749 12.364 -1.307 1.00 31.69 275 LYS B CA 1
ATOM 4464 C C . LYS B 1 275 ? -82.143 13.002 -2.640 1.00 32.26 275 LYS B C 1
ATOM 4465 O O . LYS B 1 275 ? -83.242 13.529 -2.785 1.00 31.85 275 LYS B O 1
ATOM 4471 N N . GLY B 1 276 ? -81.221 12.956 -3.598 1.00 33.60 276 GLY B N 1
ATOM 4472 C CA . GLY B 1 276 ? -81.477 13.520 -4.911 1.00 35.85 276 GLY B CA 1
ATOM 4473 C C . GLY B 1 276 ? -82.615 12.793 -5.601 1.00 36.42 276 GLY B C 1
ATOM 4474 O O . GLY B 1 276 ? -83.406 13.402 -6.319 1.00 36.97 276 GLY B O 1
ATOM 4475 N N . LEU B 1 277 ? -82.705 11.487 -5.378 1.00 36.20 277 LEU B N 1
ATOM 4476 C CA . LEU B 1 277 ? -83.758 10.689 -5.990 1.00 35.98 277 LEU B CA 1
ATOM 4477 C C . LEU B 1 277 ? -85.086 10.940 -5.297 1.00 35.89 277 LEU B C 1
ATOM 4478 O O . LEU B 1 277 ? -86.131 10.941 -5.940 1.00 35.68 277 LEU B O 1
ATOM 4483 N N . VAL B 1 278 ? -85.049 11.156 -3.985 1.00 37.08 278 VAL B N 1
ATOM 4484 C CA . VAL B 1 278 ? -86.276 11.422 -3.238 1.00 37.75 278 VAL B CA 1
ATOM 4485 C C . VAL B 1 278 ? -86.882 12.744 -3.698 1.00 40.53 278 VAL B C 1
ATOM 4486 O O . VAL B 1 278 ? -88.098 12.860 -3.848 1.00 40.63 278 VAL B O 1
ATOM 4490 N N . LEU B 1 279 ? -86.024 13.737 -3.916 1.00 41.23 279 LEU B N 1
ATOM 4491 C CA . LEU B 1 279 ? -86.467 15.058 -4.343 1.00 44.08 279 LEU B CA 1
ATOM 4492 C C . LEU B 1 279 ? -87.113 15.009 -5.721 1.00 45.30 279 LEU B C 1
ATOM 4493 O O . LEU B 1 279 ? -88.227 15.495 -5.915 1.00 46.41 279 LEU B O 1
ATOM 4498 N N . ARG B 1 280 ? -86.406 14.409 -6.670 1.00 47.45 280 ARG B N 1
ATOM 4499 C CA . ARG B 1 280 ? -86.883 14.302 -8.037 1.00 50.20 280 ARG B CA 1
ATOM 4500 C C . ARG B 1 280 ? -88.066 13.336 -8.183 1.00 50.96 280 ARG B C 1
ATOM 4501 O O . ARG B 1 280 ? -88.698 13.280 -9.239 1.00 51.78 280 ARG B O 1
ATOM 4509 N N . THR B 1 281 ? -88.378 12.587 -7.126 1.00 51.21 281 THR B N 1
ATOM 4510 C CA . THR B 1 281 ? -89.507 11.648 -7.155 1.00 51.96 281 THR B CA 1
ATOM 4511 C C . THR B 1 281 ? -90.711 12.094 -6.310 1.00 53.76 281 THR B C 1
ATOM 4512 O O . THR B 1 281 ? -91.862 11.984 -6.716 1.00 52.86 281 THR B O 1
ATOM 4516 N N . LEU B 1 282 ? -90.436 12.559 -5.077 1.00 55.99 282 LEU B N 1
ATOM 4517 C CA . LEU B 1 282 ? -91.531 13.047 -4.235 1.00 58.15 282 LEU B CA 1
ATOM 4518 C C . LEU B 1 282 ? -91.312 14.513 -3.845 1.00 60.21 282 LEU B C 1
ATOM 4519 O O . LEU B 1 282 ? -90.280 14.885 -3.312 1.00 60.58 282 LEU B O 1
ATOM 4524 N N . LYS B 1 283 ? -92.316 15.367 -4.142 1.00 62.38 283 LYS B N 1
ATOM 4525 C CA . LYS B 1 283 ? -92.030 16.811 -4.100 1.00 64.08 283 LYS B CA 1
ATOM 4526 C C . LYS B 1 283 ? -92.527 17.502 -2.811 1.00 64.03 283 LYS B C 1
ATOM 4527 O O . LYS B 1 283 ? -92.003 18.520 -2.379 1.00 64.98 283 LYS B O 1
ATOM 4533 N N . GLU B 1 284 ? -93.599 16.966 -2.198 1.00 63.40 284 GLU B N 1
ATOM 4534 C CA . GLU B 1 284 ? -94.037 17.550 -0.934 1.00 63.26 284 GLU B CA 1
ATOM 4535 C C . GLU B 1 284 ? -93.348 16.869 0.254 1.00 61.83 284 GLU B C 1
ATOM 4536 O O . GLU B 1 284 ? -93.891 16.754 1.348 1.00 61.78 284 GLU B O 1
ATOM 4542 N N . ALA B 1 285 ? -92.122 16.382 -0.006 1.00 59.38 285 ALA B N 1
ATOM 4543 C CA . ALA B 1 285 ? -91.429 15.595 1.009 1.00 56.64 285 ALA B CA 1
ATOM 4544 C C . ALA B 1 285 ? -90.076 16.199 1.393 1.00 54.59 285 ALA B C 1
ATOM 4545 O O . ALA B 1 285 ? -89.478 16.980 0.663 1.00 54.27 285 ALA B O 1
ATOM 4547 N N . GLU B 1 286 ? -89.637 15.855 2.599 1.00 51.50 286 GLU B N 1
ATOM 4548 C CA . GLU B 1 286 ? -88.396 16.391 3.145 1.00 48.50 286 GLU B CA 1
ATOM 4549 C C . GLU B 1 286 ? -87.336 15.294 3.213 1.00 44.83 286 GLU B C 1
ATOM 4550 O O . GLU B 1 286 ? -87.627 14.163 3.593 1.00 43.26 286 GLU B O 1
ATOM 4556 N N . ALA B 1 287 ? -86.107 15.634 2.838 1.00 41.40 287 ALA B N 1
ATOM 4557 C CA . ALA B 1 287 ? -85.016 14.670 2.851 1.00 39.22 287 ALA B CA 1
ATOM 4558 C C . ALA B 1 287 ? -83.717 15.294 3.330 1.00 38.18 287 ALA B C 1
ATOM 4559 O O . ALA B 1 287 ? -83.434 16.460 3.052 1.00 38.05 287 ALA B O 1
ATOM 4561 N N . LEU B 1 288 ? -82.932 14.507 4.058 1.00 35.59 288 LEU B N 1
ATOM 4562 C CA . LEU B 1 288 ? -81.642 14.951 4.569 1.00 32.85 288 LEU B CA 1
ATOM 4563 C C . LEU B 1 288 ? -80.678 13.777 4.492 1.00 31.86 288 LEU B C 1
ATOM 4564 O O . LEU B 1 288 ? -81.091 12.623 4.594 1.00 28.89 288 LEU B O 1
ATOM 4569 N N . SER B 1 289 ? -79.397 14.071 4.307 1.00 30.00 289 SER B N 1
ATOM 4570 C CA . SER B 1 289 ? -78.387 13.029 4.235 1.00 30.09 289 SER B CA 1
ATOM 4571 C C . SER B 1 289 ? -77.472 13.129 5.453 1.00 30.11 289 SER B C 1
ATOM 4572 O O . SER B 1 289 ? -76.719 14.094 5.597 1.00 31.25 289 SER B O 1
ATOM 4575 N N . VAL B 1 290 ? -77.540 12.128 6.325 1.00 27.25 290 VAL B N 1
ATOM 4576 C CA . VAL B 1 290 ? -76.727 12.104 7.540 1.00 26.57 290 VAL B CA 1
ATOM 4577 C C . VAL B 1 290 ? -75.355 11.468 7.287 1.00 26.90 290 VAL B C 1
ATOM 4578 O O . VAL B 1 290 ? -75.193 10.252 7.386 1.00 24.79 290 VAL B O 1
ATOM 4582 N N . GLN B 1 291 ? -74.366 12.303 6.979 1.00 27.42 291 GLN B N 1
ATOM 4583 C CA . GLN B 1 291 ? -73.023 11.806 6.693 1.00 27.90 291 GLN B CA 1
ATOM 4584 C C . GLN B 1 291 ? -71.896 12.515 7.445 1.00 27.87 291 GLN B C 1
ATOM 4585 O O . GLN B 1 291 ? -70.730 12.143 7.313 1.00 27.05 291 GLN B O 1
ATOM 4591 N N . ASP B 1 292 ? -72.237 13.545 8.210 1.00 27.60 292 ASP B N 1
ATOM 4592 C CA . ASP B 1 292 ? -71.238 14.269 8.984 1.00 28.10 292 ASP B CA 1
ATOM 4593 C C . ASP B 1 292 ? -71.907 14.925 10.187 1.00 28.34 292 ASP B C 1
ATOM 4594 O O . ASP B 1 292 ? -73.127 14.891 10.315 1.00 28.05 292 ASP B O 1
ATOM 4599 N N . PRO B 1 293 ? -71.117 15.508 11.103 1.00 30.56 293 PRO B N 1
ATOM 4600 C CA . PRO B 1 293 ? -71.715 16.142 12.281 1.00 30.74 293 PRO B CA 1
ATOM 4601 C C . PRO B 1 293 ? -72.794 17.188 12.013 1.00 31.60 293 PRO B C 1
ATOM 4602 O O . PRO B 1 293 ? -73.830 17.195 12.684 1.00 31.60 293 PRO B O 1
ATOM 4606 N N . ASP B 1 294 ? -72.577 18.056 11.029 1.00 31.87 294 ASP B N 1
ATOM 4607 C CA . ASP B 1 294 ? -73.563 19.091 10.731 1.00 31.40 294 ASP B CA 1
ATOM 4608 C C . ASP B 1 294 ? -74.904 18.512 10.305 1.00 30.31 294 ASP B C 1
ATOM 4609 O O . ASP B 1 294 ? -75.953 18.919 10.811 1.00 29.70 294 ASP B O 1
ATOM 4614 N N . SER B 1 295 ? -74.877 17.569 9.367 1.00 27.38 295 SER B N 1
ATOM 4615 C CA . SER B 1 295 ? -76.117 16.963 8.903 1.00 25.82 295 SER B CA 1
ATOM 4616 C C . SER B 1 295 ? -76.714 16.102 10.012 1.00 25.64 295 SER B C 1
ATOM 4617 O O . SER B 1 295 ? -77.927 15.935 10.091 1.00 25.50 295 SER B O 1
ATOM 4620 N N . LEU B 1 296 ? -75.857 15.557 10.872 1.00 26.73 296 LEU B N 1
ATOM 4621 C CA . LEU B 1 296 ? -76.335 14.747 11.986 1.00 26.66 296 LEU B CA 1
ATOM 4622 C C . LEU B 1 296 ? -77.126 15.687 12.900 1.00 27.94 296 LEU B C 1
ATOM 4623 O O . LEU B 1 296 ? -78.267 15.397 13.277 1.00 26.84 296 LEU B O 1
ATOM 4628 N N . ARG B 1 297 ? -76.519 16.829 13.225 1.00 28.62 297 ARG B N 1
ATOM 4629 C CA . ARG B 1 297 ? -77.160 17.828 14.080 1.00 30.12 297 ARG B CA 1
ATOM 4630 C C . ARG B 1 297 ? -78.552 18.169 13.575 1.00 29.17 297 ARG B C 1
ATOM 4631 O O . ARG B 1 297 ? -79.527 18.096 14.321 1.00 29.62 297 ARG B O 1
ATOM 4639 N N . LYS B 1 298 ? -78.638 18.532 12.302 1.00 29.64 298 LYS B N 1
ATOM 4640 C CA . LYS B 1 298 ? -79.910 18.898 11.688 1.00 32.27 298 LYS B CA 1
ATOM 4641 C C . LYS B 1 298 ? -80.948 17.773 11.680 1.00 32.43 298 LYS B C 1
ATOM 4642 O O . LYS B 1 298 ? -82.140 18.035 11.825 1.00 31.93 298 LYS B O 1
ATOM 4648 N N . ALA B 1 299 ? -80.502 16.528 11.517 1.00 31.63 299 ALA B N 1
ATOM 4649 C CA . ALA B 1 299 ? -81.426 15.392 11.504 1.00 30.98 299 ALA B CA 1
ATOM 4650 C C . ALA B 1 299 ? -82.018 15.212 12.890 1.00 31.00 299 ALA B C 1
ATOM 4651 O O . ALA B 1 299 ? -83.204 14.921 13.042 1.00 30.92 299 ALA B O 1
ATOM 4653 N N . LEU B 1 300 ? -81.174 15.383 13.901 1.00 32.92 300 LEU B N 1
ATOM 4654 C CA . LEU B 1 300 ? -81.594 15.238 15.287 1.00 34.84 300 LEU B CA 1
ATOM 4655 C C . LEU B 1 300 ? -82.575 16.338 15.673 1.00 36.07 300 LEU B C 1
ATOM 4656 O O . LEU B 1 300 ? -83.533 16.096 16.399 1.00 36.54 300 LEU B O 1
ATOM 4661 N N . GLU B 1 301 ? -82.347 17.546 15.177 1.00 38.93 301 GLU B N 1
ATOM 4662 C CA . GLU B 1 301 ? -83.232 18.659 15.505 1.00 41.43 301 GLU B CA 1
ATOM 4663 C C . GLU B 1 301 ? -84.664 18.403 15.042 1.00 41.45 301 GLU B C 1
ATOM 4664 O O . GLU B 1 301 ? -85.618 18.850 15.673 1.00 41.14 301 GLU B O 1
ATOM 4670 N N . VAL B 1 302 ? -84.819 17.663 13.952 1.00 42.50 302 VAL B N 1
ATOM 4671 C CA . VAL B 1 302 ? -86.149 17.380 13.440 1.00 43.75 302 VAL B CA 1
ATOM 4672 C C . VAL B 1 302 ? -86.648 15.977 13.753 1.00 45.14 302 VAL B C 1
ATOM 4673 O O . VAL B 1 302 ? -87.840 15.706 13.613 1.00 45.62 302 VAL B O 1
ATOM 4677 N N . GLU B 1 303 ? -85.760 15.089 14.193 1.00 45.93 303 GLU B N 1
ATOM 4678 C CA . GLU B 1 303 ? -86.178 13.718 14.476 1.00 47.26 303 GLU B CA 1
ATOM 4679 C C . GLU B 1 303 ? -85.589 13.054 15.726 1.00 48.34 303 GLU B C 1
ATOM 4680 O O . GLU B 1 303 ? -85.474 11.827 15.785 1.00 48.64 303 GLU B O 1
ATOM 4686 N N . ARG B 1 304 ? -85.223 13.848 16.727 1.00 49.01 304 ARG B N 1
ATOM 4687 C CA . ARG B 1 304 ? -84.669 13.295 17.961 1.00 50.39 304 ARG B CA 1
ATOM 4688 C C . ARG B 1 304 ? -85.725 13.233 19.065 1.00 50.48 304 ARG B C 1
ATOM 4689 O O . ARG B 1 304 ? -86.738 13.933 19.011 1.00 51.01 304 ARG B O 1
ATOM 4697 N N . ALA B 1 305 ? -85.484 12.386 20.062 1.00 49.65 305 ALA B N 1
ATOM 4698 C CA . ALA B 1 305 ? -86.404 12.228 21.183 1.00 49.21 305 ALA B CA 1
ATOM 4699 C C . ALA B 1 305 ? -86.057 13.217 22.293 1.00 49.06 305 ALA B C 1
ATOM 4700 O O . ALA B 1 305 ? -85.066 13.958 22.127 1.00 49.59 305 ALA B O 1
#

Sequence (610 aa):
MYAALFPGQGSHRVGMGRALYEASPAAKEVLDRAEAALPGLLKLMWEGPEEALTLTENQQPALLAAGYAAYRAFLEAGGKPPALAAGHSLGEWTAHVAAGTLELEDALRLVRLRGRYMQEAVPVGEGAMAAVLKLPLEEIQKALEGLEGVEIANLNAPEQTVISGRRQAVEEAAERLKERRARVVFLPVSAPFHSSLMAPARKRLAEDLAQVPLRRPRFPVYSNVTARPEEDPERIRALLLEQITAPVRWVEILRDMEARGVKRFLEFGSGEVLKGLVLRTLKEAEALSVQDPDSLRKALEVERAMYAALFPGQGSHRVGMGRALYEASPAAKEVLDRAEAALPGLLKLMWEGPEEALTLTENQQPALLAAGYAAYRAFLEAGGKPPALAAGHSLGEWTAHVAAGTLELEDALRLVRLRGRYMQEAVPVGEGAMAAVLKLPLEEIQKALEGLEGVEIANLNAPEQTVISGRRQAVEEAAERLKERRARVVFLPVSAPFHSSLMAPARKRLAEDLAQVPLRRPRFPVYSNVTARPEEDPERIRALLLEQITAPVRWVEILRDMEARGVKRFLEFGSGEVLKGLVLRTLKEAEALSVQDPDSLRKALEVERA

Secondary structure (DSSP, 8-state):
--EEEE--TT---TTTTHHHHHH-HHHHHHHHHHHHHSTTHHHHHHH--HHHHHSHHHHHHHHHHHHHHHHHHHHHTTPPPPSEEEESTHHHHHHHHHTTSS-HHHHHHHHHHHHHHHHTTS-TTSEEEEEEESS-HHHHHHHHTT-SSEEEEEEEETTEEEEEEEHHHHHHHHHHHHHTT-EEEE-S-SS--SSGGGHHHHHHHHHHHTT------SS-EE-TTTSSEE--HHHHHHHHHHGGGS-B-HHHHHHHHHHTT--EEEEESS-SHHHHHHHHH-SS-EEEEE-SHHHHHHHHHHH--/-EEEEE--TT---TTTTHHHHHH-HHHHHHHHHHHHHSTTHHHHHHT--HHHHHSHHHHHHHHHHHHHHHHHHHHHTTBPPPSEEEESTHHHHHHHHHHTSS-HHHHHHHHHHHHHHHHHHS-TTSEEEEEEESS-HHHHHHHHTT-SSEEEEEEEETTEEEEEEEHHHHHHHHHHHHHTT-EEEEESS---TTSGGGHHHHHHHHHHHHTS-----SS-EE-TTTSSEE--HHHHHHHHHHHHHS-B-HHHHHHHHHHHT--EEEEESS-SHHHHHHHHH-SS-EEEEE-SHHHHHHHHHHHB-

Radius of gyration: 23.1 Å; Cα contacts (8 Å, |Δi|>4): 1480; chains: 2; bounding box: 61×58×53 Å

Nearest PDB structures (foldseek):
  2cuy-assembly1_B  TM=9.886E-01  e=4.750E-58  Thermus thermophilus HB8
  3tqe-assembly1_A  TM=9.769E-01  e=3.305E-34  Coxiella burnetii
  3ptw-assembly1_A  TM=9.672E-01  e=4.804E-33  Clostridium perfringens ATCC 13124
  4mz0-assembly1_A  TM=9.200E-01  e=1.735E-24  Moorena producens 3L
  8g4u-assembly1_A  TM=8.896E-01  e=1.560E-22  Saccharopolyspora erythraea